Protein AF-0000000069342369 (afdb_homodimer)

Organism: Musa acuminata subsp. malaccensis (NCBI:txid214687)

pLDDT: mean 78.11, std 24.17, range [17.45, 98.88]

Structure (mmCIF, N/CA/C/O backbone):
data_AF-0000000069342369-model_v1
#
loop_
_entity.id
_entity.type
_entity.pdbx_description
1 polymer '(wild Malaysian banana) hypothetical protein'
#
loop_
_atom_site.group_PDB
_atom_site.id
_atom_site.type_symbol
_atom_site.label_atom_id
_atom_site.label_alt_id
_atom_site.label_comp_id
_atom_site.label_asym_id
_atom_site.label_entity_id
_atom_site.label_seq_id
_atom_site.pdbx_PDB_ins_code
_atom_site.Cartn_x
_atom_site.Cartn_y
_atom_site.Cartn_z
_atom_site.occupancy
_atom_site.B_iso_or_equiv
_atom_site.auth_seq_id
_atom_site.auth_comp_id
_atom_site.auth_asym_id
_atom_site.auth_atom_id
_atom_site.pdbx_PDB_model_num
ATOM 1 N N . MET A 1 1 ? -15.242 -38.688 53.062 1 39.19 1 MET A N 1
ATOM 2 C CA . MET A 1 1 ? -16.531 -38.219 52.562 1 39.19 1 MET A CA 1
ATOM 3 C C . MET A 1 1 ? -16.375 -36.844 51.938 1 39.19 1 MET A C 1
ATOM 5 O O . MET A 1 1 ? -17.156 -36.469 51.031 1 39.19 1 MET A O 1
ATOM 9 N N . HIS A 1 2 ? -15.352 -36.062 52.469 1 50.5 2 HIS A N 1
ATOM 10 C CA . HIS A 1 2 ? -15.273 -34.625 52.25 1 50.5 2 HIS A CA 1
ATOM 11 C C . HIS A 1 2 ? -14.609 -34.312 50.906 1 50.5 2 HIS A C 1
ATOM 13 O O . HIS A 1 2 ? -14.727 -33.219 50.375 1 50.5 2 HIS A O 1
ATOM 19 N N . LEU A 1 3 ? -13.695 -35.219 50.469 1 55.41 3 LEU A N 1
ATOM 20 C CA . LEU A 1 3 ? -12.906 -35 49.25 1 55.41 3 LEU A CA 1
ATOM 21 C C . LEU A 1 3 ? -13.766 -35.125 48 1 55.41 3 LEU A C 1
ATOM 23 O O . LEU A 1 3 ? -13.617 -34.375 47.031 1 55.41 3 LEU A O 1
ATOM 27 N N . SER A 1 4 ? -14.711 -36.125 48.094 1 54.75 4 SER A N 1
ATOM 28 C CA . SER A 1 4 ? -15.57 -36.406 46.938 1 54.75 4 SER A CA 1
ATOM 29 C C . SER A 1 4 ? -16.547 -35.281 46.688 1 54.75 4 SER A C 1
ATOM 31 O O . SER A 1 4 ? -16.953 -35.062 45.531 1 54.75 4 SER A O 1
ATOM 33 N N . LEU A 1 5 ? -16.906 -34.469 47.844 1 53.78 5 LEU A N 1
ATOM 34 C CA . LEU A 1 5 ? -17.875 -33.406 47.719 1 53.78 5 LEU A CA 1
ATOM 35 C C . LEU A 1 5 ? -17.25 -32.156 47.062 1 53.78 5 LEU A C 1
ATOM 37 O O . LEU A 1 5 ? -17.891 -31.5 46.25 1 53.78 5 LEU A O 1
ATOM 41 N N . ALA A 1 6 ? -15.898 -32.031 47.312 1 55.06 6 ALA A N 1
ATOM 42 C CA . ALA A 1 6 ? -15.203 -30.859 46.812 1 55.06 6 ALA A CA 1
ATOM 43 C C . ALA A 1 6 ? -15.008 -30.969 45.281 1 55.06 6 ALA A C 1
ATOM 45 O O . ALA A 1 6 ? -15.148 -29.984 44.562 1 55.06 6 ALA A O 1
ATOM 46 N N . ILE A 1 7 ? -14.781 -32.188 44.812 1 57.44 7 ILE A N 1
ATOM 47 C CA . ILE A 1 7 ? -14.547 -32.406 43.406 1 57.44 7 ILE A CA 1
ATOM 48 C C . ILE A 1 7 ? -15.852 -32.219 42.625 1 57.44 7 ILE A C 1
ATOM 50 O O . ILE A 1 7 ? -15.859 -31.641 41.531 1 57.44 7 ILE A O 1
ATOM 54 N N . SER A 1 8 ? -17 -32.625 43.312 1 53.94 8 SER A N 1
ATOM 55 C CA . SER A 1 8 ? -18.297 -32.531 42.656 1 53.94 8 SER A CA 1
ATOM 56 C C . SER A 1 8 ? -18.734 -31.062 42.531 1 53.94 8 SER A C 1
ATOM 58 O O . SER A 1 8 ? -19.328 -30.672 41.531 1 53.94 8 SER A O 1
ATOM 60 N N . LEU A 1 9 ? -18.297 -30.219 43.594 1 56.25 9 LEU A N 1
ATOM 61 C CA . LEU A 1 9 ? -18.688 -28.812 43.562 1 56.25 9 LEU A CA 1
ATOM 62 C C . LEU A 1 9 ? -17.875 -28.031 42.531 1 56.25 9 LEU A C 1
ATOM 64 O O . LEU A 1 9 ? -18.422 -27.141 41.875 1 56.25 9 LEU A O 1
ATOM 68 N N . ALA A 1 10 ? -16.609 -28.469 42.312 1 56.19 10 ALA A N 1
ATOM 69 C CA . ALA A 1 10 ? -15.773 -27.781 41.344 1 56.19 10 ALA A CA 1
ATOM 70 C C . ALA A 1 10 ? -16.234 -28.094 39.906 1 56.19 10 ALA A C 1
ATOM 72 O O . ALA A 1 10 ? -16.25 -27.203 39.062 1 56.19 10 ALA A O 1
ATOM 73 N N . SER A 1 11 ? -16.688 -29.375 39.719 1 55.62 11 SER A N 1
ATOM 74 C CA . SER A 1 11 ? -17.156 -29.75 38.375 1 55.62 11 SER A CA 1
ATOM 75 C C . SER A 1 11 ? -18.469 -29.047 38.031 1 55.62 11 SER A C 1
ATOM 77 O O . SER A 1 11 ? -18.672 -28.609 36.906 1 55.62 11 SER A O 1
ATOM 79 N N . ALA A 1 12 ? -19.344 -28.812 39.125 1 56.53 12 ALA A N 1
ATOM 80 C CA . ALA A 1 12 ? -20.625 -28.109 38.906 1 56.53 12 ALA A CA 1
ATOM 81 C C . ALA A 1 12 ? -20.391 -26.641 38.594 1 56.53 12 ALA A C 1
ATOM 83 O O . ALA A 1 12 ? -21.094 -26.062 37.781 1 56.53 12 ALA A O 1
ATOM 84 N N . ALA A 1 13 ? -19.266 -26.078 39.188 1 56.41 13 ALA A N 1
ATOM 85 C CA . ALA A 1 13 ? -18.953 -24.672 38.938 1 56.41 13 ALA A CA 1
ATOM 86 C C . ALA A 1 13 ? -18.453 -24.453 37.5 1 56.41 13 ALA A C 1
ATOM 88 O O . ALA A 1 13 ? -18.781 -23.453 36.875 1 56.41 13 ALA A O 1
ATOM 89 N N . VAL A 1 14 ? -17.703 -25.469 36.969 1 56.59 14 VAL A N 1
ATOM 90 C CA . VAL A 1 14 ? -17.188 -25.359 35.594 1 56.59 14 VAL A CA 1
ATOM 91 C C . VAL A 1 14 ? -18.344 -25.469 34.594 1 56.59 14 VAL A C 1
ATOM 93 O O . VAL A 1 14 ? -18.422 -24.688 33.656 1 56.59 14 VAL A O 1
ATOM 96 N N . VAL A 1 15 ? -19.328 -26.391 34.906 1 56.56 15 VAL A N 1
ATOM 97 C CA . VAL A 1 15 ? -20.453 -26.547 34 1 56.56 15 VAL A CA 1
ATOM 98 C C . VAL A 1 15 ? -21.359 -25.312 34.031 1 56.56 15 VAL A C 1
ATOM 100 O O . VAL A 1 15 ? -21.812 -24.828 33 1 56.56 15 VAL A O 1
ATOM 103 N N . PHE A 1 16 ? -21.438 -24.594 35.25 1 56.03 16 PHE A N 1
ATOM 104 C CA . PHE A 1 16 ? -22.234 -23.375 35.406 1 56.03 16 PHE A CA 1
ATOM 105 C C . PHE A 1 16 ? -21.578 -22.203 34.688 1 56.03 16 PHE A C 1
ATOM 107 O O . PHE A 1 16 ? -22.25 -21.406 34.031 1 56.03 16 PHE A O 1
ATOM 114 N N . SER A 1 17 ? -20.203 -22.203 34.719 1 52.88 17 SER A N 1
ATOM 115 C CA . SER A 1 17 ? -19.5 -21.125 34.031 1 52.88 17 SER A CA 1
ATOM 116 C C . SER A 1 17 ? -19.594 -21.281 32.5 1 52.88 17 SER A C 1
ATOM 118 O O . SER A 1 17 ? -19.75 -20.297 31.781 1 52.88 17 SER A O 1
ATOM 120 N N . ILE A 1 18 ? -19.609 -22.531 32.031 1 57.38 18 ILE A N 1
ATOM 121 C CA . ILE A 1 18 ? -19.75 -22.766 30.594 1 57.38 18 ILE A CA 1
ATOM 122 C C . ILE A 1 18 ? -21.172 -22.438 30.141 1 57.38 18 ILE A C 1
ATOM 124 O O . ILE A 1 18 ? -21.375 -21.797 29.109 1 57.38 18 ILE A O 1
ATOM 128 N N . ALA A 1 19 ? -22.203 -22.688 31.016 1 54.25 19 ALA A N 1
ATOM 129 C CA . ALA A 1 19 ? -23.578 -22.359 30.703 1 54.25 19 ALA A CA 1
ATOM 130 C C . ALA A 1 19 ? -23.797 -20.844 30.703 1 54.25 19 ALA A C 1
ATOM 132 O O . ALA A 1 19 ? -24.484 -20.312 29.828 1 54.25 19 ALA A O 1
ATOM 133 N N . LEU A 1 20 ? -23.078 -20.078 31.578 1 55.25 20 LEU A N 1
ATOM 134 C CA . LEU A 1 20 ? -23.188 -18.625 31.625 1 55.25 20 LEU A CA 1
ATOM 135 C C . LEU A 1 20 ? -22.531 -17.984 30.406 1 55.25 20 LEU A C 1
ATOM 137 O O . LEU A 1 20 ? -23.078 -17.031 29.828 1 55.25 20 LEU A O 1
ATOM 141 N N . VAL A 1 21 ? -21.375 -18.547 29.953 1 51.53 21 VAL A N 1
ATOM 142 C CA . VAL A 1 21 ? -20.688 -18.016 28.766 1 51.53 21 VAL A CA 1
ATOM 143 C C . VAL A 1 21 ? -21.516 -18.328 27.531 1 51.53 21 VAL A C 1
ATOM 145 O O . VAL A 1 21 ? -21.672 -17.469 26.641 1 51.53 21 VAL A O 1
ATOM 148 N N . SER A 1 22 ? -22.188 -19.484 27.453 1 50.34 22 SER A N 1
ATOM 149 C CA . SER A 1 22 ? -23.047 -19.812 26.328 1 50.34 22 SER A CA 1
ATOM 150 C C . SER A 1 22 ? -24.297 -18.938 26.312 1 50.34 22 SER A C 1
ATOM 152 O O . SER A 1 22 ? -24.75 -18.5 25.25 1 50.34 22 SER A O 1
ATOM 154 N N . PHE A 1 23 ? -24.891 -18.641 27.5 1 48.09 23 PHE A N 1
ATOM 155 C CA . PHE A 1 23 ? -26.062 -17.781 27.578 1 48.09 23 PHE A CA 1
ATOM 156 C C . PHE A 1 23 ? -25.703 -16.344 27.203 1 48.09 23 PHE A C 1
ATOM 158 O O . PHE A 1 23 ? -26.438 -15.703 26.453 1 48.09 23 PHE A O 1
ATOM 165 N N . ALA A 1 24 ? -24.5 -15.867 27.656 1 44.25 24 ALA A N 1
ATOM 166 C CA . ALA A 1 24 ? -24.062 -14.531 27.266 1 44.25 24 ALA A CA 1
ATOM 167 C C . ALA A 1 24 ? -23.781 -14.469 25.766 1 44.25 24 ALA A C 1
ATOM 169 O O . ALA A 1 24 ? -24.109 -13.477 25.109 1 44.25 24 ALA A O 1
ATOM 170 N N . TYR A 1 25 ? -23.25 -15.531 25.188 1 40.84 25 TYR A N 1
ATOM 171 C CA . TYR A 1 25 ? -23.062 -15.617 23.734 1 40.84 25 TYR A CA 1
ATOM 172 C C . TYR A 1 25 ? -24.391 -15.633 23.016 1 40.84 25 TYR A C 1
ATOM 174 O O . TYR A 1 25 ? -24.578 -14.93 22 1 40.84 25 TYR A O 1
ATOM 182 N N . PHE A 1 26 ? -25.375 -16.391 23.469 1 40.41 26 PHE A N 1
ATOM 183 C CA . PHE A 1 26 ? -26.672 -16.469 22.797 1 40.41 26 PHE A CA 1
ATOM 184 C C . PHE A 1 26 ? -27.391 -15.125 22.859 1 40.41 26 PHE A C 1
ATOM 186 O O . PHE A 1 26 ? -27.984 -14.688 21.875 1 40.41 26 PHE A O 1
ATOM 193 N N . LYS A 1 27 ? -27.438 -14.484 24.109 1 39.03 27 LYS A N 1
ATOM 194 C CA . LYS A 1 27 ? -28.141 -13.211 24.203 1 39.03 27 LYS A CA 1
ATOM 195 C C . LYS A 1 27 ? -27.484 -12.148 23.328 1 39.03 27 LYS A C 1
ATOM 197 O O . LYS A 1 27 ? -28.141 -11.203 22.875 1 39.03 27 LYS A O 1
ATOM 202 N N . MET A 1 28 ? -26.094 -12.211 23.234 1 34.09 28 MET A N 1
ATOM 203 C CA . MET A 1 28 ? -25.438 -11.234 22.375 1 34.09 28 MET A CA 1
ATOM 204 C C . MET A 1 28 ? -25.75 -11.5 20.906 1 34.09 28 MET A C 1
ATOM 206 O O . MET A 1 28 ? -25.766 -10.578 20.078 1 34.09 28 MET A O 1
ATOM 210 N N . PHE A 1 29 ? -25.859 -12.742 20.484 1 36.56 29 PHE A N 1
ATOM 211 C CA . PHE A 1 29 ? -26.141 -13 19.062 1 36.56 29 PHE A CA 1
ATOM 212 C C . PHE A 1 29 ? -27.594 -12.688 18.734 1 36.56 29 PHE A C 1
ATOM 214 O O . PHE A 1 29 ? -27.969 -12.648 17.562 1 36.56 29 PHE A O 1
ATOM 221 N N . ARG A 1 30 ? -28.516 -12.938 19.688 1 30.81 30 ARG A N 1
ATOM 222 C CA . ARG A 1 30 ? -29.891 -12.703 19.266 1 30.81 30 ARG A CA 1
ATOM 223 C C . ARG A 1 30 ? -30.094 -11.242 18.859 1 30.81 30 ARG A C 1
ATOM 225 O O . ARG A 1 30 ? -31.094 -10.906 18.219 1 30.81 30 ARG A O 1
ATOM 232 N N . ARG A 1 31 ? -29.438 -10.289 19.656 1 29.97 31 ARG A N 1
ATOM 233 C CA . ARG A 1 31 ? -29.938 -8.938 19.438 1 29.97 31 ARG A CA 1
ATOM 234 C C . ARG A 1 31 ? -29.578 -8.438 18.031 1 29.97 31 ARG A C 1
ATOM 236 O O . ARG A 1 31 ? -29.953 -7.328 17.641 1 29.97 31 ARG A O 1
ATOM 243 N N . TYR A 1 32 ? -28.531 -9.039 17.422 1 26.92 32 TYR A N 1
ATOM 244 C CA . TYR A 1 32 ? -28.203 -8.367 16.172 1 26.92 32 TYR A CA 1
ATOM 245 C C . TYR A 1 32 ? -29.172 -8.781 15.07 1 26.92 32 TYR A C 1
ATOM 247 O O . TYR A 1 32 ? -28.891 -9.703 14.297 1 26.92 32 TYR A O 1
ATOM 255 N N . ARG A 1 33 ? -30.422 -8.992 15.539 1 25.41 33 ARG A N 1
ATOM 256 C CA . ARG A 1 33 ? -31.359 -9.172 14.445 1 25.41 33 ARG A CA 1
ATOM 257 C C . ARG A 1 33 ? -31.297 -7.992 13.477 1 25.41 33 ARG A C 1
ATOM 259 O O . ARG A 1 33 ? -31.562 -6.848 13.867 1 25.41 33 ARG A O 1
ATOM 266 N N . ILE A 1 34 ? -30.453 -8.055 12.57 1 24.83 34 ILE A N 1
ATOM 267 C CA . ILE A 1 34 ? -30.453 -7.047 11.516 1 24.83 34 ILE A CA 1
ATOM 268 C C . ILE A 1 34 ? -31.844 -6.938 10.898 1 24.83 34 ILE A C 1
ATOM 270 O O . ILE A 1 34 ? -32.344 -7.902 10.32 1 24.83 34 ILE A O 1
ATOM 274 N N . PRO A 1 35 ? -32.719 -6.238 11.656 1 23.42 35 PRO A N 1
ATOM 275 C CA . PRO A 1 35 ? -34.062 -6.09 11.094 1 23.42 35 PRO A CA 1
ATOM 276 C C . PRO A 1 35 ? -34.062 -5.738 9.602 1 23.42 35 PRO A C 1
ATOM 278 O O . PRO A 1 35 ? -33.062 -5.168 9.117 1 23.42 35 PRO A O 1
ATOM 281 N N . LEU A 1 36 ? -34.656 -6.543 8.875 1 23.05 36 LEU A N 1
ATOM 282 C CA . LEU A 1 36 ? -35 -6.352 7.473 1 23.05 36 LEU A CA 1
ATOM 283 C C . LEU A 1 36 ? -35.594 -4.961 7.238 1 23.05 36 LEU A C 1
ATOM 285 O O . LEU A 1 36 ? -36.562 -4.57 7.891 1 23.05 36 LEU A O 1
ATOM 289 N N . CYS A 1 37 ? -34.688 -3.986 6.977 1 21.02 37 CYS A N 1
ATOM 290 C CA . CYS A 1 37 ? -35.125 -2.625 6.652 1 21.02 37 CYS A CA 1
ATOM 291 C C . CYS A 1 37 ? -36.281 -2.627 5.676 1 21.02 37 CYS A C 1
ATOM 293 O O . CYS A 1 37 ? -36.094 -2.883 4.484 1 21.02 37 CYS A O 1
ATOM 295 N N . GLY A 1 38 ? -37.375 -3.311 6.039 1 19.2 38 GLY A N 1
ATOM 296 C CA . GLY A 1 38 ? -38.594 -3.285 5.27 1 19.2 38 GLY A CA 1
ATOM 297 C C . GLY A 1 38 ? -38.938 -1.907 4.73 1 19.2 38 GLY A C 1
ATOM 298 O O . GLY A 1 38 ? -39.125 -1.737 3.527 1 19.2 38 GLY A O 1
ATOM 299 N N . TRP A 1 39 ? -39.844 -1.196 5.535 1 19.36 39 TRP A N 1
ATOM 300 C CA . TRP A 1 39 ? -41 -0.332 5.262 1 19.36 39 TRP A CA 1
ATOM 301 C C . TRP A 1 39 ? -40.531 1.072 4.883 1 19.36 39 TRP A C 1
ATOM 303 O O . TRP A 1 39 ? -39.844 1.741 5.66 1 19.36 39 TRP A O 1
ATOM 313 N N . CYS A 1 40 ? -40.281 1.399 3.561 1 21.02 40 CYS A N 1
ATOM 314 C CA . CYS A 1 40 ? -40.062 2.605 2.777 1 21.02 40 CYS A CA 1
ATOM 315 C C . CYS A 1 40 ? -41.062 3.688 3.121 1 21.02 40 CYS A C 1
ATOM 317 O O . CYS A 1 40 ? -41.188 4.691 2.414 1 21.02 40 CYS A O 1
ATOM 319 N N . ARG A 1 41 ? -42.094 3.328 4.035 1 17.97 41 ARG A N 1
ATOM 320 C CA . ARG A 1 41 ? -43.219 4.227 3.91 1 17.97 41 ARG A CA 1
ATOM 321 C C . ARG A 1 41 ? -42.812 5.676 4.137 1 17.97 41 ARG A C 1
ATOM 323 O O . ARG A 1 41 ? -41.781 5.941 4.754 1 17.97 41 ARG A O 1
ATOM 330 N N . ARG A 1 42 ? -43.906 6.625 3.893 1 21.31 42 ARG A N 1
ATOM 331 C CA . ARG A 1 42 ? -44.219 8.031 3.66 1 21.31 42 ARG A CA 1
ATOM 332 C C . ARG A 1 42 ? -44.062 8.852 4.934 1 21.31 42 ARG A C 1
ATOM 334 O O . ARG A 1 42 ? -45 9.07 5.672 1 21.31 42 ARG A O 1
ATOM 341 N N . SER A 1 43 ? -43.156 8.523 5.863 1 18.72 43 SER A N 1
ATOM 342 C CA . SER A 1 43 ? -43.281 9.133 7.18 1 18.72 43 SER A CA 1
ATOM 343 C C . SER A 1 43 ? -43.469 10.648 7.07 1 18.72 43 SER A C 1
ATOM 345 O O . SER A 1 43 ? -42.531 11.344 6.641 1 18.72 43 SER A O 1
ATOM 347 N N . ASP A 1 44 ? -44.75 11.094 6.941 1 18.36 44 ASP A N 1
ATOM 348 C CA . ASP A 1 44 ? -45.312 12.422 6.785 1 18.36 44 ASP A CA 1
ATOM 349 C C . ASP A 1 44 ? -44.75 13.391 7.828 1 18.36 44 ASP A C 1
ATOM 351 O O . ASP A 1 44 ? -44.219 14.43 7.484 1 18.36 44 ASP A O 1
ATOM 355 N N . ASP A 1 45 ? -45.625 13.602 8.961 1 18.34 45 ASP A N 1
ATOM 356 C CA . ASP A 1 45 ? -46.219 14.844 9.461 1 18.34 45 ASP A CA 1
ATOM 357 C C . ASP A 1 45 ? -45.344 15.453 10.555 1 18.34 45 ASP A C 1
ATOM 359 O O . ASP A 1 45 ? -45.625 16.547 11.055 1 18.34 45 ASP A O 1
ATOM 363 N N . LEU A 1 46 ? -44.719 14.617 11.492 1 18.66 46 LEU A N 1
ATOM 364 C CA . LEU A 1 46 ? -44.844 15.234 12.812 1 18.66 46 LEU A CA 1
ATOM 365 C C . LEU A 1 46 ? -44.031 16.531 12.867 1 18.66 46 LEU A C 1
ATOM 367 O O . LEU A 1 46 ? -42.844 16.547 12.586 1 18.66 46 LEU A O 1
ATOM 371 N N . GLU A 1 47 ? -44.781 17.656 12.891 1 19.84 47 GLU A N 1
ATOM 372 C CA . GLU A 1 47 ? -44.562 19.109 12.938 1 19.84 47 GLU A CA 1
ATOM 373 C C . GLU A 1 47 ? -43.75 19.5 14.156 1 19.84 47 GLU A C 1
ATOM 375 O O . GLU A 1 47 ? -44.281 19.969 15.156 1 19.84 47 GLU A O 1
ATOM 380 N N . LEU A 1 48 ? -42.906 18.578 14.68 1 19.16 48 LEU A N 1
ATOM 381 C CA . LEU A 1 48 ? -42.469 19.078 15.969 1 19.16 48 LEU A CA 1
ATOM 382 C C . LEU A 1 48 ? -41.969 20.516 15.852 1 19.16 48 LEU A C 1
ATOM 384 O O . LEU A 1 48 ? -41.25 20.875 14.906 1 19.16 48 LEU A O 1
ATOM 388 N N . GLY A 1 49 ? -42.656 21.422 16.562 1 18.78 49 GLY A N 1
ATOM 389 C CA . GLY A 1 49 ? -42.688 22.859 16.734 1 18.78 49 GLY A CA 1
ATOM 390 C C . GLY A 1 49 ? -41.312 23.422 17.094 1 18.78 49 GLY A C 1
ATOM 391 O O . GLY A 1 49 ? -40.438 22.703 17.562 1 18.78 49 GLY A O 1
ATOM 392 N N . PRO A 1 50 ? -41 24.578 16.531 1 20.62 50 PRO A N 1
ATOM 393 C CA . PRO A 1 50 ? -39.812 25.406 16.359 1 20.62 50 PRO A CA 1
ATOM 394 C C . PRO A 1 50 ? -39.219 25.875 17.688 1 20.62 50 PRO A C 1
ATOM 396 O O . PRO A 1 50 ? -38.312 26.734 17.703 1 20.62 50 PRO A O 1
ATOM 399 N N . ALA A 1 51 ? -39.281 25.125 18.844 1 19.86 51 ALA A N 1
ATOM 400 C CA . ALA A 1 51 ? -39 26 19.984 1 19.86 51 ALA A CA 1
ATOM 401 C C . ALA A 1 51 ? -37.688 26.781 19.781 1 19.86 51 ALA A C 1
ATOM 403 O O . ALA A 1 51 ? -36.688 26.219 19.375 1 19.86 51 ALA A O 1
ATOM 404 N N . GLN A 1 52 ? -37.75 28.078 19.719 1 19.12 52 GLN A N 1
ATOM 405 C CA . GLN A 1 52 ? -36.938 29.266 19.484 1 19.12 52 GLN A CA 1
ATOM 406 C C . GLN A 1 52 ? -35.875 29.406 20.531 1 19.12 52 GLN A C 1
ATOM 408 O O . GLN A 1 52 ? -36.125 29.797 21.672 1 19.12 52 GLN A O 1
ATOM 413 N N . ALA A 1 53 ? -35.188 28.391 20.984 1 20.16 53 ALA A N 1
ATOM 414 C CA . ALA A 1 53 ? -34.312 28.766 22.078 1 20.16 53 ALA A CA 1
ATOM 415 C C . ALA A 1 53 ? -33.438 29.969 21.703 1 20.16 53 ALA A C 1
ATOM 417 O O . ALA A 1 53 ? -32.781 29.953 20.656 1 20.16 53 ALA A O 1
ATOM 418 N N . ARG A 1 54 ? -33.75 31.094 22.172 1 20.84 54 ARG A N 1
ATOM 419 C CA . ARG A 1 54 ? -33.125 32.406 22.078 1 20.84 54 ARG A CA 1
ATOM 420 C C . ARG A 1 54 ? -31.688 32.344 22.562 1 20.84 54 ARG A C 1
ATOM 422 O O . ARG A 1 54 ? -31.438 32.219 23.766 1 20.84 54 ARG A O 1
ATOM 429 N N . VAL A 1 55 ? -30.938 31.438 22.062 1 20.52 55 VAL A N 1
ATOM 430 C CA . VAL A 1 55 ? -29.547 31.562 22.5 1 20.52 55 VAL A CA 1
ATOM 431 C C . VAL A 1 55 ? -29.094 33 22.359 1 20.52 55 VAL A C 1
ATOM 433 O O . VAL A 1 55 ? -29.297 33.625 21.312 1 20.52 55 VAL A O 1
ATOM 436 N N . ALA A 1 56 ? -28.969 33.656 23.391 1 21.92 56 ALA A N 1
ATOM 437 C CA . ALA A 1 56 ? -28.516 35.031 23.578 1 21.92 56 ALA A CA 1
ATOM 438 C C . ALA A 1 56 ? -27.266 35.312 22.75 1 21.92 56 ALA A C 1
ATOM 440 O O . ALA A 1 56 ? -26.375 34.469 22.641 1 21.92 56 ALA A O 1
ATOM 441 N N . ASP A 1 57 ? -27.344 36.219 21.75 1 23.73 57 ASP A N 1
ATOM 442 C CA . ASP A 1 57 ? -26.531 36.844 20.719 1 23.73 57 ASP A CA 1
ATOM 443 C C . ASP A 1 57 ? -25.234 37.375 21.297 1 23.73 57 ASP A C 1
ATOM 445 O O . ASP A 1 57 ? -25.219 38.375 22.047 1 23.73 57 ASP A O 1
ATOM 449 N N . GLY A 1 58 ? -24.484 36.625 22.094 1 24.62 58 GLY A N 1
ATOM 450 C CA . GLY A 1 58 ? -23.391 37.469 22.562 1 24.62 58 GLY A CA 1
ATOM 451 C C . GLY A 1 58 ? -22.703 38.219 21.453 1 24.62 58 GLY A C 1
ATOM 452 O O . GLY A 1 58 ? -22.938 37.969 20.266 1 24.62 58 GLY A O 1
ATOM 453 N N . PRO A 1 59 ? -21.969 39.375 21.719 1 26.75 59 PRO A N 1
ATOM 454 C CA . PRO A 1 59 ? -21.5 40.25 20.656 1 26.75 59 PRO A CA 1
ATOM 455 C C . PRO A 1 59 ? -20.734 39.5 19.562 1 26.75 59 PRO A C 1
ATOM 457 O O . PRO A 1 59 ? -20.062 38.5 19.844 1 26.75 59 PRO A O 1
ATOM 460 N N . GLU A 1 60 ? -21.266 39.406 18.359 1 27.86 60 GLU A N 1
ATOM 461 C CA . GLU A 1 60 ? -20.766 38.906 17.078 1 27.86 60 GLU A CA 1
ATOM 462 C C . GLU A 1 60 ? -19.344 39.375 16.828 1 27.86 60 GLU A C 1
ATOM 464 O O . GLU A 1 60 ? -19.125 40.562 16.609 1 27.86 60 GLU A O 1
ATOM 469 N N . THR A 1 61 ? -18.359 39 17.609 1 29.05 61 THR A N 1
ATOM 470 C CA . THR A 1 61 ? -17.062 39.406 17.094 1 29.05 61 THR A CA 1
ATOM 471 C C . THR A 1 61 ? -17 39.25 15.578 1 29.05 61 THR A C 1
ATOM 473 O O . THR A 1 61 ? -17.375 38.188 15.055 1 29.05 61 THR A O 1
ATOM 476 N N . VAL A 1 62 ? -17.125 40.281 14.812 1 27.98 62 VAL A N 1
ATOM 477 C CA . VAL A 1 62 ? -17.016 40.438 13.367 1 27.98 62 VAL A CA 1
ATOM 478 C C . VAL A 1 62 ? -15.844 39.625 12.852 1 27.98 62 VAL A C 1
ATOM 480 O O . VAL A 1 62 ? -14.68 39.969 13.023 1 27.98 62 VAL A O 1
ATOM 483 N N . LEU A 1 63 ? -15.719 38.344 13.133 1 32.75 63 LEU A N 1
ATOM 484 C CA . LEU A 1 63 ? -14.828 37.625 12.25 1 32.75 63 LEU A CA 1
ATOM 485 C C . LEU A 1 63 ? -15.047 38.031 10.797 1 32.75 63 LEU A C 1
ATOM 487 O O . LEU A 1 63 ? -16.188 38.031 10.312 1 32.75 63 LEU A O 1
ATOM 491 N N . GLY A 1 64 ? -14.25 38.969 10.266 1 32.22 64 GLY A N 1
ATOM 492 C CA . GLY A 1 64 ? -14.32 39.406 8.883 1 32.22 64 GLY A CA 1
ATOM 493 C C . GLY A 1 64 ? -14.805 38.344 7.938 1 32.22 64 GLY A C 1
ATOM 494 O O . GLY A 1 64 ? -14.445 37.188 8.078 1 32.22 64 GLY A O 1
ATOM 495 N N . LYS A 1 65 ? -16.016 38.375 7.496 1 37.69 65 LYS A N 1
ATOM 496 C CA . LYS A 1 65 ? -16.625 37.656 6.387 1 37.69 65 LYS A CA 1
ATOM 497 C C . LYS A 1 65 ? -15.641 37.438 5.242 1 37.69 65 LYS A C 1
ATOM 499 O O . LYS A 1 65 ? -15.555 38.281 4.332 1 37.69 65 LYS A O 1
ATOM 504 N N . GLU A 1 66 ? -14.422 37.094 5.402 1 40 66 GLU A N 1
ATOM 505 C CA . GLU A 1 66 ? -13.703 36.781 4.168 1 40 66 GLU A CA 1
ATOM 506 C C . GLU A 1 66 ? -14.586 36 3.205 1 40 66 GLU A C 1
ATOM 508 O O . GLU A 1 66 ? -15.195 35 3.594 1 40 66 GLU A O 1
ATOM 513 N N . LYS A 1 67 ? -15.312 36.531 2.361 1 40.72 67 LYS A N 1
ATOM 514 C CA . LYS A 1 67 ? -16.047 36 1.213 1 40.72 67 LYS A CA 1
ATOM 515 C C . LYS A 1 67 ? -15.453 34.688 0.734 1 40.72 67 LYS A C 1
ATOM 517 O O . LYS A 1 67 ? -14.336 34.656 0.211 1 40.72 67 LYS A O 1
ATOM 522 N N . SER A 1 68 ? -15.477 33.562 1.298 1 51.03 68 SER A N 1
ATOM 523 C CA . SER A 1 68 ? -15.086 32.188 1.019 1 51.03 68 SER A CA 1
ATOM 524 C C . SER A 1 68 ? -15.5 31.781 -0.39 1 51.03 68 SER A C 1
ATOM 526 O O . SER A 1 68 ? -16.672 31.469 -0.636 1 51.03 68 SER A O 1
ATOM 528 N N . SER A 1 69 ? -14.984 32.438 -1.427 1 62.12 69 SER A N 1
ATOM 529 C CA . SER A 1 69 ? -15.328 32.219 -2.832 1 62.12 69 SER A CA 1
ATOM 530 C C . SER A 1 69 ? -15.242 30.75 -3.215 1 62.12 69 SER A C 1
ATOM 532 O O . SER A 1 69 ? -14.391 30.016 -2.703 1 62.12 69 SER A O 1
ATOM 534 N N . ALA A 1 70 ? -16.312 30.188 -3.744 1 80.12 70 ALA A N 1
ATOM 535 C CA . ALA A 1 70 ? -16.453 28.875 -4.367 1 80.12 70 ALA A CA 1
ATOM 536 C C . ALA A 1 70 ? -15.305 28.594 -5.328 1 80.12 70 ALA A C 1
ATOM 538 O O . ALA A 1 70 ? -14.742 29.516 -5.922 1 80.12 70 ALA A O 1
ATOM 539 N N . ALA A 1 71 ? -14.82 27.438 -5.223 1 90.62 71 ALA A N 1
ATOM 540 C CA . ALA A 1 71 ? -13.758 27.016 -6.137 1 90.62 71 ALA A CA 1
ATOM 541 C C . ALA A 1 71 ? -14.133 27.312 -7.586 1 90.62 71 ALA A C 1
ATOM 543 O O . ALA A 1 71 ? -15.266 27.047 -8.008 1 90.62 71 ALA A O 1
ATOM 544 N N . ARG A 1 72 ? -13.305 27.938 -8.203 1 92.38 72 ARG A N 1
ATOM 545 C CA . ARG A 1 72 ? -13.523 28.344 -9.586 1 92.38 72 ARG A CA 1
ATOM 546 C C . ARG A 1 72 ? -13.023 27.266 -10.547 1 92.38 72 ARG A C 1
ATOM 548 O O . ARG A 1 72 ? -11.992 26.641 -10.312 1 92.38 72 ARG A O 1
ATOM 555 N N . ARG A 1 73 ? -13.797 27.094 -11.656 1 93 73 ARG A N 1
ATOM 556 C CA . ARG A 1 73 ? -13.336 26.203 -12.711 1 93 73 ARG A CA 1
ATOM 557 C C . ARG A 1 73 ? -12.438 26.938 -13.703 1 93 73 ARG A C 1
ATOM 559 O O . ARG A 1 73 ? -12.844 27.953 -14.273 1 93 73 ARG A O 1
ATOM 566 N N . PHE A 1 74 ? -11.25 26.484 -13.906 1 93.62 74 PHE A N 1
ATOM 567 C CA . PHE A 1 74 ? -10.281 27.078 -14.82 1 93.62 74 PHE A CA 1
ATOM 568 C C . PHE A 1 74 ? -10.258 26.312 -16.141 1 93.62 74 PHE A C 1
ATOM 570 O O . PHE A 1 74 ? -10.523 25.109 -16.188 1 93.62 74 PHE A O 1
ATOM 577 N N . GLY A 1 75 ? -9.93 27.031 -17.219 1 93 75 GLY A N 1
ATOM 578 C CA . GLY A 1 75 ? -9.578 26.391 -18.469 1 93 75 GLY A CA 1
ATOM 579 C C . GLY A 1 75 ? -8.125 25.969 -18.547 1 93 75 GLY A C 1
ATOM 580 O O . GLY A 1 75 ? -7.277 26.516 -17.844 1 93 75 GLY A O 1
ATOM 581 N N . TRP A 1 76 ? -7.883 25.016 -19.406 1 92.31 76 TRP A N 1
ATOM 582 C CA . TRP A 1 76 ? -6.52 24.5 -19.516 1 92.31 76 TRP A CA 1
ATOM 583 C C . TRP A 1 76 ? -5.559 25.594 -19.953 1 92.31 76 TRP A C 1
ATOM 585 O O . TRP A 1 76 ? -4.438 25.688 -19.453 1 92.31 76 TRP A O 1
ATOM 595 N N . ALA A 1 77 ? -5.992 26.422 -20.875 1 92.31 77 ALA A N 1
ATOM 596 C CA . ALA A 1 77 ? -5.156 27.531 -21.344 1 92.31 77 ALA A CA 1
ATOM 597 C C . ALA A 1 77 ? -4.781 28.469 -20.203 1 92.31 77 ALA A C 1
ATOM 599 O O . ALA A 1 77 ? -3.654 28.953 -20.141 1 92.31 77 ALA A O 1
ATOM 600 N N . GLU A 1 78 ? -5.695 28.734 -19.391 1 92.5 78 GLU A N 1
ATOM 601 C CA . GLU A 1 78 ? -5.449 29.578 -18.234 1 92.5 78 GLU A CA 1
ATOM 602 C C . GLU A 1 78 ? -4.445 28.922 -17.281 1 92.5 78 GLU A C 1
ATOM 604 O O . GLU A 1 78 ? -3.543 29.594 -16.781 1 92.5 78 GLU A O 1
ATOM 609 N N . ILE A 1 79 ? -4.59 27.609 -17.031 1 92.31 79 ILE A N 1
ATOM 610 C CA . ILE A 1 79 ? -3.691 26.859 -16.156 1 92.31 79 ILE A CA 1
ATOM 611 C C . ILE A 1 79 ? -2.268 26.922 -16.703 1 92.31 79 ILE A C 1
ATOM 613 O O . ILE A 1 79 ? -1.318 27.156 -15.945 1 92.31 79 ILE A O 1
ATOM 617 N N . GLU A 1 80 ? -2.131 26.75 -17.969 1 91.5 80 GLU A N 1
ATOM 618 C CA . GLU A 1 80 ? -0.819 26.828 -18.609 1 91.5 80 GLU A CA 1
ATOM 619 C C . GLU A 1 80 ? -0.209 28.219 -18.438 1 91.5 80 GLU A C 1
ATOM 621 O O . GLU A 1 80 ? 0.989 28.344 -18.188 1 91.5 80 GLU A O 1
ATOM 626 N N . SER A 1 81 ? -1.021 29.156 -18.578 1 91.06 81 SER A N 1
ATOM 627 C CA . SER A 1 81 ? -0.562 30.531 -18.5 1 91.06 81 SER A CA 1
ATOM 628 C C . SER A 1 81 ? -0.059 30.875 -17.094 1 91.06 81 SER A C 1
ATOM 630 O O . SER A 1 81 ? 1.012 31.453 -16.938 1 91.06 81 SER A O 1
ATOM 632 N N . VAL A 1 82 ? -0.799 30.453 -16.094 1 90.88 82 VAL A N 1
ATOM 633 C CA . VAL A 1 82 ? -0.496 30.859 -14.734 1 90.88 82 VAL A CA 1
ATOM 634 C C . VAL A 1 82 ? 0.69 30.062 -14.195 1 90.88 82 VAL A C 1
ATOM 636 O O . VAL A 1 82 ? 1.283 30.438 -13.18 1 90.88 82 VAL A O 1
ATOM 639 N N . THR A 1 83 ? 1.107 28.969 -14.828 1 88.12 83 THR A N 1
ATOM 640 C CA . THR A 1 83 ? 2.234 28.141 -14.391 1 88.12 83 THR A CA 1
ATOM 641 C C . THR A 1 83 ? 3.445 28.375 -15.289 1 88.12 83 THR A C 1
ATOM 643 O O . THR A 1 83 ? 4.48 27.719 -15.125 1 88.12 83 THR A O 1
ATOM 646 N N . GLY A 1 84 ? 3.309 29.266 -16.328 1 87.5 84 GLY A N 1
ATOM 647 C CA . GLY A 1 84 ? 4.367 29.359 -17.328 1 87.5 84 GLY A CA 1
ATOM 648 C C . GLY A 1 84 ? 4.555 28.078 -18.109 1 87.5 84 GLY A C 1
ATOM 649 O O . GLY A 1 84 ? 5.688 27.625 -18.328 1 87.5 84 GLY A O 1
ATOM 650 N N . LYS A 1 85 ? 3.449 27.438 -18.438 1 89.44 85 LYS A N 1
ATOM 651 C CA . LYS A 1 85 ? 3.432 26.172 -19.172 1 89.44 85 LYS A CA 1
ATOM 652 C C . LYS A 1 85 ? 4.176 25.078 -18.406 1 89.44 85 LYS A C 1
ATOM 654 O O . LYS A 1 85 ? 5.051 24.406 -18.953 1 89.44 85 LYS A O 1
ATOM 659 N N . PHE A 1 86 ? 3.893 25.062 -17.094 1 87.5 86 PHE A N 1
ATOM 660 C CA . PHE A 1 86 ? 4.438 24.047 -16.203 1 87.5 86 PHE A CA 1
ATOM 661 C C . PHE A 1 86 ? 5.961 24.062 -16.234 1 87.5 86 PHE A C 1
ATOM 663 O O . PHE A 1 86 ? 6.594 23.016 -16.391 1 87.5 86 PHE A O 1
ATOM 670 N N . ALA A 1 87 ? 6.504 25.219 -16.047 1 87.19 87 ALA A N 1
ATOM 671 C CA . ALA A 1 87 ? 7.953 25.406 -16.031 1 87.19 87 ALA A CA 1
ATOM 672 C C . ALA A 1 87 ? 8.602 24.609 -14.898 1 87.19 87 ALA A C 1
ATOM 674 O O . ALA A 1 87 ? 8.094 24.578 -13.773 1 87.19 87 ALA A O 1
ATOM 675 N N . PRO A 1 88 ? 9.742 23.969 -15.156 1 85.12 88 PRO A N 1
ATOM 676 C CA . PRO A 1 88 ? 10.414 23.141 -14.141 1 85.12 88 PRO A CA 1
ATOM 677 C C . PRO A 1 88 ? 10.812 23.938 -12.906 1 85.12 88 PRO A C 1
ATOM 679 O O . PRO A 1 88 ? 10.805 23.406 -11.789 1 85.12 88 PRO A O 1
ATOM 682 N N . HIS A 1 89 ? 11.141 25.172 -13.047 1 86.12 89 HIS A N 1
ATOM 683 C CA . HIS A 1 89 ? 11.586 25.984 -11.922 1 86.12 89 HIS A CA 1
ATOM 684 C C . HIS A 1 89 ? 10.43 26.328 -10.992 1 86.12 89 HIS A C 1
ATOM 686 O O . HIS A 1 89 ? 10.641 26.781 -9.867 1 86.12 89 HIS A O 1
ATOM 692 N N . ALA A 1 90 ? 9.195 26.109 -11.445 1 88.19 90 ALA A N 1
ATOM 693 C CA . ALA A 1 90 ? 8.016 26.422 -10.641 1 88.19 90 ALA A CA 1
ATOM 694 C C . ALA A 1 90 ? 7.59 25.219 -9.789 1 88.19 90 ALA A C 1
ATOM 696 O O . ALA A 1 90 ? 6.645 25.312 -9.008 1 88.19 90 ALA A O 1
ATOM 697 N N . VAL A 1 91 ? 8.328 24.125 -9.875 1 88.88 91 VAL A N 1
ATOM 698 C CA . VAL A 1 91 ? 7.977 22.922 -9.133 1 88.88 91 VAL A CA 1
ATOM 699 C C . VAL A 1 91 ? 8.297 23.109 -7.652 1 88.88 91 VAL A C 1
ATOM 701 O O . VAL A 1 91 ? 9.43 23.453 -7.297 1 88.88 91 VAL A O 1
ATOM 704 N N 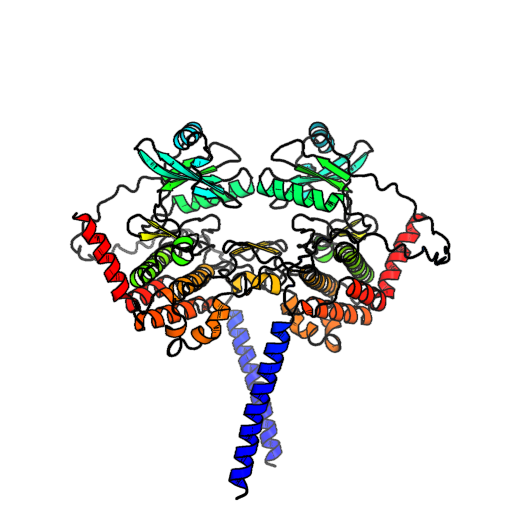. VAL A 1 92 ? 7.297 22.953 -6.797 1 86.25 92 VAL A N 1
ATOM 705 C CA . VAL A 1 92 ? 7.504 23.109 -5.363 1 86.25 92 VAL A CA 1
ATOM 706 C C . VAL A 1 92 ? 7.344 21.766 -4.66 1 86.25 92 VAL A C 1
ATOM 708 O O . VAL A 1 92 ? 7.668 21.625 -3.479 1 86.25 92 VAL A O 1
ATOM 711 N N . GLY A 1 93 ? 6.828 20.797 -5.285 1 82.69 93 GLY A N 1
ATOM 712 C CA . GLY A 1 93 ? 6.664 19.453 -4.73 1 82.69 93 GLY A CA 1
ATOM 713 C C . GLY A 1 93 ? 6.449 18.391 -5.793 1 82.69 93 GLY A C 1
ATOM 714 O O . GLY A 1 93 ? 5.797 18.641 -6.809 1 82.69 93 GLY A O 1
ATOM 715 N N . GLU A 1 94 ? 7.039 17.25 -5.578 1 76.62 94 GLU A N 1
ATOM 716 C CA . GLU A 1 94 ? 6.863 16.141 -6.512 1 76.62 94 GLU A CA 1
ATOM 717 C C . GLU A 1 94 ? 6.609 14.836 -5.77 1 76.62 94 GLU A C 1
ATOM 719 O O . GLU A 1 94 ? 7.328 14.5 -4.824 1 76.62 94 GLU A O 1
ATOM 724 N N . GLY A 1 95 ? 5.465 14.273 -6.035 1 68.56 95 GLY A N 1
ATOM 725 C CA . GLY A 1 95 ? 5.148 12.945 -5.535 1 68.56 95 GLY A CA 1
ATOM 726 C C . GLY A 1 95 ? 4.969 11.922 -6.637 1 68.56 95 GLY A C 1
ATOM 727 O O . GLY A 1 95 ? 5.164 12.227 -7.816 1 68.56 95 GLY A O 1
ATOM 728 N N . GLY A 1 96 ? 4.68 10.641 -6.246 1 63.09 96 GLY A N 1
ATOM 729 C CA . GLY A 1 96 ? 4.488 9.578 -7.223 1 63.09 96 GLY A CA 1
ATOM 730 C C . GLY A 1 96 ? 3.283 9.797 -8.117 1 63.09 96 GLY A C 1
ATOM 731 O O . GLY A 1 96 ? 3.277 9.375 -9.273 1 63.09 96 GLY A O 1
ATOM 732 N N . SER A 1 97 ? 2.311 10.539 -7.621 1 67.69 97 SER A N 1
ATOM 733 C CA . SER A 1 97 ? 1.047 10.625 -8.344 1 67.69 97 SER A CA 1
ATOM 734 C C . SER A 1 97 ? 0.836 12.023 -8.922 1 67.69 97 SER A C 1
ATOM 736 O O . SER A 1 97 ? 0.012 12.219 -9.812 1 67.69 97 SER A O 1
ATOM 738 N N . SER A 1 98 ? 1.6 13 -8.359 1 79.44 98 SER A N 1
ATOM 739 C CA . SER A 1 98 ? 1.305 14.375 -8.75 1 79.44 98 SER A CA 1
ATOM 740 C C . SER A 1 98 ? 2.535 15.266 -8.609 1 79.44 98 SER A C 1
ATOM 742 O O . SER A 1 98 ? 3.516 14.883 -7.973 1 79.44 98 SER A O 1
ATOM 744 N N . THR A 1 99 ? 2.502 16.344 -9.375 1 83.56 99 THR A N 1
ATOM 745 C CA . THR A 1 99 ? 3.479 17.422 -9.25 1 83.56 99 THR A CA 1
ATOM 746 C C . THR A 1 99 ? 2.793 18.734 -8.859 1 83.56 99 THR A C 1
ATOM 748 O O . THR A 1 99 ? 1.713 19.047 -9.367 1 83.56 99 THR A O 1
ATOM 751 N N . VAL A 1 100 ? 3.445 19.406 -7.934 1 90.62 100 VAL A N 1
ATOM 752 C CA . VAL A 1 100 ? 2.861 20.656 -7.477 1 90.62 100 VAL A CA 1
ATOM 753 C C . VAL A 1 100 ? 3.689 21.828 -8 1 90.62 100 VAL A C 1
ATOM 755 O O . VAL A 1 100 ? 4.914 21.859 -7.836 1 90.62 100 VAL A O 1
ATOM 758 N N . TYR A 1 101 ? 3.02 22.812 -8.633 1 91.38 101 TYR A N 1
ATOM 759 C CA . TYR A 1 101 ? 3.654 23.984 -9.219 1 91.38 101 TYR A CA 1
ATOM 760 C C . TYR A 1 101 ? 3.217 25.25 -8.5 1 91.38 101 TYR A C 1
ATOM 762 O O . TYR A 1 101 ? 2.049 25.391 -8.133 1 91.38 101 TYR A O 1
ATOM 770 N N . LEU A 1 102 ? 4.176 26.125 -8.328 1 92.88 102 LEU A N 1
ATOM 771 C CA . LEU A 1 102 ? 3.822 27.484 -7.914 1 92.88 102 LEU A CA 1
ATOM 772 C C . LEU A 1 102 ? 3.236 28.281 -9.078 1 92.88 102 LEU A C 1
ATOM 774 O O . LEU A 1 102 ? 3.742 28.203 -10.203 1 92.88 102 LEU A O 1
ATOM 778 N N . ALA A 1 103 ? 2.133 28.922 -8.828 1 92.5 103 ALA A N 1
ATOM 779 C CA . ALA A 1 103 ? 1.466 29.688 -9.875 1 92.5 103 ALA A CA 1
ATOM 780 C C . ALA A 1 103 ? 1.102 31.078 -9.375 1 92.5 103 ALA A C 1
ATOM 782 O O . ALA A 1 103 ? 0.893 31.281 -8.172 1 92.5 103 ALA A O 1
ATOM 783 N N . CYS A 1 104 ? 1.105 31.984 -10.312 1 91.38 104 CYS A N 1
ATOM 784 C CA . CYS A 1 104 ? 0.616 33.344 -10.055 1 91.38 104 CYS A CA 1
ATOM 785 C C . CYS A 1 104 ? -0.732 33.562 -10.734 1 91.38 104 CYS A C 1
ATOM 787 O O . CYS A 1 104 ? -0.819 33.594 -11.961 1 91.38 104 CYS A O 1
ATOM 789 N N . LEU A 1 105 ? -1.733 33.781 -9.914 1 91 105 LEU A N 1
ATOM 790 C CA . LEU A 1 105 ? -3.082 33.938 -10.445 1 91 105 LEU A CA 1
ATOM 791 C C . LEU A 1 105 ? -3.279 35.344 -10.992 1 91 105 LEU A C 1
ATOM 793 O O . LEU A 1 105 ? -2.438 36.219 -10.781 1 91 105 LEU A O 1
ATOM 797 N N . PRO A 1 106 ? -4.324 35.562 -11.781 1 85.06 106 PRO A N 1
ATOM 798 C CA . PRO A 1 106 ? -4.555 36.875 -12.414 1 85.06 106 PRO A CA 1
ATOM 799 C C . PRO A 1 106 ? -4.605 38.031 -11.414 1 85.06 106 PRO A C 1
ATOM 801 O O . PRO A 1 106 ? -4.238 39.156 -11.742 1 85.06 106 PRO A O 1
ATOM 804 N N . ASP A 1 107 ? -5.02 37.75 -10.164 1 86.94 107 ASP A N 1
ATOM 805 C CA . ASP A 1 107 ? -5.074 38.781 -9.141 1 86.94 107 ASP A CA 1
ATOM 806 C C . ASP A 1 107 ? -3.729 38.938 -8.43 1 86.94 107 ASP A C 1
ATOM 808 O O . ASP A 1 107 ? -3.637 39.562 -7.387 1 86.94 107 ASP A O 1
ATOM 812 N N . SER A 1 108 ? -2.721 38.281 -8.875 1 85 108 SER A N 1
ATOM 813 C CA . SER A 1 108 ? -1.334 38.375 -8.43 1 85 108 SER A CA 1
ATOM 814 C C . SER A 1 108 ? -1.117 37.594 -7.148 1 85 108 SER A C 1
ATOM 816 O O . SER A 1 108 ? -0.052 37.656 -6.535 1 85 108 SER A O 1
ATOM 818 N N . SER A 1 109 ? -2.135 36.906 -6.836 1 89.38 109 SER A N 1
ATOM 819 C CA . SER A 1 109 ? -1.953 36.031 -5.684 1 89.38 109 SER A CA 1
ATOM 820 C C . SER A 1 109 ? -1.238 34.75 -6.074 1 89.38 109 SER A C 1
ATOM 822 O O . SER A 1 109 ? -1.359 34.281 -7.211 1 89.38 109 SER A O 1
ATOM 824 N N . LEU A 1 110 ? -0.499 34.219 -5.109 1 91.19 110 LEU A N 1
ATOM 825 C CA . LEU A 1 110 ? 0.204 32.969 -5.34 1 91.19 110 LEU A CA 1
ATOM 826 C C . LEU A 1 110 ? -0.703 31.766 -5.055 1 91.19 110 LEU A C 1
ATOM 828 O O . LEU A 1 110 ? -1.562 31.828 -4.172 1 91.19 110 LEU A O 1
ATOM 832 N N . ALA A 1 111 ? -0.496 30.719 -5.883 1 94.31 111 ALA A N 1
ATOM 833 C CA . ALA A 1 111 ? -1.263 29.484 -5.73 1 94.31 111 ALA A CA 1
ATOM 834 C C . ALA A 1 111 ? -0.379 28.266 -5.941 1 94.31 111 ALA A C 1
ATOM 836 O O . ALA A 1 111 ? 0.713 28.375 -6.504 1 94.31 111 ALA A O 1
ATOM 837 N N . ALA A 1 112 ? -0.805 27.203 -5.355 1 94.88 112 ALA A N 1
ATOM 838 C CA . ALA A 1 112 ? -0.173 25.906 -5.594 1 94.88 112 ALA A CA 1
ATOM 839 C C . ALA A 1 112 ? -1.044 25.031 -6.484 1 94.88 112 ALA A C 1
ATOM 841 O O . ALA A 1 112 ? -2.189 24.734 -6.141 1 94.88 112 ALA A O 1
ATOM 842 N N . LEU A 1 113 ? -0.507 24.656 -7.59 1 93.12 113 LEU A N 1
ATOM 843 C CA . LEU A 1 113 ? -1.237 23.844 -8.547 1 93.12 113 LEU A CA 1
ATOM 844 C C . LEU A 1 113 ? -0.749 22.391 -8.516 1 93.12 113 LEU A C 1
ATOM 846 O O . LEU A 1 113 ? 0.434 22.125 -8.734 1 93.12 113 LEU A O 1
ATOM 850 N N . LYS A 1 114 ? -1.686 21.531 -8.195 1 90.56 114 LYS A N 1
ATOM 851 C CA . LYS A 1 114 ? -1.395 20.109 -8.195 1 90.56 114 LYS A CA 1
ATOM 852 C C . LYS A 1 114 ? -1.842 19.453 -9.5 1 90.56 114 LYS A C 1
ATOM 854 O O . LYS A 1 114 ? -3.039 19.375 -9.781 1 90.56 114 LYS A O 1
ATOM 859 N N . LEU A 1 115 ? -0.85 19.094 -10.242 1 86.88 115 LEU A N 1
ATOM 860 C CA . LEU A 1 115 ? -1.119 18.406 -11.5 1 86.88 115 LEU A CA 1
ATOM 861 C C . LEU A 1 115 ? -1.048 16.891 -11.32 1 86.88 115 LEU A C 1
ATOM 863 O O . LEU A 1 115 ? -0.004 16.359 -10.945 1 86.88 115 LEU A O 1
ATOM 867 N N . HIS A 1 116 ? -2.277 16.344 -11.5 1 79.19 116 HIS A N 1
ATOM 868 C CA . HIS A 1 116 ? -2.289 14.883 -11.453 1 79.19 116 HIS A CA 1
ATOM 869 C C . HIS A 1 116 ? -1.744 14.289 -12.75 1 79.19 116 HIS A C 1
ATOM 871 O O . HIS A 1 116 ? -2.051 14.773 -13.844 1 79.19 116 HIS A O 1
ATOM 877 N N . ARG A 1 117 ? -0.937 13.469 -12.547 1 69.62 117 ARG A N 1
ATOM 878 C CA . ARG A 1 117 ? -0.354 12.812 -13.711 1 69.62 117 ARG A CA 1
ATOM 879 C C . ARG A 1 117 ? -1.411 12.047 -14.492 1 69.62 117 ARG A C 1
ATOM 881 O O . ARG A 1 117 ? -2.416 11.609 -13.93 1 69.62 117 ARG A O 1
ATOM 888 N N . PRO A 1 118 ? -1.259 12.031 -15.805 1 60.25 118 PRO A N 1
ATOM 889 C CA . PRO A 1 118 ? -2.279 11.406 -16.641 1 60.25 118 PRO A CA 1
ATOM 890 C C . PRO A 1 118 ? -2.402 9.898 -16.422 1 60.25 118 PRO A C 1
ATOM 892 O O . PRO A 1 118 ? -1.439 9.164 -16.625 1 60.25 118 PRO A O 1
ATOM 895 N N . SER A 1 119 ? -3.406 9.391 -15.789 1 59.59 119 SER A N 1
ATOM 896 C CA . SER A 1 119 ? -3.844 8.008 -15.641 1 59.59 119 SER A CA 1
ATOM 897 C C . SER A 1 119 ? -5.305 7.926 -15.219 1 59.59 119 SER A C 1
ATOM 899 O O . SER A 1 119 ? -5.828 8.852 -14.594 1 59.59 119 SER A O 1
ATOM 901 N N . GLU A 1 120 ? -5.988 6.914 -15.719 1 54.78 120 GLU A N 1
ATOM 902 C CA . GLU A 1 120 ? -7.379 6.746 -15.305 1 54.78 120 GLU A CA 1
ATOM 903 C C . GLU A 1 120 ? -7.496 6.727 -13.781 1 54.78 120 GLU A C 1
ATOM 905 O O . GLU A 1 120 ? -8.391 7.352 -13.211 1 54.78 120 GLU A O 1
ATOM 910 N N . ARG A 1 121 ? -6.59 5.934 -13.117 1 54.59 121 ARG A N 1
ATOM 911 C CA . ARG A 1 121 ? -6.645 5.84 -11.664 1 54.59 121 ARG A CA 1
ATOM 912 C C . ARG A 1 121 ? -6.406 7.199 -11.016 1 54.59 121 ARG A C 1
ATOM 914 O O . ARG A 1 121 ? -7.105 7.578 -10.078 1 54.59 121 ARG A O 1
ATOM 921 N N . LEU A 1 122 ? -5.469 7.805 -11.625 1 57.78 122 LEU A N 1
ATOM 922 C CA . LEU A 1 122 ? -5.137 9.086 -11.023 1 57.78 122 LEU A CA 1
ATOM 923 C C . LEU A 1 122 ? -6.223 10.125 -11.312 1 57.78 122 LEU A C 1
ATOM 925 O O . LEU A 1 122 ? -6.461 11.023 -10.508 1 57.78 122 LEU A O 1
ATOM 929 N N . HIS A 1 123 ? -6.855 9.828 -12.453 1 64.94 123 HIS A N 1
ATOM 930 C CA . HIS A 1 123 ? -7.996 10.688 -12.727 1 64.94 123 HIS A CA 1
ATOM 931 C C . HIS A 1 123 ? -9.125 10.438 -11.734 1 64.94 123 HIS A C 1
ATOM 933 O O . HIS A 1 123 ? -9.797 11.383 -11.297 1 64.94 123 HIS A O 1
ATOM 939 N N . ARG A 1 124 ? -9.219 9.164 -11.461 1 68.94 124 ARG A N 1
ATOM 940 C CA . ARG A 1 124 ? -10.203 8.844 -10.438 1 68.94 124 ARG A CA 1
ATOM 941 C C . ARG A 1 124 ? -9.82 9.469 -9.094 1 68.94 124 ARG A C 1
ATOM 943 O O . ARG A 1 124 ? -10.68 9.992 -8.383 1 68.94 124 ARG A O 1
ATOM 950 N N . ALA A 1 125 ? -8.539 9.375 -8.805 1 71.06 125 ALA A N 1
ATOM 951 C CA . ALA A 1 125 ? -8.055 9.984 -7.574 1 71.06 125 ALA A CA 1
ATOM 952 C C . ALA A 1 125 ? -8.305 11.492 -7.578 1 71.06 125 ALA A C 1
ATOM 954 O O . ALA A 1 125 ? -8.695 12.062 -6.559 1 71.06 125 ALA A O 1
ATOM 955 N N . PHE A 1 126 ? -8.031 12.094 -8.719 1 78.5 126 PHE A N 1
ATOM 956 C CA . PHE A 1 126 ? -8.289 13.516 -8.891 1 78.5 126 PHE A CA 1
ATOM 957 C C . PHE A 1 126 ? -9.758 13.836 -8.633 1 78.5 126 PHE A C 1
ATOM 959 O O . PHE A 1 126 ? -10.07 14.75 -7.867 1 78.5 126 PHE A O 1
ATOM 966 N N . ARG A 1 127 ? -10.625 13.062 -9.258 1 81.62 127 ARG A N 1
ATOM 967 C CA . ARG A 1 127 ? -12.062 13.305 -9.125 1 81.62 127 ARG A CA 1
ATOM 968 C C . ARG A 1 127 ? -12.508 13.117 -7.68 1 81.62 127 ARG A C 1
ATOM 970 O O . ARG A 1 127 ? -13.328 13.883 -7.168 1 81.62 127 ARG A O 1
ATOM 977 N N . GLN A 1 128 ? -11.961 12.125 -7.09 1 77.38 128 GLN A N 1
ATOM 978 C CA . GLN A 1 128 ? -12.305 11.859 -5.699 1 77.38 128 GLN A CA 1
ATOM 979 C C . GLN A 1 128 ? -11.828 12.984 -4.785 1 77.38 128 GLN A C 1
ATOM 981 O O . GLN A 1 128 ? -12.57 13.438 -3.914 1 77.38 128 GLN A O 1
ATOM 986 N N . GLU A 1 129 ? -10.602 13.352 -4.957 1 87.25 129 GLU A N 1
ATOM 987 C CA . GLU A 1 129 ? -10.047 14.445 -4.168 1 87.25 129 GLU A CA 1
ATOM 988 C C . GLU A 1 129 ? -10.844 15.727 -4.375 1 87.25 129 GLU A C 1
ATOM 990 O O . GLU A 1 129 ? -11.18 16.422 -3.41 1 87.25 129 GLU A O 1
ATOM 995 N N . LEU A 1 130 ? -11.18 16.016 -5.652 1 89.12 130 LEU A N 1
ATOM 996 C CA . LEU A 1 130 ? -11.938 17.203 -5.984 1 89.12 130 LEU A CA 1
ATOM 997 C C . LEU A 1 130 ? -13.305 17.188 -5.305 1 89.12 130 LEU A C 1
ATOM 999 O O . LEU A 1 130 ? -13.711 18.172 -4.688 1 89.12 130 LEU A O 1
ATOM 1003 N N . ASP A 1 131 ? -13.938 16.062 -5.355 1 87.44 131 ASP A N 1
ATOM 1004 C CA . ASP A 1 131 ? -15.281 15.938 -4.785 1 87.44 131 ASP A CA 1
ATOM 1005 C C . ASP A 1 131 ? -15.266 16.203 -3.283 1 87.44 131 ASP A C 1
ATOM 1007 O O . ASP A 1 131 ? -16.172 16.844 -2.752 1 87.44 131 ASP A O 1
ATOM 1011 N N . VAL A 1 132 ? -14.242 15.742 -2.689 1 90.06 132 VAL A N 1
ATOM 1012 C CA . VAL A 1 132 ? -14.117 15.914 -1.247 1 90.06 132 VAL A CA 1
ATOM 1013 C C . VAL A 1 132 ? -13.781 17.375 -0.933 1 90.06 132 VAL A C 1
ATOM 1015 O O . VAL A 1 132 ? -14.414 17.984 -0.077 1 90.06 132 VAL A O 1
ATOM 1018 N N . LEU A 1 133 ? -12.906 17.953 -1.62 1 92.88 133 LEU A N 1
ATOM 1019 C CA . LEU A 1 133 ? -12.367 19.266 -1.317 1 92.88 133 LEU A CA 1
ATOM 1020 C C . LEU A 1 133 ? -13.398 20.359 -1.599 1 92.88 133 LEU A C 1
ATOM 1022 O O . LEU A 1 133 ? -13.398 21.406 -0.944 1 92.88 133 LEU A O 1
ATOM 1026 N N . LEU A 1 134 ? -14.25 20.109 -2.551 1 91.44 134 LEU A N 1
ATOM 1027 C CA . LEU A 1 134 ? -15.266 21.094 -2.91 1 91.44 134 LEU A CA 1
ATOM 1028 C C . LEU A 1 134 ? -16.203 21.359 -1.741 1 91.44 134 LEU A C 1
ATOM 1030 O O . LEU A 1 134 ? -16.828 22.406 -1.663 1 91.44 134 LEU A O 1
ATOM 1034 N N . ARG A 1 135 ? -16.219 20.5 -0.798 1 89.38 135 ARG A N 1
ATOM 1035 C CA . ARG A 1 135 ? -17.188 20.578 0.285 1 89.38 135 ARG A CA 1
ATOM 1036 C C . ARG A 1 135 ? -16.531 21.047 1.578 1 89.38 135 ARG A C 1
ATOM 1038 O O . ARG A 1 135 ? -17.219 21.359 2.557 1 89.38 135 ARG A O 1
ATOM 1045 N N . LEU A 1 136 ? -15.305 21.125 1.561 1 93.44 136 LEU A N 1
ATOM 1046 C CA . LEU A 1 136 ? -14.602 21.391 2.811 1 93.44 136 LEU A CA 1
ATOM 1047 C C . LEU A 1 136 ? -14.25 22.875 2.939 1 93.44 136 LEU A C 1
ATOM 1049 O O . LEU A 1 136 ? -13.758 23.484 1.988 1 93.44 136 LEU A O 1
ATOM 1053 N N . ARG A 1 137 ? -14.641 23.422 4.086 1 93.5 137 ARG A N 1
ATOM 1054 C CA . ARG A 1 137 ? -14.242 24.766 4.484 1 93.5 137 ARG A CA 1
ATOM 1055 C C . ARG A 1 137 ? -13.836 24.812 5.953 1 93.5 137 ARG A C 1
ATOM 1057 O O . ARG A 1 137 ? -14.68 24.672 6.84 1 93.5 137 ARG A O 1
ATOM 1064 N N . HIS A 1 138 ? -12.578 24.969 6.148 1 96.44 138 HIS A N 1
ATOM 1065 C CA . HIS A 1 138 ? -12.031 25.016 7.5 1 96.44 138 HIS A CA 1
ATOM 1066 C C . HIS A 1 138 ? -10.703 25.766 7.535 1 96.44 138 HIS A C 1
ATOM 1068 O O . HIS A 1 138 ? -9.891 25.625 6.621 1 96.44 138 HIS A O 1
ATOM 1074 N N . PRO A 1 139 ? -10.5 26.547 8.539 1 96.81 139 PRO A N 1
ATOM 1075 C CA . PRO A 1 139 ? -9.289 27.359 8.586 1 96.81 139 PRO A CA 1
ATOM 1076 C C . PRO A 1 139 ? -8.008 26.531 8.586 1 96.81 139 PRO A C 1
ATOM 1078 O O . PRO A 1 139 ? -6.953 27.016 8.172 1 96.81 139 PRO A O 1
ATOM 1081 N N . HIS A 1 140 ? -8.047 25.312 9.047 1 98.25 140 HIS A N 1
ATOM 1082 C CA . HIS A 1 140 ? -6.848 24.484 9.164 1 98.25 140 HIS A CA 1
ATOM 1083 C C . HIS A 1 140 ? -6.824 23.391 8.102 1 98.25 140 HIS A C 1
ATOM 1085 O O . HIS A 1 140 ? -6.184 22.359 8.281 1 98.25 140 HIS A O 1
ATOM 1091 N N . ILE A 1 141 ? -7.551 23.547 7.059 1 97.81 141 ILE A N 1
ATOM 1092 C CA . ILE A 1 141 ? -7.488 22.75 5.84 1 97.81 141 ILE A CA 1
ATOM 1093 C C . ILE A 1 141 ? -7.148 23.641 4.652 1 97.81 141 ILE A C 1
ATOM 1095 O O . ILE A 1 141 ? -7.695 24.734 4.512 1 97.81 141 ILE A O 1
ATOM 1099 N N . VAL A 1 142 ? -6.23 23.188 3.908 1 97.06 142 VAL A N 1
ATOM 1100 C CA . VAL A 1 142 ? -5.812 23.984 2.76 1 97.06 142 VAL A CA 1
ATOM 1101 C C . VAL A 1 142 ? -7.023 24.312 1.89 1 97.06 142 VAL A C 1
ATOM 1103 O O . VAL A 1 142 ? -7.867 23.453 1.641 1 97.06 142 VAL A O 1
ATOM 1106 N N . ARG A 1 143 ? -7.066 25.469 1.434 1 95.56 143 ARG A N 1
ATOM 1107 C CA . ARG A 1 143 ? -8.227 25.938 0.68 1 95.56 143 ARG A CA 1
ATOM 1108 C C . ARG A 1 143 ? -8.086 25.594 -0.802 1 95.56 143 ARG A C 1
ATOM 1110 O O . ARG A 1 143 ? -7.035 25.844 -1.401 1 95.56 143 ARG A O 1
ATOM 1117 N N . LEU A 1 144 ? -9.133 25.031 -1.341 1 95.62 144 LEU A N 1
ATOM 1118 C CA . LEU A 1 144 ? -9.227 24.844 -2.783 1 95.62 144 LEU A CA 1
ATOM 1119 C C . LEU A 1 144 ? -9.711 26.109 -3.475 1 95.62 144 LEU A C 1
ATOM 1121 O O . LEU A 1 144 ? -10.836 26.562 -3.236 1 95.62 144 LEU A O 1
ATOM 1125 N N . LEU A 1 145 ? -8.891 26.672 -4.312 1 94.5 145 LEU A N 1
ATOM 1126 C CA . LEU A 1 145 ? -9.25 27.891 -5.023 1 94.5 145 LEU A CA 1
ATOM 1127 C C . LEU A 1 145 ? -9.945 27.578 -6.34 1 94.5 145 LEU A C 1
ATOM 1129 O O . LEU A 1 145 ? -10.781 28.359 -6.809 1 94.5 145 LEU A O 1
ATOM 1133 N N . GLY A 1 146 ? -9.555 26.469 -6.922 1 94.5 146 GLY A N 1
ATOM 1134 C CA . GLY A 1 146 ? -10.141 26.094 -8.195 1 94.5 146 GLY A CA 1
ATOM 1135 C C . GLY A 1 146 ? -9.648 24.75 -8.711 1 94.5 146 GLY A C 1
ATOM 1136 O O . GLY A 1 146 ? -8.953 24.031 -8 1 94.5 146 GLY A O 1
ATOM 1137 N N . TYR A 1 147 ? -10.148 24.391 -9.898 1 93.94 147 TYR A N 1
ATOM 1138 C CA . TYR A 1 147 ? -9.781 23.141 -10.531 1 93.94 147 TYR A CA 1
ATOM 1139 C C . TYR A 1 147 ? -9.922 23.219 -12.039 1 93.94 147 TYR A C 1
ATOM 1141 O O . TYR A 1 147 ? -10.562 24.141 -12.562 1 93.94 147 TYR A O 1
ATOM 1149 N N . CYS A 1 148 ? -9.219 22.359 -12.727 1 92.81 148 CYS A N 1
ATOM 1150 C CA . CYS A 1 148 ? -9.328 22.188 -14.172 1 92.81 148 CYS A CA 1
ATOM 1151 C C . CYS A 1 148 ? -9.539 20.734 -14.531 1 92.81 148 CYS A C 1
ATOM 1153 O O . CYS A 1 148 ? -8.711 19.875 -14.219 1 92.81 148 CYS A O 1
ATOM 1155 N N . ASP A 1 149 ? -10.656 20.438 -15.133 1 87.88 149 ASP A N 1
ATOM 1156 C CA . ASP A 1 149 ? -10.992 19.078 -15.516 1 87.88 149 ASP A CA 1
ATOM 1157 C C . ASP A 1 149 ? -11.344 18.984 -17 1 87.88 149 ASP A C 1
ATOM 1159 O O . ASP A 1 149 ? -12.203 18.188 -17.406 1 87.88 149 ASP A O 1
ATOM 1163 N N . ASP A 1 150 ? -10.734 19.828 -17.781 1 83.31 150 ASP A N 1
ATOM 1164 C CA . ASP A 1 150 ? -11.016 19.938 -19.203 1 83.31 150 ASP A CA 1
ATOM 1165 C C . ASP A 1 150 ? -10.539 18.688 -19.953 1 83.31 150 ASP A C 1
ATOM 1167 O O . ASP A 1 150 ? -11.078 18.359 -21.016 1 83.31 150 ASP A O 1
ATOM 1171 N N . ARG A 1 151 ? -9.602 18.062 -19.406 1 78.44 151 ARG A N 1
ATOM 1172 C CA . ARG A 1 151 ? -8.984 16.953 -20.125 1 78.44 151 ARG A CA 1
ATOM 1173 C C . ARG A 1 151 ? -9.398 15.617 -19.516 1 78.44 151 ARG A C 1
ATOM 1175 O O . ARG A 1 151 ? -9.727 15.539 -18.328 1 78.44 151 ARG A O 1
ATOM 1182 N N . GLU A 1 152 ? -9.469 14.617 -20.328 1 69.56 152 GLU A N 1
ATOM 1183 C CA . GLU A 1 152 ? -9.961 13.305 -19.922 1 69.56 152 GLU A CA 1
ATOM 1184 C C . GLU A 1 152 ? -8.984 12.633 -18.953 1 69.56 152 GLU A C 1
ATOM 1186 O O . GLU A 1 152 ? -9.398 11.93 -18.031 1 69.56 152 GLU A O 1
ATOM 1191 N N . GLU A 1 153 ? -7.738 12.883 -19.188 1 69.5 153 GLU A N 1
ATOM 1192 C CA . GLU A 1 153 ? -6.812 12.07 -18.406 1 69.5 153 GLU A CA 1
ATOM 1193 C C . GLU A 1 153 ? -5.953 12.938 -17.484 1 69.5 153 GLU A C 1
ATOM 1195 O O . GLU A 1 153 ? -4.992 12.453 -16.891 1 69.5 153 GLU A O 1
ATOM 1200 N N . GLU A 1 154 ? -6.293 14.227 -17.5 1 77.31 154 GLU A N 1
ATOM 1201 C CA . GLU A 1 154 ? -5.5 15.109 -16.656 1 77.31 154 GLU A CA 1
ATOM 1202 C C . GLU A 1 154 ? -6.391 16.062 -15.859 1 77.31 154 GLU A C 1
ATOM 1204 O O . GLU A 1 154 ? -7.391 16.562 -16.375 1 77.31 154 GLU A O 1
ATOM 1209 N N . GLY A 1 155 ? -6.152 16.188 -14.625 1 86.56 155 GLY A N 1
ATOM 1210 C CA . GLY A 1 155 ? -6.832 17.141 -13.75 1 86.56 155 GLY A CA 1
ATOM 1211 C C . GLY A 1 155 ? -5.883 17.969 -12.922 1 86.56 155 GLY A C 1
ATOM 1212 O O . GLY A 1 155 ? -4.773 17.531 -12.602 1 86.56 155 GLY A O 1
ATOM 1213 N N . VAL A 1 156 ? -6.293 19.188 -12.703 1 91.25 156 VAL A N 1
ATOM 1214 C CA . VAL A 1 156 ? -5.477 20.094 -11.898 1 91.25 156 VAL A CA 1
ATOM 1215 C C . VAL A 1 156 ? -6.297 20.625 -10.727 1 91.25 156 VAL A C 1
ATOM 1217 O O . VAL A 1 156 ? -7.465 20.984 -10.898 1 91.25 156 VAL A O 1
ATOM 1220 N N . LEU A 1 157 ? -5.715 20.578 -9.617 1 93.62 157 LEU A N 1
ATOM 1221 C CA . LEU A 1 157 ? -6.273 21.25 -8.445 1 93.62 157 LEU A CA 1
ATOM 1222 C C . LEU A 1 157 ? -5.477 22.5 -8.109 1 93.62 157 LEU A C 1
ATOM 1224 O O . LEU A 1 157 ? -4.242 22.484 -8.133 1 93.62 157 LEU A O 1
ATOM 1228 N N . VAL A 1 158 ? -6.156 23.578 -7.852 1 94.62 158 VAL A N 1
ATOM 1229 C CA . VAL A 1 158 ? -5.531 24.844 -7.512 1 94.62 158 VAL A CA 1
ATOM 1230 C C . VAL A 1 158 ? -5.789 25.188 -6.043 1 94.62 158 VAL A C 1
ATOM 1232 O O . VAL A 1 158 ? -6.93 25.422 -5.648 1 94.62 158 VAL A O 1
ATOM 1235 N N . PHE A 1 159 ? -4.664 25.281 -5.309 1 96.31 159 PHE A N 1
ATOM 1236 C CA . PHE A 1 159 ? -4.777 25.531 -3.875 1 96.31 159 PHE A CA 1
ATOM 1237 C C . PHE A 1 159 ? -4.191 26.891 -3.516 1 96.31 159 PHE A C 1
ATOM 1239 O O . PHE A 1 159 ? -3.402 27.453 -4.277 1 96.31 159 PHE A O 1
ATOM 1246 N N . GLU A 1 160 ? -4.664 27.406 -2.379 1 95.44 160 GLU A N 1
ATOM 1247 C CA . GLU A 1 160 ? -3.941 28.531 -1.789 1 95.44 160 GLU A CA 1
ATOM 1248 C C . GLU A 1 160 ? -2.475 28.172 -1.553 1 95.44 160 GLU A C 1
ATOM 1250 O O . GLU A 1 160 ? -2.146 27.016 -1.268 1 95.44 160 GLU A O 1
ATOM 1255 N N . TYR A 1 161 ? -1.64 29.094 -1.725 1 94.88 161 TYR A N 1
ATOM 1256 C CA . TYR A 1 161 ? -0.227 28.891 -1.423 1 94.88 161 TYR A CA 1
ATOM 1257 C C . TYR A 1 161 ? 0.031 28.984 0.075 1 94.88 161 TYR A C 1
ATOM 1259 O O . TYR A 1 161 ? -0.401 29.953 0.721 1 94.88 161 TYR A O 1
ATOM 1267 N N . VAL A 1 162 ? 0.714 28.031 0.638 1 95.31 162 VAL A N 1
ATOM 1268 C CA . VAL A 1 162 ? 1.097 28 2.045 1 95.31 162 VAL A CA 1
ATOM 1269 C C . VAL A 1 162 ? 2.615 28.109 2.17 1 95.31 162 VAL A C 1
ATOM 1271 O O . VAL A 1 162 ? 3.338 27.156 1.867 1 95.31 162 VAL A O 1
ATOM 1274 N N . PRO A 1 163 ? 3.201 29.141 2.691 1 93.06 163 PRO A N 1
ATOM 1275 C CA . PRO A 1 163 ? 4.57 29.562 2.371 1 93.06 163 PRO A CA 1
ATOM 1276 C C . PRO A 1 163 ? 5.613 28.875 3.258 1 93.06 163 PRO A C 1
ATOM 1278 O O . PRO A 1 163 ? 6.801 28.859 2.922 1 93.06 163 PRO A O 1
ATOM 1281 N N . ASN A 1 164 ? 5.305 28.344 4.469 1 93.56 164 ASN A N 1
ATOM 1282 C CA . ASN A 1 164 ? 6.348 27.953 5.414 1 93.56 164 ASN A CA 1
ATOM 1283 C C . ASN A 1 164 ? 6.656 26.469 5.32 1 93.56 164 ASN A C 1
ATOM 1285 O O . ASN A 1 164 ? 7.238 25.891 6.238 1 93.56 164 ASN A O 1
ATOM 1289 N N . GLY A 1 165 ? 6.234 25.781 4.219 1 91.75 165 GLY A N 1
ATOM 1290 C CA . GLY A 1 165 ? 6.566 24.375 3.99 1 91.75 165 GLY A CA 1
ATOM 1291 C C . GLY A 1 165 ? 5.762 23.422 4.855 1 91.75 165 GLY A C 1
ATOM 1292 O O . GLY A 1 165 ? 4.758 23.828 5.457 1 91.75 165 GLY A O 1
ATOM 1293 N N . SER A 1 166 ? 6.227 22.172 4.875 1 94.06 166 SER A N 1
ATOM 1294 C CA . SER A 1 166 ? 5.512 21.141 5.605 1 94.06 166 SER A CA 1
ATOM 1295 C C . SER A 1 166 ? 6.043 21 7.027 1 94.06 166 SER A C 1
ATOM 1297 O O . SER A 1 166 ? 7.176 21.391 7.316 1 94.06 166 SER A O 1
ATOM 1299 N N . LEU A 1 167 ? 5.195 20.484 7.863 1 96.88 167 LEU A N 1
ATOM 1300 C CA . LEU A 1 167 ? 5.609 20.188 9.227 1 96.88 167 LEU A CA 1
ATOM 1301 C C . LEU A 1 167 ? 6.785 19.203 9.242 1 96.88 167 LEU A C 1
ATOM 1303 O O . LEU A 1 167 ? 7.66 19.297 10.102 1 96.88 167 LEU A O 1
ATOM 1307 N N . GLN A 1 168 ? 6.82 18.266 8.32 1 94.44 168 GLN A N 1
ATOM 1308 C CA . GLN A 1 168 ? 7.918 17.312 8.195 1 94.44 168 GLN A CA 1
ATOM 1309 C C . GLN A 1 168 ? 9.25 18.031 8 1 94.44 168 GLN A C 1
ATOM 1311 O O . GLN A 1 168 ? 10.242 17.703 8.664 1 94.44 168 GLN A O 1
ATOM 1316 N N . GLU A 1 169 ? 9.273 19 7.145 1 91.5 169 GLU A N 1
ATOM 1317 C CA . GLU A 1 169 ? 10.492 19.75 6.867 1 91.5 169 GLU A CA 1
ATOM 1318 C C . GLU A 1 169 ? 10.914 20.578 8.078 1 91.5 169 GLU A C 1
ATOM 1320 O O . GLU A 1 169 ? 12.109 20.703 8.375 1 91.5 169 GLU A O 1
ATOM 1325 N N . ARG A 1 170 ? 9.922 21.141 8.742 1 93.62 170 ARG A N 1
ATOM 1326 C CA . ARG A 1 170 ? 10.195 22 9.875 1 93.62 170 ARG A CA 1
ATOM 1327 C C . ARG A 1 170 ? 10.672 21.203 11.086 1 93.62 170 ARG A C 1
ATOM 1329 O O . ARG A 1 170 ? 11.508 21.672 11.852 1 93.62 170 ARG A O 1
ATOM 1336 N N . LEU A 1 171 ? 10.148 20.047 11.242 1 94.56 171 LEU A N 1
ATOM 1337 C CA . LEU A 1 171 ? 10.43 19.234 12.414 1 94.56 171 LEU A CA 1
ATOM 1338 C C . LEU A 1 171 ? 11.734 18.453 12.234 1 94.56 171 LEU A C 1
ATOM 1340 O O . LEU A 1 171 ? 12.508 18.297 13.18 1 94.56 171 LEU A O 1
ATOM 1344 N N . HIS A 1 172 ? 12.016 17.922 11.039 1 90.88 172 HIS A N 1
ATOM 1345 C CA . HIS A 1 172 ? 13.102 16.969 10.852 1 90.88 172 HIS A CA 1
ATOM 1346 C C . HIS A 1 172 ? 14.234 17.562 10.023 1 90.88 172 HIS A C 1
ATOM 1348 O O . HIS A 1 172 ? 15.289 16.953 9.875 1 90.88 172 HIS A O 1
ATOM 1354 N N . GLY A 1 173 ? 14.023 18.703 9.531 1 87.44 173 GLY A N 1
ATOM 1355 C CA . GLY A 1 173 ? 15.055 19.359 8.742 1 87.44 173 GLY A CA 1
ATOM 1356 C C . GLY A 1 173 ? 16.109 20.047 9.586 1 87.44 173 GLY A C 1
ATOM 1357 O O . GLY A 1 173 ? 16.109 19.922 10.812 1 87.44 173 GLY A O 1
ATOM 1358 N N . ASP A 1 174 ? 17.016 20.703 8.914 1 85.5 174 ASP A N 1
ATOM 1359 C CA . ASP A 1 174 ? 18.156 21.328 9.562 1 85.5 174 ASP A CA 1
ATOM 1360 C C . ASP A 1 174 ? 17.844 22.766 9.961 1 85.5 174 ASP A C 1
ATOM 1362 O O . ASP A 1 174 ? 18.719 23.484 10.461 1 85.5 174 ASP A O 1
ATOM 1366 N N . GLY A 1 175 ? 16.688 23.188 9.805 1 86.06 175 GLY A N 1
ATOM 1367 C CA . GLY A 1 175 ? 16.328 24.562 10.117 1 86.06 175 GLY A CA 1
ATOM 1368 C C . GLY A 1 175 ? 16.125 24.812 11.602 1 86.06 175 GLY A C 1
ATOM 1369 O O . GLY A 1 175 ? 16.625 24.047 12.43 1 86.06 175 GLY A O 1
ATOM 1370 N N . GLU A 1 176 ? 15.523 25.953 11.844 1 89.44 176 GLU A N 1
ATOM 1371 C CA . GLU A 1 176 ? 15.227 26.344 13.219 1 89.44 176 GLU A CA 1
ATOM 1372 C C . GLU A 1 176 ? 14.305 25.328 13.898 1 89.44 176 GLU A C 1
ATOM 1374 O O . GLU A 1 176 ? 13.391 24.797 13.266 1 89.44 176 GLU A O 1
ATOM 1379 N N . VAL A 1 177 ? 14.656 25.109 15.18 1 92.94 177 VAL A N 1
ATOM 1380 C CA . VAL A 1 177 ? 13.852 24.188 15.977 1 92.94 177 VAL A CA 1
ATOM 1381 C C . VAL A 1 177 ? 12.453 24.781 16.188 1 92.94 177 VAL A C 1
ATOM 1383 O O . VAL A 1 177 ? 12.312 25.938 16.562 1 92.94 177 VAL A O 1
ATOM 1386 N N . LEU A 1 178 ? 11.453 24.062 15.883 1 95.75 178 LEU A N 1
ATOM 1387 C CA . LEU A 1 178 ? 10.086 24.484 16.156 1 95.75 178 LEU A CA 1
ATOM 1388 C C . LEU A 1 178 ? 9.828 24.547 17.656 1 95.75 178 LEU A C 1
ATOM 1390 O O . LEU A 1 178 ? 9.945 23.547 18.359 1 95.75 178 LEU A O 1
ATOM 1394 N N . PRO A 1 179 ? 9.492 25.734 18.172 1 95.75 179 PRO A N 1
ATOM 1395 C CA . PRO A 1 179 ? 9.297 25.875 19.625 1 95.75 179 PRO A CA 1
ATOM 1396 C C . PRO A 1 179 ? 8.148 25.016 20.141 1 95.75 179 PRO A C 1
ATOM 1398 O O . PRO A 1 179 ? 7.203 24.719 19.406 1 95.75 179 PRO A O 1
ATOM 1401 N N . TRP A 1 180 ? 8.219 24.688 21.406 1 96.56 180 TRP A N 1
ATOM 1402 C CA . TRP A 1 180 ? 7.254 23.797 22.031 1 96.56 180 TRP A CA 1
ATOM 1403 C C . TRP A 1 180 ? 5.836 24.328 21.875 1 96.56 180 TRP A C 1
ATOM 1405 O O . TRP A 1 180 ? 4.93 23.594 21.469 1 96.56 180 TRP A O 1
ATOM 1415 N N . ALA A 1 181 ? 5.648 25.609 22.188 1 96.5 181 ALA A N 1
ATOM 1416 C CA . ALA A 1 181 ? 4.316 26.203 22.125 1 96.5 181 ALA A CA 1
ATOM 1417 C C . ALA A 1 181 ? 3.73 26.062 20.719 1 96.5 181 ALA A C 1
ATOM 1419 O O . ALA A 1 181 ? 2.535 25.812 20.547 1 96.5 181 ALA A O 1
ATOM 1420 N N . ARG A 1 182 ? 4.555 26.25 19.703 1 96.62 182 ARG A N 1
ATOM 1421 C CA . ARG A 1 182 ? 4.117 26.125 18.328 1 96.62 182 ARG A CA 1
ATOM 1422 C C . ARG A 1 182 ? 3.756 24.688 18 1 96.62 182 ARG A C 1
ATOM 1424 O O . ARG A 1 182 ? 2.785 24.422 17.281 1 96.62 182 ARG A O 1
ATOM 1431 N N . ARG A 1 183 ? 4.516 23.734 18.516 1 97.88 183 ARG A N 1
ATOM 1432 C CA . ARG A 1 183 ? 4.227 22.328 18.312 1 97.88 183 ARG A CA 1
ATOM 1433 C C . ARG A 1 183 ? 2.85 21.953 18.859 1 97.88 183 ARG A C 1
ATOM 1435 O O . ARG A 1 183 ? 2.062 21.297 18.172 1 97.88 183 ARG A O 1
ATOM 1442 N N . MET A 1 184 ? 2.58 22.438 20.031 1 97.81 184 MET A N 1
ATOM 1443 C CA . MET A 1 184 ? 1.292 22.141 20.656 1 97.81 184 MET A CA 1
ATOM 1444 C C . MET A 1 184 ? 0.157 22.828 19.906 1 97.81 184 MET A C 1
ATOM 1446 O O . MET A 1 184 ? -0.917 22.25 19.734 1 97.81 184 MET A O 1
ATOM 1450 N N . ALA A 1 185 ? 0.418 24.016 19.469 1 97.56 185 ALA A N 1
ATOM 1451 C CA . ALA A 1 185 ? -0.588 24.734 18.688 1 97.56 185 ALA A CA 1
ATOM 1452 C C . ALA A 1 185 ? -0.903 24 17.391 1 97.56 185 ALA A C 1
ATOM 1454 O O . ALA A 1 185 ? -2.068 23.859 17.016 1 97.56 185 ALA A O 1
ATOM 1455 N N . VAL A 1 186 ? 0.125 23.531 16.75 1 98.19 186 VAL A N 1
ATOM 1456 C CA . VAL A 1 186 ? -0.034 22.797 15.508 1 98.19 186 VAL A CA 1
ATOM 1457 C C . VAL A 1 186 ? -0.837 21.516 15.766 1 98.19 186 VAL A C 1
ATOM 1459 O O . VAL A 1 186 ? -1.773 21.203 15.023 1 98.19 186 VAL A O 1
ATOM 1462 N N . ALA A 1 187 ? -0.466 20.797 16.797 1 98.62 187 ALA A N 1
ATOM 1463 C CA . ALA A 1 187 ? -1.2 19.578 17.156 1 98.62 187 ALA A CA 1
ATOM 1464 C C . ALA A 1 187 ? -2.686 19.875 17.359 1 98.62 187 ALA A C 1
ATOM 1466 O O . ALA A 1 187 ? -3.541 19.156 16.844 1 98.62 187 ALA A O 1
ATOM 1467 N N . TYR A 1 188 ? -2.926 20.922 18.047 1 98.56 188 TYR A N 1
ATOM 1468 C CA . TYR A 1 188 ? -4.293 21.328 18.344 1 98.56 188 TYR A CA 1
ATOM 1469 C C . TYR A 1 188 ? -5.047 21.688 17.078 1 98.56 188 TYR A C 1
ATOM 1471 O O . TYR A 1 188 ? -6.195 21.281 16.891 1 98.56 188 TYR A O 1
ATOM 1479 N N . GLN A 1 189 ? -4.477 22.406 16.234 1 98.5 189 GLN A N 1
ATOM 1480 C CA . GLN A 1 189 ? -5.082 22.859 14.992 1 98.5 189 GLN A CA 1
ATOM 1481 C C . GLN A 1 189 ? -5.363 21.688 14.055 1 98.5 189 GLN A C 1
ATOM 1483 O O . GLN A 1 189 ? -6.434 21.625 13.445 1 98.5 189 GLN A O 1
ATOM 1488 N N . VAL A 1 190 ? -4.43 20.719 13.938 1 98.81 190 VAL A N 1
ATOM 1489 C CA . VAL A 1 190 ? -4.645 19.516 13.133 1 98.81 190 VAL A CA 1
ATOM 1490 C C . VAL A 1 190 ? -5.797 18.703 13.719 1 98.81 190 VAL A C 1
ATOM 1492 O O . VAL A 1 190 ? -6.637 18.188 12.984 1 98.81 190 VAL A O 1
ATOM 1495 N N . ALA A 1 191 ? -5.793 18.594 15.031 1 98.88 191 ALA A N 1
ATOM 1496 C CA . ALA A 1 191 ? -6.887 17.891 15.688 1 98.88 191 ALA A CA 1
ATOM 1497 C C . ALA A 1 191 ? -8.234 18.516 15.352 1 98.88 191 ALA A C 1
ATOM 1499 O O . ALA A 1 191 ? -9.211 17.812 15.094 1 98.88 191 ALA A O 1
ATOM 1500 N N . GLN A 1 192 ? -8.266 19.828 15.352 1 98.62 192 GLN A N 1
ATOM 1501 C CA . GLN A 1 192 ? -9.484 20.547 15 1 98.62 192 GLN A CA 1
ATOM 1502 C C . GLN A 1 192 ? -9.914 20.234 13.57 1 98.62 192 GLN A C 1
ATOM 1504 O O . GLN A 1 192 ? -11.102 20.062 13.297 1 98.62 192 GLN A O 1
ATOM 1509 N N . ALA A 1 193 ? -9.008 20.25 12.695 1 98.69 193 ALA A N 1
ATOM 1510 C CA . ALA A 1 193 ? -9.305 19.906 11.305 1 98.69 193 ALA A CA 1
ATOM 1511 C C . ALA A 1 193 ? -9.898 18.516 11.188 1 98.69 193 ALA A C 1
ATOM 1513 O O . ALA A 1 193 ? -10.891 18.312 10.484 1 98.69 193 ALA A O 1
ATOM 1514 N N . LEU A 1 194 ? -9.312 17.562 11.875 1 98.69 194 LEU A N 1
ATOM 1515 C CA . LEU A 1 194 ? -9.789 16.188 11.828 1 98.69 194 LEU A CA 1
ATOM 1516 C C . LEU A 1 194 ? -11.156 16.062 12.492 1 98.69 194 LEU A C 1
ATOM 1518 O O . LEU A 1 194 ? -12 15.281 12.039 1 98.69 194 LEU A O 1
ATOM 1522 N N . GLU A 1 195 ? -11.32 16.781 13.578 1 98.56 195 GLU A N 1
ATOM 1523 C CA . GLU A 1 195 ? -12.641 16.812 14.188 1 98.56 195 GLU A CA 1
ATOM 1524 C C . GLU A 1 195 ? -13.703 17.281 13.195 1 98.56 195 GLU A C 1
ATOM 1526 O O . GLU A 1 195 ? -14.781 16.703 13.094 1 98.56 195 GLU A O 1
ATOM 1531 N N . TYR A 1 196 ? -13.406 18.359 12.492 1 97.81 196 TYR A N 1
ATOM 1532 C CA . TYR A 1 196 ? -14.305 18.891 11.477 1 97.81 196 TYR A CA 1
ATOM 1533 C C . TYR A 1 196 ? -14.609 17.828 10.414 1 97.81 196 TYR A C 1
ATOM 1535 O O . TYR A 1 196 ? -15.766 17.625 10.047 1 97.81 196 TYR A O 1
ATOM 1543 N N . LEU A 1 197 ? -13.664 17.094 9.914 1 97.38 197 LEU A N 1
ATOM 1544 C CA . LEU A 1 197 ? -13.844 16.062 8.898 1 97.38 197 LEU A CA 1
ATOM 1545 C C . LEU A 1 197 ? -14.734 14.93 9.422 1 97.38 197 LEU A C 1
ATOM 1547 O O . LEU A 1 197 ? -15.594 14.43 8.695 1 97.38 197 LEU A O 1
ATOM 1551 N N . HIS A 1 198 ? -14.508 14.578 10.648 1 96.56 198 HIS A N 1
ATOM 1552 C CA . HIS A 1 198 ? -15.148 13.398 11.219 1 96.56 198 HIS A CA 1
ATOM 1553 C C . HIS A 1 198 ? -16.562 13.711 11.68 1 96.56 198 HIS A C 1
ATOM 1555 O O . HIS A 1 198 ? -17.422 12.828 11.719 1 96.56 198 HIS A O 1
ATOM 1561 N N . GLU A 1 199 ? -16.766 14.992 12.047 1 94.19 199 GLU A N 1
ATOM 1562 C CA . GLU A 1 199 ? -18.016 15.281 12.727 1 94.19 199 GLU A CA 1
ATOM 1563 C C . GLU A 1 199 ? -18.672 16.547 12.188 1 94.19 199 GLU A C 1
ATOM 1565 O O . GLU A 1 199 ? -19.859 16.766 12.359 1 94.19 199 GLU A O 1
ATOM 1570 N N . GLY A 1 200 ? -17.938 17.359 11.586 1 92.44 200 GLY A N 1
ATOM 1571 C CA . GLY A 1 200 ? -18.422 18.688 11.258 1 92.44 200 GLY A CA 1
ATOM 1572 C C . GLY A 1 200 ? -18.875 18.828 9.82 1 92.44 200 GLY A C 1
ATOM 1573 O O . GLY A 1 200 ? -19.547 19.797 9.461 1 92.44 200 GLY A O 1
ATOM 1574 N N . CYS A 1 201 ? -18.453 17.938 9.008 1 89.88 201 CYS A N 1
ATOM 1575 C CA . CYS A 1 201 ? -18.875 18.031 7.613 1 89.88 201 CYS A CA 1
ATOM 1576 C C . CYS A 1 201 ? -19.781 16.859 7.242 1 89.88 201 CYS A C 1
ATOM 1578 O O . CYS A 1 201 ? -19.859 15.875 7.969 1 89.88 201 CYS A O 1
ATOM 1580 N N . ASP A 1 202 ? -20.516 17.109 6.16 1 88.06 202 ASP A N 1
ATOM 1581 C CA . ASP A 1 202 ? -21.453 16.109 5.645 1 88.06 202 ASP A CA 1
ATOM 1582 C C . ASP A 1 202 ? -21.297 15.945 4.133 1 88.06 202 ASP A C 1
ATOM 1584 O O . ASP A 1 202 ? -21.547 16.891 3.377 1 88.06 202 ASP A O 1
ATOM 1588 N N . PRO A 1 203 ? -21.031 14.773 3.719 1 89.94 203 PRO A N 1
ATOM 1589 C CA . PRO A 1 203 ? -20.719 13.562 4.48 1 89.94 203 PRO A CA 1
ATOM 1590 C C . PRO A 1 203 ? -19.406 13.672 5.246 1 89.94 203 PRO A C 1
ATOM 1592 O O . PRO A 1 203 ? -18.531 14.461 4.875 1 89.94 203 PRO A O 1
ATOM 1595 N N . GLN A 1 204 ? -19.328 12.922 6.277 1 93.44 204 GLN A N 1
ATOM 1596 C CA . GLN A 1 204 ? -18.078 12.836 7.043 1 93.44 204 GLN A CA 1
ATOM 1597 C C . GLN A 1 204 ? -16.953 12.258 6.191 1 93.44 204 GLN A C 1
ATOM 1599 O O . GLN A 1 204 ? -17.203 11.508 5.25 1 93.44 204 GLN A O 1
ATOM 1604 N N . VAL A 1 205 ? -15.781 12.664 6.535 1 94.38 205 VAL A N 1
ATOM 1605 C CA . VAL A 1 205 ? -14.633 12.32 5.699 1 94.38 205 VAL A CA 1
ATOM 1606 C C . VAL A 1 205 ? -13.523 11.719 6.566 1 94.38 205 VAL A C 1
ATOM 1608 O O . VAL A 1 205 ? -13.242 12.219 7.656 1 94.38 205 VAL A O 1
ATOM 1611 N N . VAL A 1 206 ? -13.016 10.594 6.164 1 94.94 206 VAL A N 1
ATOM 1612 C CA . VAL A 1 206 ? -11.75 10.07 6.664 1 94.94 206 VAL A CA 1
ATOM 1613 C C . VAL A 1 206 ? -10.602 10.562 5.785 1 94.94 206 VAL A C 1
ATOM 1615 O O . VAL A 1 206 ? -10.641 10.422 4.559 1 94.94 206 VAL A O 1
ATOM 1618 N N . HIS A 1 207 ? -9.617 11.242 6.336 1 95 207 HIS A N 1
ATOM 1619 C CA . HIS A 1 207 ? -8.516 11.773 5.543 1 95 207 HIS A CA 1
ATOM 1620 C C . HIS A 1 207 ? -7.715 10.648 4.895 1 95 207 HIS A C 1
ATOM 1622 O O . HIS A 1 207 ? -7.457 10.688 3.688 1 95 207 HIS A O 1
ATOM 1628 N N . GLY A 1 208 ? -7.266 9.68 5.805 1 93.38 208 GLY A N 1
ATOM 1629 C CA . GLY A 1 208 ? -6.664 8.453 5.305 1 93.38 208 GLY A CA 1
ATOM 1630 C C . GLY A 1 208 ? -5.16 8.555 5.133 1 93.38 208 GLY A C 1
ATOM 1631 O O . GLY A 1 208 ? -4.492 7.559 4.855 1 93.38 208 GLY A O 1
ATOM 1632 N N . ASP A 1 209 ? -4.551 9.758 5.402 1 93 209 ASP A N 1
ATOM 1633 C CA . ASP A 1 209 ? -3.105 9.906 5.254 1 93 209 ASP A CA 1
ATOM 1634 C C . ASP A 1 209 ? -2.584 11.062 6.105 1 93 209 ASP A C 1
ATOM 1636 O O . ASP A 1 209 ? -1.867 11.938 5.609 1 93 209 ASP A O 1
ATOM 1640 N N . VAL A 1 210 ? -2.938 11.047 7.32 1 97.12 210 VAL A N 1
ATOM 1641 C CA . VAL A 1 210 ? -2.469 12.047 8.273 1 97.12 210 VAL A CA 1
ATOM 1642 C C . VAL A 1 210 ? -0.998 11.797 8.602 1 97.12 210 VAL A C 1
ATOM 1644 O O . VAL A 1 210 ? -0.637 10.727 9.094 1 97.12 210 VAL A O 1
ATOM 1647 N N . LYS A 1 211 ? -0.169 12.75 8.258 1 96.62 211 LYS A N 1
ATOM 1648 C CA . LYS A 1 211 ? 1.263 12.664 8.539 1 96.62 211 LYS A CA 1
ATOM 1649 C C . LYS A 1 211 ? 1.91 14.047 8.484 1 96.62 211 LYS A C 1
ATOM 1651 O O . LYS A 1 211 ? 1.303 15.008 8 1 96.62 211 LYS A O 1
ATOM 1656 N N . ALA A 1 212 ? 3.111 14.148 8.953 1 96.75 212 ALA A N 1
ATOM 1657 C CA . ALA A 1 212 ? 3.797 15.438 9.07 1 96.75 212 ALA A CA 1
ATOM 1658 C C . ALA A 1 212 ? 3.994 16.078 7.703 1 96.75 212 ALA A C 1
ATOM 1660 O O . ALA A 1 212 ? 3.928 17.312 7.574 1 96.75 212 ALA A O 1
ATOM 1661 N N . ALA A 1 213 ? 4.148 15.242 6.656 1 93.69 213 ALA A N 1
ATOM 1662 C CA . ALA A 1 213 ? 4.383 15.758 5.309 1 93.69 213 ALA A CA 1
ATOM 1663 C C . ALA A 1 213 ? 3.117 16.391 4.734 1 93.69 213 ALA A C 1
ATOM 1665 O O . ALA A 1 213 ? 3.188 17.203 3.814 1 93.69 213 ALA A O 1
ATOM 1666 N N . ASN A 1 214 ? 1.963 16.078 5.328 1 94.5 214 ASN A N 1
ATOM 1667 C CA . ASN A 1 214 ? 0.688 16.562 4.816 1 94.5 214 ASN A CA 1
ATOM 1668 C C . ASN A 1 214 ? 0.111 17.656 5.707 1 94.5 214 ASN A C 1
ATOM 1670 O O . ASN A 1 214 ? -1.093 17.922 5.672 1 94.5 214 ASN A O 1
ATOM 1674 N N . VAL A 1 215 ? 0.944 18.219 6.516 1 97.94 215 VAL A N 1
ATOM 1675 C CA . VAL A 1 215 ? 0.617 19.406 7.301 1 97.94 215 VAL A CA 1
ATOM 1676 C C . VAL A 1 215 ? 1.518 20.578 6.887 1 97.94 215 VAL A C 1
ATOM 1678 O O . VAL A 1 215 ? 2.725 20.547 7.141 1 97.94 215 VAL A O 1
ATOM 1681 N N . LEU A 1 216 ? 0.891 21.547 6.301 1 97.19 216 LEU A N 1
ATOM 1682 C CA . LEU A 1 216 ? 1.619 22.75 5.898 1 97.19 216 LEU A CA 1
ATOM 1683 C C . LEU A 1 216 ? 1.476 23.859 6.938 1 97.19 216 LEU A C 1
ATOM 1685 O O . LEU A 1 216 ? 0.556 23.828 7.762 1 97.19 216 LEU A O 1
ATOM 1689 N N . LEU A 1 217 ? 2.412 24.75 6.934 1 97.25 217 LEU A N 1
ATOM 1690 C CA . LEU A 1 217 ? 2.381 25.891 7.84 1 97.25 217 LEU A CA 1
ATOM 1691 C C . LEU A 1 217 ? 2.26 27.203 7.066 1 97.25 217 LEU A C 1
ATOM 1693 O O . LEU A 1 217 ? 3.08 27.484 6.191 1 97.25 217 LEU A O 1
ATOM 1697 N N . ASP A 1 218 ? 1.254 27.969 7.406 1 96.19 218 ASP A N 1
ATOM 1698 C CA . ASP A 1 218 ? 1.026 29.219 6.672 1 96.19 218 ASP A CA 1
ATOM 1699 C C . ASP A 1 218 ? 1.912 30.344 7.207 1 96.19 218 ASP A C 1
ATOM 1701 O O . ASP A 1 218 ? 2.863 30.094 7.949 1 96.19 218 ASP A O 1
ATOM 1705 N N . GLY A 1 219 ? 1.657 31.578 6.766 1 93.94 219 GLY A N 1
ATOM 1706 C CA . GLY A 1 219 ? 2.473 32.719 7.113 1 93.94 219 GLY A CA 1
ATOM 1707 C C . GLY A 1 219 ? 2.537 32.969 8.609 1 93.94 219 GLY A C 1
ATOM 1708 O O . GLY A 1 219 ? 3.521 33.531 9.109 1 93.94 219 GLY A O 1
ATOM 1709 N N . ARG A 1 220 ? 1.552 32.594 9.32 1 94.12 220 ARG A N 1
ATOM 1710 C CA . ARG A 1 220 ? 1.495 32.75 10.766 1 94.12 220 ARG A CA 1
ATOM 1711 C C . ARG A 1 220 ? 1.911 31.484 11.477 1 94.12 220 ARG A C 1
ATOM 1713 O O . ARG A 1 220 ? 1.697 31.328 12.68 1 94.12 220 ARG A O 1
ATOM 1720 N N . MET A 1 221 ? 2.359 30.484 10.742 1 95.38 221 MET A N 1
ATOM 1721 C CA . MET A 1 221 ? 2.818 29.188 11.227 1 95.38 221 MET A CA 1
ATOM 1722 C C . MET A 1 221 ? 1.65 28.359 11.758 1 95.38 221 MET A C 1
ATOM 1724 O O . MET A 1 221 ? 1.827 27.531 12.648 1 95.38 221 MET A O 1
ATOM 1728 N N . GLU A 1 222 ? 0.507 28.688 11.219 1 96.62 222 GLU A N 1
ATOM 1729 C CA . GLU A 1 222 ? -0.665 27.875 11.531 1 96.62 222 GLU A CA 1
ATOM 1730 C C . GLU A 1 222 ? -0.758 26.656 10.602 1 96.62 222 GLU A C 1
ATOM 1732 O O . GLU A 1 222 ? -0.41 26.75 9.422 1 96.62 222 GLU A O 1
ATOM 1737 N N . ALA A 1 223 ? -1.309 25.609 11.133 1 98.31 223 ALA A N 1
ATOM 1738 C CA . ALA A 1 223 ? -1.331 24.344 10.406 1 98.31 223 ALA A CA 1
ATOM 1739 C C . ALA A 1 223 ? -2.447 24.312 9.367 1 98.31 223 ALA A C 1
ATOM 1741 O O . ALA A 1 223 ? -3.549 24.812 9.617 1 98.31 223 ALA A O 1
ATOM 1742 N N . LYS A 1 224 ? -2.154 23.812 8.227 1 98.31 224 LYS A N 1
ATOM 1743 C CA . LYS A 1 224 ? -3.117 23.531 7.168 1 98.31 224 LYS A CA 1
ATOM 1744 C C . LYS A 1 224 ? -2.975 22.078 6.684 1 98.31 224 LYS A C 1
ATOM 1746 O O . LYS A 1 224 ? -1.977 21.734 6.051 1 98.31 224 LYS A O 1
ATOM 1751 N N . LEU A 1 225 ? -3.945 21.281 7 1 98.19 225 LEU A N 1
ATOM 1752 C CA . LEU A 1 225 ? -3.971 19.922 6.508 1 98.19 225 LEU A CA 1
ATOM 1753 C C . LEU A 1 225 ? -4.188 19.875 5 1 98.19 225 LEU A C 1
ATOM 1755 O O . LEU A 1 225 ? -5.027 20.609 4.473 1 98.19 225 LEU A O 1
ATOM 1759 N N . CYS A 1 226 ? -3.416 19.062 4.258 1 94.75 226 CYS A N 1
ATOM 1760 C CA . CYS A 1 226 ? -3.529 18.969 2.807 1 94.75 226 CYS A CA 1
ATOM 1761 C C . CYS A 1 226 ? -3.441 17.516 2.34 1 94.75 226 CYS A C 1
ATOM 1763 O O . CYS A 1 226 ? -3.381 16.594 3.158 1 94.75 226 CYS A O 1
ATOM 1765 N N . ASP A 1 227 ? -3.629 17.266 1.051 1 90 227 ASP A N 1
ATOM 1766 C CA . ASP A 1 227 ? -3.521 15.992 0.36 1 90 227 ASP A CA 1
ATOM 1767 C C . ASP A 1 227 ? -4.66 15.055 0.752 1 90 227 ASP A C 1
ATOM 1769 O O . ASP A 1 227 ? -4.465 14.117 1.528 1 90 227 ASP A O 1
ATOM 1773 N N . PHE A 1 228 ? -5.742 15.219 0.12 1 91.31 228 PHE A N 1
ATOM 1774 C CA . PHE A 1 228 ? -6.941 14.422 0.365 1 91.31 228 PHE A CA 1
ATOM 1775 C C . PHE A 1 228 ? -7.09 13.328 -0.686 1 91.31 228 PHE A C 1
ATOM 1777 O O . PHE A 1 228 ? -8.203 12.883 -0.973 1 91.31 228 PHE A O 1
ATOM 1784 N N . GLY A 1 229 ? -5.996 12.977 -1.26 1 84.31 229 GLY A N 1
ATOM 1785 C CA . GLY A 1 229 ? -5.992 11.938 -2.283 1 84.31 229 GLY A CA 1
ATOM 1786 C C . GLY A 1 229 ? -6.453 10.586 -1.769 1 84.31 229 GLY A C 1
ATOM 1787 O O . GLY A 1 229 ? -6.953 9.766 -2.537 1 84.31 229 GLY A O 1
ATOM 1788 N N . SER A 1 230 ? -6.332 10.297 -0.517 1 84.69 230 SER A N 1
ATOM 1789 C CA . SER A 1 230 ? -6.703 9.031 0.095 1 84.69 230 SER A CA 1
ATOM 1790 C C . SER A 1 230 ? -8 9.156 0.887 1 84.69 230 SER A C 1
ATOM 1792 O O . SER A 1 230 ? -8.398 8.227 1.594 1 84.69 230 SER A O 1
ATOM 1794 N N . ALA A 1 231 ? -8.57 10.305 0.775 1 89.56 231 ALA A N 1
ATOM 1795 C CA . ALA A 1 231 ? -9.75 10.57 1.587 1 89.56 231 ALA A CA 1
ATOM 1796 C C . ALA A 1 231 ? -10.938 9.727 1.125 1 89.56 231 ALA A C 1
ATOM 1798 O O . ALA A 1 231 ? -11.039 9.383 -0.056 1 89.56 231 ALA A O 1
ATOM 1799 N N . ARG A 1 232 ? -11.703 9.344 2.014 1 83.81 232 ARG A N 1
ATOM 1800 C CA . ARG A 1 232 ? -12.938 8.609 1.759 1 83.81 232 ARG A CA 1
ATOM 1801 C C . ARG A 1 232 ? -14.133 9.312 2.395 1 83.81 232 ARG A C 1
ATOM 1803 O O . ARG A 1 232 ? -14.07 9.734 3.553 1 83.81 232 ARG A O 1
ATOM 1810 N N . ALA A 1 233 ? -15.141 9.461 1.537 1 83.44 233 ALA A N 1
ATOM 1811 C CA . ALA A 1 233 ? -16.344 10.117 2.033 1 83.44 233 ALA A CA 1
ATOM 1812 C C . ALA A 1 233 ? -17.453 9.109 2.291 1 83.44 233 ALA A C 1
ATOM 1814 O O . ALA A 1 233 ? -17.562 8.102 1.585 1 83.44 233 ALA A O 1
ATOM 1815 N N . GLY A 1 234 ? -18.422 9.438 3.119 1 67.56 234 GLY A N 1
ATOM 1816 C CA . GLY A 1 234 ? -19.656 8.711 3.33 1 67.56 234 GLY A CA 1
ATOM 1817 C C . GLY A 1 234 ? -19.5 7.473 4.184 1 67.56 234 GLY A C 1
ATOM 1818 O O . GLY A 1 234 ? -20.281 6.527 4.074 1 67.56 234 GLY A O 1
ATOM 1819 N N . PHE A 1 235 ? -18.312 7.238 4.719 1 53.53 235 PHE A N 1
ATOM 1820 C CA . PHE A 1 235 ? -18.203 6.039 5.539 1 53.53 235 PHE A CA 1
ATOM 1821 C C . PHE A 1 235 ? -19.172 6.094 6.719 1 53.53 235 PHE A C 1
ATOM 1823 O O . PHE A 1 235 ? -19.141 7.055 7.496 1 53.53 235 PHE A O 1
ATOM 1830 N N . SER A 1 236 ? -20.453 5.844 6.418 1 43.22 236 SER A N 1
ATOM 1831 C CA . SER A 1 236 ? -21.047 5.547 7.719 1 43.22 236 SER A CA 1
ATOM 1832 C C . SER A 1 236 ? -20.047 4.82 8.617 1 43.22 236 SER A C 1
ATOM 1834 O O . SER A 1 236 ? -19.047 4.281 8.141 1 43.22 236 SER A O 1
ATOM 1836 N N . ALA A 1 237 ? -20.328 4.848 9.883 1 38.38 237 ALA A N 1
ATOM 1837 C CA . ALA A 1 237 ? -19.469 4.211 10.883 1 38.38 237 ALA A CA 1
ATOM 1838 C C . ALA A 1 237 ? -18.812 2.955 10.32 1 38.38 237 ALA A C 1
ATOM 1840 O O . ALA A 1 237 ? -17.812 2.469 10.859 1 38.38 237 ALA A O 1
ATOM 1841 N N . ALA A 1 238 ? -19.594 2.186 9.5 1 35.84 238 ALA A N 1
ATOM 1842 C CA . ALA A 1 238 ? -19.234 0.791 9.25 1 35.84 238 ALA A CA 1
ATOM 1843 C C . ALA A 1 238 ? -18.234 0.673 8.102 1 35.84 238 ALA A C 1
ATOM 1845 O O . ALA A 1 238 ? -18.406 1.297 7.055 1 35.84 238 ALA A O 1
ATOM 1846 N N . VAL A 1 239 ? -16.922 0.437 8.312 1 46.25 239 VAL A N 1
ATOM 1847 C CA . VAL A 1 239 ? -15.68 0.067 7.645 1 46.25 239 VAL A CA 1
ATOM 1848 C C . VAL A 1 239 ? -15.984 -0.811 6.434 1 46.25 239 VAL A C 1
ATOM 1850 O O . VAL A 1 239 ? -16.703 -1.807 6.547 1 46.25 239 VAL A O 1
ATOM 1853 N N . ALA A 1 240 ? -16.188 -0.24 5.316 1 47.25 240 ALA A N 1
ATOM 1854 C CA . ALA A 1 240 ? -16.438 -1.133 4.184 1 47.25 240 ALA A CA 1
ATOM 1855 C C . ALA A 1 240 ? -15.312 -2.164 4.051 1 47.25 240 ALA A C 1
ATOM 1857 O O . ALA A 1 240 ? -14.133 -1.81 4.023 1 47.25 240 ALA A O 1
ATOM 1858 N N . PRO A 1 241 ? -15.648 -3.416 4.301 1 50.5 241 PRO A N 1
ATOM 1859 C CA . PRO A 1 241 ? -14.664 -4.473 4.059 1 50.5 241 PRO A CA 1
ATOM 1860 C C . PRO A 1 241 ? -14.094 -4.434 2.645 1 50.5 241 PRO A C 1
ATOM 1862 O O . PRO A 1 241 ? -14.742 -3.93 1.725 1 50.5 241 PRO A O 1
ATOM 1865 N N . PRO A 1 242 ? -12.805 -4.625 2.521 1 50.94 242 PRO A N 1
ATOM 1866 C CA . PRO A 1 242 ? -12.281 -4.758 1.159 1 50.94 242 PRO A CA 1
ATOM 1867 C C . PRO A 1 242 ? -13.109 -5.711 0.302 1 50.94 242 PRO A C 1
ATOM 1869 O O . PRO A 1 242 ? -13.617 -6.719 0.804 1 50.94 242 PRO A O 1
ATOM 1872 N N . ARG A 1 243 ? -13.648 -5.344 -0.816 1 49.84 243 ARG A N 1
ATOM 1873 C CA . ARG A 1 243 ? -14.594 -6.082 -1.648 1 49.84 243 ARG A CA 1
ATOM 1874 C C . ARG A 1 243 ? -13.945 -7.332 -2.24 1 49.84 243 ARG A C 1
ATOM 1876 O O . ARG A 1 243 ? -14.633 -8.273 -2.631 1 49.84 243 ARG A O 1
ATOM 1883 N N . SER A 1 244 ? -12.656 -7.262 -2.436 1 56.31 244 SER A N 1
ATOM 1884 C CA . SER A 1 244 ? -12.188 -8.406 -3.209 1 56.31 244 SER A CA 1
ATOM 1885 C C . SER A 1 244 ? -10.891 -8.969 -2.633 1 56.31 244 SER A C 1
ATOM 1887 O O . SER A 1 244 ? -10.156 -8.258 -1.947 1 56.31 244 SER A O 1
ATOM 1889 N N . ALA A 1 245 ? -10.82 -10.281 -2.676 1 53.75 245 ALA A N 1
ATOM 1890 C CA . ALA A 1 245 ? -9.594 -11.023 -2.396 1 53.75 245 ALA A CA 1
ATOM 1891 C C . ALA A 1 245 ? -8.391 -10.367 -3.078 1 53.75 245 ALA A C 1
ATOM 1893 O O . ALA A 1 245 ? -7.242 -10.664 -2.744 1 53.75 245 ALA A O 1
ATOM 1894 N N . ARG A 1 246 ? -8.719 -9.359 -3.764 1 60.97 246 ARG A N 1
ATOM 1895 C CA . ARG A 1 246 ? -7.676 -8.672 -4.52 1 60.97 246 ARG A CA 1
ATOM 1896 C C . ARG A 1 246 ? -7.363 -7.309 -3.908 1 60.97 246 ARG A C 1
ATOM 1898 O O . ARG A 1 246 ? -6.707 -6.477 -4.539 1 60.97 246 ARG A O 1
ATOM 1905 N N . ALA A 1 247 ? -7.797 -7.25 -2.787 1 68.62 247 ALA A N 1
ATOM 1906 C CA . ALA A 1 247 ? -7.656 -5.941 -2.156 1 68.62 247 ALA A CA 1
ATOM 1907 C C . ALA A 1 247 ? -6.195 -5.641 -1.834 1 68.62 247 ALA A C 1
ATOM 1909 O O . ALA A 1 247 ? -5.445 -6.531 -1.429 1 68.62 247 ALA A O 1
ATOM 1910 N N . MET A 1 248 ? -5.77 -4.398 -2.23 1 74.81 248 MET A N 1
ATOM 1911 C CA . MET A 1 248 ? -4.434 -3.893 -1.928 1 74.81 248 MET A CA 1
ATOM 1912 C C . MET A 1 248 ? -4.473 -2.92 -0.754 1 74.81 248 MET A C 1
ATOM 1914 O O . MET A 1 248 ? -5.469 -2.225 -0.554 1 74.81 248 MET A O 1
ATOM 1918 N N . MET A 1 249 ? -3.514 -3.027 0.045 1 79.19 249 MET A N 1
ATOM 1919 C CA . MET A 1 249 ? -3.316 -2.055 1.115 1 79.19 249 MET A CA 1
ATOM 1920 C C . MET A 1 249 ? -2.178 -1.097 0.776 1 79.19 249 MET A C 1
ATOM 1922 O O . MET A 1 249 ? -1.162 -1.507 0.214 1 79.19 249 MET A O 1
ATOM 1926 N N . VAL A 1 250 ? -2.453 0.158 1.03 1 81.19 250 VAL A N 1
ATOM 1927 C CA . VAL A 1 250 ? -1.447 1.194 0.823 1 81.19 250 VAL A CA 1
ATOM 1928 C C . VAL A 1 250 ? -1.361 2.086 2.059 1 81.19 250 VAL A C 1
ATOM 1930 O O . VAL A 1 250 ? -2.381 2.408 2.674 1 81.19 250 VAL A O 1
ATOM 1933 N N . GLY A 1 251 ? -0.122 2.484 2.455 1 86.12 251 GLY A N 1
ATOM 1934 C CA . GLY A 1 251 ? 0.012 3.377 3.594 1 86.12 251 GLY A CA 1
ATOM 1935 C C . GLY A 1 251 ? 1.423 3.906 3.773 1 86.12 251 GLY A C 1
ATOM 1936 O O . GLY A 1 251 ? 2.377 3.336 3.242 1 86.12 251 GLY A O 1
ATOM 1937 N N . SER A 1 252 ? 1.477 5.051 4.477 1 88.88 252 SER A N 1
ATOM 1938 C CA . SER A 1 252 ? 2.773 5.637 4.797 1 88.88 252 SER A CA 1
ATOM 1939 C C . SER A 1 252 ? 3.436 4.914 5.965 1 88.88 252 SER A C 1
ATOM 1941 O O . SER A 1 252 ? 2.828 4.746 7.023 1 88.88 252 SER A O 1
ATOM 1943 N N . LEU A 1 253 ? 4.68 4.543 5.781 1 88 253 LEU A N 1
ATOM 1944 C CA . LEU A 1 253 ? 5.422 3.814 6.805 1 88 253 LEU A CA 1
ATOM 1945 C C . LEU A 1 253 ? 5.492 4.613 8.102 1 88 253 LEU A C 1
ATOM 1947 O O . LEU A 1 253 ? 5.805 5.805 8.086 1 88 253 LEU A O 1
ATOM 1951 N N . GLY A 1 254 ? 5.145 4.043 9.164 1 92 254 GLY A N 1
ATOM 1952 C CA . GLY A 1 254 ? 5.195 4.66 10.484 1 92 254 GLY A CA 1
ATOM 1953 C C . GLY A 1 254 ? 3.854 5.207 10.938 1 92 254 GLY A C 1
ATOM 1954 O O . GLY A 1 254 ? 3.602 5.324 12.133 1 92 254 GLY A O 1
ATOM 1955 N N . TYR A 1 255 ? 3 5.488 9.992 1 95.12 255 TYR A N 1
ATOM 1956 C CA . TYR A 1 255 ? 1.754 6.164 10.336 1 95.12 255 TYR A CA 1
ATOM 1957 C C . TYR A 1 255 ? 0.571 5.207 10.227 1 95.12 255 TYR A C 1
ATOM 1959 O O . TYR A 1 255 ? -0.526 5.512 10.703 1 95.12 255 TYR A O 1
ATOM 1967 N N . VAL A 1 256 ? 0.789 4.156 9.602 1 91.88 256 VAL A N 1
ATOM 1968 C CA . VAL A 1 256 ? -0.332 3.301 9.234 1 91.88 256 VAL A CA 1
ATOM 1969 C C . VAL A 1 256 ? -0.916 2.645 10.484 1 91.88 256 VAL A C 1
ATOM 1971 O O . VAL A 1 256 ? -0.175 2.143 11.336 1 91.88 256 VAL A O 1
ATOM 1974 N N . ASP A 1 257 ? -2.234 2.617 10.523 1 93.56 257 ASP A N 1
ATOM 1975 C CA . ASP A 1 257 ? -2.992 1.928 11.562 1 93.56 257 ASP A CA 1
ATOM 1976 C C . ASP A 1 257 ? -2.807 0.415 11.461 1 93.56 257 ASP A C 1
ATOM 1978 O O . ASP A 1 257 ? -3.178 -0.197 10.461 1 93.56 257 ASP A O 1
ATOM 1982 N N . PRO A 1 258 ? -2.262 -0.174 12.562 1 90 258 PRO A N 1
ATOM 1983 C CA . PRO A 1 258 ? -2.088 -1.628 12.531 1 90 258 PRO A CA 1
ATOM 1984 C C . PRO A 1 258 ? -3.402 -2.375 12.312 1 90 258 PRO A C 1
ATOM 1986 O O . PRO A 1 258 ? -3.414 -3.443 11.695 1 90 258 PRO A O 1
ATOM 1989 N N . HIS A 1 259 ? -4.48 -1.862 12.82 1 89.5 259 HIS A N 1
ATOM 1990 C CA . HIS A 1 259 ? -5.766 -2.504 12.57 1 89.5 259 HIS A CA 1
ATOM 1991 C C . HIS A 1 259 ? -6.109 -2.494 11.086 1 89.5 259 HIS A C 1
ATOM 1993 O O . HIS A 1 259 ? -6.629 -3.482 10.555 1 89.5 259 HIS A O 1
ATOM 1999 N N . TYR A 1 260 ? -5.898 -1.449 10.406 1 88.94 260 TYR A N 1
ATOM 2000 C CA . TYR A 1 260 ? -6.086 -1.362 8.961 1 88.94 260 TYR A CA 1
ATOM 2001 C C . TYR A 1 260 ? -5.234 -2.4 8.234 1 88.94 260 TYR A C 1
ATOM 2003 O O . TYR A 1 260 ? -5.715 -3.072 7.32 1 88.94 260 TYR A O 1
ATOM 2011 N N . LEU A 1 261 ? -4.008 -2.537 8.656 1 83.62 261 LEU A N 1
ATOM 2012 C CA . LEU A 1 261 ? -3.086 -3.471 8.023 1 83.62 261 LEU A CA 1
ATOM 2013 C C . LEU A 1 261 ? -3.59 -4.902 8.148 1 83.62 261 LEU A C 1
ATOM 2015 O O . LEU A 1 261 ? -3.389 -5.719 7.246 1 83.62 261 LEU A O 1
ATOM 2019 N N . ARG A 1 262 ? -4.215 -5.16 9.234 1 81.19 262 ARG A N 1
ATOM 2020 C CA . ARG A 1 262 ? -4.66 -6.523 9.508 1 81.19 262 ARG A CA 1
ATOM 2021 C C . ARG A 1 262 ? -6.016 -6.793 8.859 1 81.19 262 ARG A C 1
ATOM 2023 O O . ARG A 1 262 ? -6.27 -7.902 8.375 1 81.19 262 ARG A O 1
ATOM 2030 N N . SER A 1 263 ? -6.836 -5.746 8.836 1 81.38 263 SER A N 1
ATOM 2031 C CA . SER A 1 263 ? -8.234 -5.977 8.477 1 81.38 263 SER A CA 1
ATOM 2032 C C . SER A 1 263 ? -8.547 -5.41 7.094 1 81.38 263 SER A C 1
ATOM 2034 O O . SER A 1 263 ? -9.57 -5.758 6.496 1 81.38 263 SER A O 1
ATOM 2036 N N . GLY A 1 264 ? -7.695 -4.473 6.727 1 80.25 264 GLY A N 1
ATOM 2037 C CA . GLY A 1 264 ? -7.992 -3.768 5.492 1 80.25 264 GLY A CA 1
ATOM 2038 C C . GLY A 1 264 ? -9.055 -2.695 5.66 1 80.25 264 GLY A C 1
ATOM 2039 O O . GLY A 1 264 ? -9.398 -1.998 4.703 1 80.25 264 GLY A O 1
ATOM 2040 N N . MET A 1 265 ? -9.484 -2.498 6.887 1 83.31 265 MET A N 1
ATOM 2041 C CA . MET A 1 265 ? -10.586 -1.562 7.121 1 83.31 265 MET A CA 1
ATOM 2042 C C . MET A 1 265 ? -10.055 -0.204 7.57 1 83.31 265 MET A C 1
ATOM 2044 O O . MET A 1 265 ? -9.32 -0.115 8.555 1 83.31 265 MET A O 1
ATOM 2048 N N . VAL A 1 266 ? -10.461 0.797 6.766 1 87.25 266 VAL A N 1
ATOM 2049 C CA . VAL A 1 266 ? -10.117 2.17 7.129 1 87.25 266 VAL A CA 1
ATOM 2050 C C . VAL A 1 266 ? -11.305 2.828 7.828 1 87.25 266 VAL A C 1
ATOM 2052 O O . VAL A 1 266 ? -12.453 2.633 7.426 1 87.25 266 VAL A O 1
ATOM 2055 N N . SER A 1 267 ? -11.094 3.568 8.914 1 91.31 267 SER A N 1
ATOM 2056 C CA . SER A 1 267 ? -12.133 4.293 9.648 1 91.31 267 SER A CA 1
ATOM 2057 C C . SER A 1 267 ? -11.602 5.609 10.203 1 91.31 267 SER A C 1
ATOM 2059 O O . SER A 1 267 ? -10.422 5.926 10.031 1 91.31 267 SER A O 1
ATOM 2061 N N . LYS A 1 268 ? -12.492 6.352 10.844 1 95.62 268 LYS A N 1
ATOM 2062 C CA . LYS A 1 268 ? -12.086 7.57 11.539 1 95.62 268 LYS A CA 1
ATOM 2063 C C . LYS A 1 268 ? -10.977 7.285 12.547 1 95.62 268 LYS A C 1
ATOM 2065 O O . LYS A 1 268 ? -10.109 8.133 12.781 1 95.62 268 LYS A O 1
ATOM 2070 N N . LYS A 1 269 ? -11.039 6.066 13.031 1 96.75 269 LYS A N 1
ATOM 2071 C CA . LYS A 1 269 ? -10.078 5.703 14.07 1 96.75 269 LYS A CA 1
ATOM 2072 C C . LYS A 1 269 ? -8.695 5.465 13.477 1 96.75 269 LYS A C 1
ATOM 2074 O O . LYS A 1 269 ? -7.695 5.477 14.195 1 96.75 269 LYS A O 1
ATOM 2079 N N . SER A 1 270 ? -8.656 5.191 12.18 1 96.06 270 SER A N 1
ATOM 2080 C CA . SER A 1 270 ? -7.363 5.141 11.508 1 96.06 270 SER A CA 1
ATOM 2081 C C . SER A 1 270 ? -6.691 6.512 11.5 1 96.06 270 SER A C 1
ATOM 2083 O O . SER A 1 270 ? -5.48 6.617 11.703 1 96.06 270 SER A O 1
ATOM 2085 N N . ASP A 1 271 ? -7.52 7.57 11.273 1 97.81 271 ASP A N 1
ATOM 2086 C CA . ASP A 1 271 ? -7.016 8.938 11.359 1 97.81 271 ASP A CA 1
ATOM 2087 C C . ASP A 1 271 ? -6.52 9.25 12.773 1 97.81 271 ASP A C 1
ATOM 2089 O O . ASP A 1 271 ? -5.492 9.906 12.938 1 97.81 271 ASP A O 1
ATOM 2093 N N . VAL A 1 272 ? -7.277 8.75 13.695 1 98.69 272 VAL A N 1
ATOM 2094 C CA . VAL A 1 272 ? -6.926 8.984 15.094 1 98.69 272 VAL A CA 1
ATOM 2095 C C . VAL A 1 272 ? -5.559 8.367 15.391 1 98.69 272 VAL A C 1
ATOM 2097 O O . VAL A 1 272 ? -4.719 8.984 16.047 1 98.69 272 VAL A O 1
ATOM 2100 N N . TYR A 1 273 ? -5.355 7.184 14.906 1 98.38 273 TYR A N 1
ATOM 2101 C CA . TYR A 1 273 ? -4.066 6.527 15.094 1 98.38 273 TYR A CA 1
ATOM 2102 C C . TYR A 1 273 ? -2.943 7.355 14.477 1 98.38 273 TYR A C 1
ATOM 2104 O O . TYR A 1 273 ? -1.94 7.637 15.141 1 98.38 273 TYR A O 1
ATOM 2112 N N . SER A 1 274 ? -3.119 7.711 13.227 1 98.19 274 SER A N 1
ATOM 2113 C CA . SER A 1 274 ? -2.096 8.469 12.516 1 98.19 274 SER A CA 1
ATOM 2114 C C . SER A 1 274 ? -1.812 9.797 13.211 1 98.19 274 SER A C 1
ATOM 2116 O O . SER A 1 274 ? -0.664 10.25 13.258 1 98.19 274 SER A O 1
ATOM 2118 N N . PHE A 1 275 ? -2.83 10.43 13.758 1 98.75 275 PHE A N 1
ATOM 2119 C CA . PHE A 1 275 ? -2.65 11.656 14.516 1 98.75 275 PHE A CA 1
ATOM 2120 C C . PHE A 1 275 ? -1.802 11.406 15.758 1 98.75 275 PHE A C 1
ATOM 2122 O O . PHE A 1 275 ? -0.951 12.227 16.109 1 98.75 275 PHE A O 1
ATOM 2129 N N . GLY A 1 276 ? -2.117 10.312 16.438 1 98.81 276 GLY A N 1
ATOM 2130 C CA . GLY A 1 276 ? -1.304 9.961 17.578 1 98.81 276 GLY A CA 1
ATOM 2131 C C . GLY A 1 276 ? 0.175 9.859 17.266 1 98.81 276 GLY A C 1
ATOM 2132 O O . GLY A 1 276 ? 1.017 10.328 18.031 1 98.81 276 GLY A O 1
ATOM 2133 N N . VAL A 1 277 ? 0.478 9.273 16.141 1 98.31 277 VAL A N 1
ATOM 2134 C CA . VAL A 1 277 ? 1.863 9.172 15.703 1 98.31 277 VAL A CA 1
ATOM 2135 C C . VAL A 1 277 ? 2.434 10.562 15.445 1 98.31 277 VAL A C 1
ATOM 2137 O O . VAL A 1 277 ? 3.557 10.867 15.859 1 98.31 277 VAL A O 1
ATOM 2140 N N . LEU A 1 278 ? 1.683 11.375 14.789 1 98.56 278 LEU A N 1
ATOM 2141 C CA . LEU A 1 278 ? 2.088 12.758 14.531 1 98.56 278 LEU A CA 1
ATOM 2142 C C . LEU A 1 278 ? 2.393 13.484 15.836 1 98.56 278 LEU A C 1
ATOM 2144 O O . LEU A 1 278 ? 3.379 14.219 15.93 1 98.56 278 LEU A O 1
ATOM 2148 N N . LEU A 1 279 ? 1.509 13.297 16.766 1 98.5 279 LEU A N 1
ATOM 2149 C CA . LEU A 1 279 ? 1.693 13.922 18.078 1 98.5 279 LEU A CA 1
ATOM 2150 C C . LEU A 1 279 ? 2.994 13.461 18.719 1 98.5 279 LEU A C 1
ATOM 2152 O O . LEU A 1 279 ? 3.719 14.258 19.312 1 98.5 279 LEU A O 1
ATOM 2156 N N . LEU A 1 280 ? 3.316 12.219 18.609 1 98 280 LEU A N 1
ATOM 2157 C CA . LEU A 1 280 ? 4.578 11.695 19.125 1 98 280 LEU A CA 1
ATOM 2158 C C . LEU A 1 280 ? 5.766 12.336 18.406 1 98 280 LEU A C 1
ATOM 2160 O O . LEU A 1 280 ? 6.789 12.617 19.031 1 98 280 LEU A O 1
ATOM 2164 N N . GLU A 1 281 ? 5.625 12.508 17.125 1 97.69 281 GLU A N 1
ATOM 2165 C CA . GLU A 1 281 ? 6.68 13.203 16.391 1 97.69 281 GLU A CA 1
ATOM 2166 C C . GLU A 1 281 ? 6.898 14.609 16.938 1 97.69 281 GLU A C 1
ATOM 2168 O O . GLU A 1 281 ? 8.039 15.055 17.094 1 97.69 281 GLU A O 1
ATOM 2173 N N . LEU A 1 282 ? 5.816 15.281 17.203 1 98 282 LEU A N 1
ATOM 2174 C CA . LEU A 1 282 ? 5.887 16.641 17.703 1 98 282 LEU A CA 1
ATOM 2175 C C . LEU A 1 282 ? 6.559 16.688 19.078 1 98 282 LEU A C 1
ATOM 2177 O O . LEU A 1 282 ? 7.281 17.641 19.391 1 98 282 LEU A O 1
ATOM 2181 N N . VAL A 1 283 ? 6.344 15.688 19.859 1 97.19 283 VAL A N 1
ATOM 2182 C CA . VAL A 1 283 ? 6.887 15.633 21.219 1 97.19 283 VAL A CA 1
ATOM 2183 C C . VAL A 1 283 ? 8.367 15.25 21.172 1 97.19 283 VAL A C 1
ATOM 2185 O O . VAL A 1 283 ? 9.195 15.867 21.828 1 97.19 283 VAL A O 1
ATOM 2188 N N . THR A 1 284 ? 8.711 14.289 20.312 1 96.94 284 THR A N 1
ATOM 2189 C CA . THR A 1 284 ? 10.031 13.664 20.391 1 96.94 284 THR A CA 1
ATOM 2190 C C . THR A 1 284 ? 10.984 14.289 19.375 1 96.94 284 THR A C 1
ATOM 2192 O O . THR A 1 284 ? 12.203 14.18 19.516 1 96.94 284 THR A O 1
ATOM 2195 N N . GLY A 1 285 ? 10.406 14.844 18.312 1 96.19 285 GLY A N 1
ATOM 2196 C CA . GLY A 1 285 ? 11.242 15.312 17.219 1 96.19 285 GLY A CA 1
ATOM 2197 C C . GLY A 1 285 ? 11.742 14.188 16.328 1 96.19 285 GLY A C 1
ATOM 2198 O O . GLY A 1 285 ? 12.445 14.43 15.359 1 96.19 285 GLY A O 1
ATOM 2199 N N . ALA A 1 286 ? 11.367 13 16.656 1 94.81 286 ALA A N 1
ATOM 2200 C CA . ALA A 1 286 ? 11.773 11.844 15.859 1 94.81 286 ALA A CA 1
ATOM 2201 C C . ALA A 1 286 ? 10.805 11.609 14.711 1 94.81 286 ALA A C 1
ATOM 2203 O O . ALA A 1 286 ? 9.664 12.07 14.742 1 94.81 286 ALA A O 1
ATOM 2204 N N . GLU A 1 287 ? 11.305 10.945 13.68 1 94 287 GLU A N 1
ATOM 2205 C CA . GLU A 1 287 ? 10.438 10.594 12.562 1 94 287 GLU A CA 1
ATOM 2206 C C . GLU A 1 287 ? 9.539 9.414 12.898 1 94 287 GLU A C 1
ATOM 2208 O O . GLU A 1 287 ? 9.883 8.594 13.758 1 94 287 GLU A O 1
ATOM 2213 N N . ALA A 1 288 ? 8.414 9.391 12.211 1 94.88 288 ALA A N 1
ATOM 2214 C CA . ALA A 1 288 ? 7.457 8.312 12.43 1 94.88 288 ALA A CA 1
ATOM 2215 C C . ALA A 1 288 ? 8.102 6.953 12.18 1 94.88 288 ALA A C 1
ATOM 2217 O O . ALA A 1 288 ? 7.711 5.953 12.789 1 94.88 288 ALA A O 1
ATOM 2218 N N . PHE A 1 289 ? 9.062 6.961 11.312 1 92 289 PHE A N 1
ATOM 2219 C CA . PHE A 1 289 ? 9.797 5.742 10.992 1 92 289 PHE A CA 1
ATOM 2220 C C . PHE A 1 289 ? 11.289 6.039 10.828 1 92 289 PHE A C 1
ATOM 2222 O O . PHE A 1 289 ? 11.672 6.891 10.031 1 92 289 PHE A O 1
ATOM 2229 N N . ASP A 1 290 ? 12.008 5.348 11.594 1 88.12 290 ASP A N 1
ATOM 2230 C CA . ASP A 1 290 ? 13.461 5.418 11.477 1 88.12 290 ASP A CA 1
ATOM 2231 C C . ASP A 1 290 ? 13.992 4.371 10.5 1 88.12 290 ASP A C 1
ATOM 2233 O O . ASP A 1 290 ? 14.109 3.193 10.844 1 88.12 290 ASP A O 1
ATOM 2237 N N . ALA A 1 291 ? 14.32 4.738 9.336 1 77.56 291 ALA A N 1
ATOM 2238 C CA . ALA A 1 291 ? 14.734 3.82 8.281 1 77.56 291 ALA A CA 1
ATOM 2239 C C . ALA A 1 291 ? 16.047 3.121 8.641 1 77.56 291 ALA A C 1
ATOM 2241 O O . ALA A 1 291 ? 16.25 1.954 8.297 1 77.56 291 ALA A O 1
ATOM 2242 N N . GLY A 1 292 ? 16.953 3.92 9.305 1 78.38 292 GLY A N 1
ATOM 2243 C CA . GLY A 1 292 ? 18.219 3.342 9.703 1 78.38 292 GLY A CA 1
ATOM 2244 C C . GLY A 1 292 ? 18.078 2.201 10.695 1 78.38 292 GLY A C 1
ATOM 2245 O O . GLY A 1 292 ? 18.734 1.164 10.555 1 78.38 292 GLY A O 1
ATOM 2246 N N . ARG A 1 293 ? 17.156 2.34 11.578 1 81.56 293 ARG A N 1
ATOM 2247 C CA . ARG A 1 293 ? 16.953 1.34 12.617 1 81.56 293 ARG A CA 1
ATOM 2248 C C . ARG A 1 293 ? 15.797 0.413 12.258 1 81.56 293 ARG A C 1
ATOM 2250 O O . ARG A 1 293 ? 15.539 -0.565 12.961 1 81.56 293 ARG A O 1
ATOM 2257 N N . GLU A 1 294 ? 15.117 0.756 11.195 1 80.62 294 GLU A N 1
ATOM 2258 C CA . GLU A 1 294 ? 13.922 0.012 10.805 1 80.62 294 GLU A CA 1
ATOM 2259 C C . GLU A 1 294 ? 12.93 -0.094 11.961 1 80.62 294 GLU A C 1
ATOM 2261 O O . GLU A 1 294 ? 12.461 -1.187 12.281 1 80.62 294 GLU A O 1
ATOM 2266 N N . LEU A 1 295 ? 12.711 1.006 12.547 1 87.69 295 LEU A N 1
ATOM 2267 C CA . LEU A 1 295 ? 11.906 1.011 13.766 1 87.69 295 LEU A CA 1
ATOM 2268 C C . LEU A 1 295 ? 10.836 2.098 13.703 1 87.69 295 LEU A C 1
ATOM 2270 O O . LEU A 1 295 ? 11.133 3.25 13.383 1 87.69 295 LEU A O 1
ATOM 2274 N N . ARG A 1 296 ? 9.656 1.695 14.016 1 91.44 296 ARG A N 1
ATOM 2275 C CA . ARG A 1 296 ? 8.57 2.66 14.133 1 91.44 296 ARG A CA 1
ATOM 2276 C C . ARG A 1 296 ? 8.672 3.457 15.422 1 91.44 296 ARG A C 1
ATOM 2278 O O . ARG A 1 296 ? 9.047 2.914 16.469 1 91.44 296 ARG A O 1
ATOM 2285 N N . LEU A 1 297 ? 8.297 4.684 15.297 1 94.94 297 LEU A N 1
ATOM 2286 C CA . LEU A 1 297 ? 8.336 5.551 16.469 1 94.94 297 LEU A CA 1
ATOM 2287 C C . LEU A 1 297 ? 7.484 4.98 17.594 1 94.94 297 LEU A C 1
ATOM 2289 O O . LEU A 1 297 ? 7.879 5.023 18.766 1 94.94 297 LEU A O 1
ATOM 2293 N N . THR A 1 298 ? 6.309 4.398 17.297 1 95.25 298 THR A N 1
ATOM 2294 C CA . THR A 1 298 ? 5.418 3.828 18.297 1 95.25 298 THR A CA 1
ATOM 2295 C C . THR A 1 298 ? 6.098 2.674 19.031 1 95.25 298 THR A C 1
ATOM 2297 O O . THR A 1 298 ? 5.898 2.492 20.234 1 95.25 298 THR A O 1
ATOM 2300 N N . ALA A 1 299 ? 6.859 1.949 18.312 1 92.19 299 ALA A N 1
ATOM 2301 C CA . ALA A 1 299 ? 7.609 0.858 18.938 1 92.19 299 ALA A CA 1
ATOM 2302 C C . ALA A 1 299 ? 8.719 1.396 19.828 1 92.19 299 ALA A C 1
ATOM 2304 O O . ALA A 1 299 ? 8.922 0.907 20.938 1 92.19 299 ALA A O 1
ATOM 2305 N N . ALA A 1 300 ? 9.453 2.367 19.359 1 92.56 300 ALA A N 1
ATOM 2306 C CA . ALA A 1 300 ? 10.531 2.982 20.125 1 92.56 300 ALA A CA 1
ATOM 2307 C C . ALA A 1 300 ? 10 3.613 21.406 1 92.56 300 ALA A C 1
ATOM 2309 O O . ALA A 1 300 ? 10.68 3.611 22.438 1 92.56 300 ALA A O 1
ATOM 2310 N N . MET A 1 301 ? 8.766 4.078 21.344 1 94.69 301 MET A N 1
ATOM 2311 C CA . MET A 1 301 ? 8.164 4.801 22.453 1 94.69 301 MET A CA 1
ATOM 2312 C C . MET A 1 301 ? 7.398 3.852 23.375 1 94.69 301 MET A C 1
ATOM 2314 O O . MET A 1 301 ? 6.758 4.285 24.328 1 94.69 301 MET A O 1
ATOM 2318 N N . GLY A 1 302 ? 7.465 2.555 23.094 1 92.31 302 GLY A N 1
ATOM 2319 C CA . GLY A 1 302 ? 6.711 1.562 23.844 1 92.31 302 GLY A CA 1
ATOM 2320 C C . GLY A 1 302 ? 6.785 1.762 25.344 1 92.31 302 GLY A C 1
ATOM 2321 O O . GLY A 1 302 ? 5.758 1.941 26 1 92.31 302 GLY A O 1
ATOM 2322 N N . PRO A 1 303 ? 7.938 1.786 25.859 1 88.44 303 PRO A N 1
ATOM 2323 C CA . PRO A 1 303 ? 8.094 1.96 27.312 1 88.44 303 PRO A CA 1
ATOM 2324 C C . PRO A 1 303 ? 7.484 3.264 27.812 1 88.44 303 PRO A C 1
ATOM 2326 O O . PRO A 1 303 ? 6.863 3.287 28.875 1 88.44 303 PRO A O 1
ATOM 2329 N N . VAL A 1 304 ? 7.652 4.32 27.109 1 90.12 304 VAL A N 1
ATOM 2330 C CA . VAL A 1 304 ? 7.141 5.633 27.484 1 90.12 304 VAL A CA 1
ATOM 2331 C C . VAL A 1 304 ? 5.613 5.629 27.422 1 90.12 304 VAL A C 1
ATOM 2333 O O . VAL A 1 304 ? 4.945 6.203 28.281 1 90.12 304 VAL A O 1
ATOM 2336 N N . LEU A 1 305 ? 5.051 4.98 26.406 1 91.94 305 LEU A N 1
ATOM 2337 C CA . LEU A 1 305 ? 3.605 4.945 26.203 1 91.94 305 LEU A CA 1
ATOM 2338 C C . LEU A 1 305 ? 2.92 4.117 27.281 1 91.94 305 LEU A C 1
ATOM 2340 O O . LEU A 1 305 ? 1.771 4.383 27.641 1 91.94 305 LEU A O 1
ATOM 2344 N N . ARG A 1 306 ? 3.645 3.188 27.781 1 87.62 306 ARG A N 1
ATOM 2345 C CA . ARG A 1 306 ? 3.1 2.352 28.844 1 87.62 306 ARG A CA 1
ATOM 2346 C C . ARG A 1 306 ? 3.172 3.062 30.188 1 87.62 306 ARG A C 1
ATOM 2348 O O . ARG A 1 306 ? 2.361 2.801 31.078 1 87.62 306 ARG A O 1
ATOM 235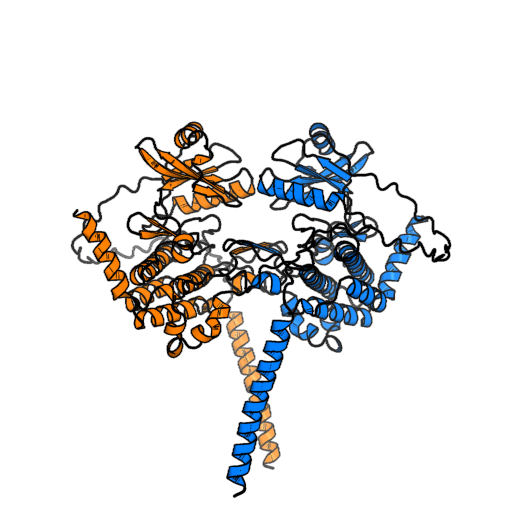5 N N . ASP A 1 307 ? 4.238 3.959 30.297 1 86 307 ASP A N 1
ATOM 2356 C CA . ASP A 1 307 ? 4.426 4.719 31.531 1 86 307 ASP A CA 1
ATOM 2357 C C . ASP A 1 307 ? 4.805 6.168 31.234 1 86 307 ASP A C 1
ATOM 2359 O O . ASP A 1 307 ? 5.93 6.59 31.516 1 86 307 ASP A O 1
ATOM 2363 N N . PRO A 1 308 ? 3.891 6.961 30.891 1 79.94 308 PRO A N 1
ATOM 2364 C CA . PRO A 1 308 ? 4.199 8.344 30.516 1 79.94 308 PRO A CA 1
ATOM 2365 C C . PRO A 1 308 ? 4.645 9.188 31.703 1 79.94 308 PRO A C 1
ATOM 2367 O O . PRO A 1 308 ? 5.504 10.062 31.562 1 79.94 308 PRO A O 1
ATOM 2370 N N . GLU A 1 309 ? 4.152 9.07 32.938 1 78 309 GLU A N 1
ATOM 2371 C CA . GLU A 1 309 ? 4.441 9.867 34.125 1 78 309 GLU A CA 1
ATOM 2372 C C . GLU A 1 309 ? 5.938 9.867 34.438 1 78 309 GLU A C 1
ATOM 2374 O O . GLU A 1 309 ? 6.508 10.922 34.719 1 78 309 GLU A O 1
ATOM 2379 N N . GLY A 1 310 ? 6.52 8.789 34.156 1 74.94 310 GLY A N 1
ATOM 2380 C CA . GLY A 1 310 ? 7.91 8.711 34.594 1 74.94 310 GLY A CA 1
ATOM 2381 C C . GLY A 1 310 ? 8.891 8.891 33.438 1 74.94 310 GLY A C 1
ATOM 2382 O O . GLY A 1 310 ? 10.078 9.133 33.656 1 74.94 310 GLY A O 1
ATOM 2383 N N . ARG A 1 311 ? 8.359 9.055 32.219 1 85.06 311 ARG A N 1
ATOM 2384 C CA . ARG A 1 311 ? 9.352 8.875 31.156 1 85.06 311 ARG A CA 1
ATOM 2385 C C . ARG A 1 311 ? 9.117 9.859 30.016 1 85.06 311 ARG A C 1
ATOM 2387 O O . ARG A 1 311 ? 9.945 9.969 29.109 1 85.06 311 ARG A O 1
ATOM 2394 N N . ALA A 1 312 ? 8.055 10.633 30.109 1 86.31 312 ALA A N 1
ATOM 2395 C CA . ALA A 1 312 ? 7.707 11.516 29 1 86.31 312 ALA A CA 1
ATOM 2396 C C . ALA A 1 312 ? 8.82 12.531 28.734 1 86.31 312 ALA A C 1
ATOM 2398 O O . ALA A 1 312 ? 9.156 12.805 27.578 1 86.31 312 ALA A O 1
ATOM 2399 N N . THR A 1 313 ? 9.375 13.07 29.766 1 88 313 THR A N 1
ATOM 2400 C CA . THR A 1 313 ? 10.383 14.117 29.625 1 88 313 THR A CA 1
ATOM 2401 C C . THR A 1 313 ? 11.656 13.562 29 1 88 313 THR A C 1
ATOM 2403 O O . THR A 1 313 ? 12.406 14.297 28.344 1 88 313 THR A O 1
ATOM 2406 N N . LYS A 1 314 ? 11.836 12.281 29.141 1 89.06 314 LYS A N 1
ATOM 2407 C CA . LYS A 1 314 ? 13.039 11.664 28.578 1 89.06 314 LYS A CA 1
ATOM 2408 C C . LYS A 1 314 ? 12.922 11.477 27.078 1 89.06 314 LYS A C 1
ATOM 2410 O O . LYS A 1 314 ? 13.93 11.336 26.375 1 89.06 314 LYS A O 1
ATOM 2415 N N . ALA A 1 315 ? 11.719 11.539 26.641 1 93.69 315 ALA A N 1
ATOM 2416 C CA . ALA A 1 315 ? 11.477 11.258 25.234 1 93.69 315 ALA A CA 1
ATOM 2417 C C . ALA A 1 315 ? 11.414 12.547 24.422 1 93.69 315 ALA A C 1
ATOM 2419 O O . ALA A 1 315 ? 11.312 12.516 23.188 1 93.69 315 ALA A O 1
ATOM 2420 N N . LEU A 1 316 ? 11.562 13.664 25.109 1 95.56 316 LEU A N 1
ATOM 2421 C CA . LEU A 1 316 ? 11.391 14.953 24.453 1 95.56 316 LEU A CA 1
ATOM 2422 C C . LEU A 1 316 ? 12.539 15.227 23.484 1 95.56 316 LEU A C 1
ATOM 2424 O O . LEU A 1 316 ? 13.641 14.711 23.656 1 95.56 316 LEU A O 1
ATOM 2428 N N . ASP A 1 317 ? 12.227 15.945 22.5 1 96.19 317 ASP A N 1
ATOM 2429 C CA . ASP A 1 317 ? 13.227 16.406 21.531 1 96.19 317 ASP A CA 1
ATOM 2430 C C . ASP A 1 317 ? 14.383 17.109 22.25 1 96.19 317 ASP A C 1
ATOM 2432 O O . ASP A 1 317 ? 14.203 18.172 22.828 1 96.19 317 ASP A O 1
ATOM 2436 N N . PRO A 1 318 ? 15.531 16.562 22.141 1 94.25 318 PRO A N 1
ATOM 2437 C CA . PRO A 1 318 ? 16.656 17.203 22.828 1 94.25 318 PRO A CA 1
ATOM 2438 C C . PRO A 1 318 ? 16.953 18.609 22.297 1 94.25 318 PRO A C 1
ATOM 2440 O O . PRO A 1 318 ? 17.516 19.438 23.016 1 94.25 318 PRO A O 1
ATOM 2443 N N . ARG A 1 319 ? 16.594 18.969 21.172 1 94.88 319 ARG A N 1
ATOM 2444 C CA . ARG A 1 319 ? 16.891 20.25 20.547 1 94.88 319 ARG A CA 1
ATOM 2445 C C . ARG A 1 319 ? 16.109 21.375 21.219 1 94.88 319 ARG A C 1
ATOM 2447 O O . ARG A 1 319 ? 16.422 22.547 21.031 1 94.88 319 ARG A O 1
ATOM 2454 N N . LEU A 1 320 ? 15.133 20.969 21.969 1 95.38 320 LEU A N 1
ATOM 2455 C CA . LEU A 1 320 ? 14.336 21.969 22.672 1 95.38 320 LEU A CA 1
ATOM 2456 C C . LEU A 1 320 ? 15.125 22.578 23.828 1 95.38 320 LEU A C 1
ATOM 2458 O O . LEU A 1 320 ? 14.758 23.641 24.344 1 95.38 320 LEU A O 1
ATOM 2462 N N . GLY A 1 321 ? 16.141 21.938 24.281 1 92.12 321 GLY A N 1
ATOM 2463 C CA . GLY A 1 321 ? 17.047 22.484 25.281 1 92.12 321 GLY A CA 1
ATOM 2464 C C . GLY A 1 321 ? 16.344 22.891 26.578 1 92.12 321 GLY A C 1
ATOM 2465 O O . GLY A 1 321 ? 16.641 23.938 27.156 1 92.12 321 GLY A O 1
ATOM 2466 N N . GLY A 1 322 ? 15.289 22.281 26.859 1 91 322 GLY A N 1
ATOM 2467 C CA . GLY A 1 322 ? 14.586 22.578 28.094 1 91 322 GLY A CA 1
ATOM 2468 C C . GLY A 1 322 ? 13.422 23.531 27.906 1 91 322 GLY A C 1
ATOM 2469 O O . GLY A 1 322 ? 12.656 23.781 28.844 1 91 322 GLY A O 1
ATOM 2470 N N . ASP A 1 323 ? 13.266 24.047 26.734 1 92.56 323 ASP A N 1
ATOM 2471 C CA . ASP A 1 323 ? 12.188 24.984 26.453 1 92.56 323 ASP A CA 1
ATOM 2472 C C . ASP A 1 323 ? 10.891 24.25 26.109 1 92.56 323 ASP A C 1
ATOM 2474 O O . ASP A 1 323 ? 10.461 24.25 24.969 1 92.56 323 ASP A O 1
ATOM 2478 N N . TYR A 1 324 ? 10.367 23.703 27.141 1 93.81 324 TYR A N 1
ATOM 2479 C CA . TYR A 1 324 ? 9.094 23 27.031 1 93.81 324 TYR A CA 1
ATOM 2480 C C . TYR A 1 324 ? 8.367 22.984 28.375 1 93.81 324 TYR A C 1
ATOM 2482 O O . TYR A 1 324 ? 8.938 23.359 29.406 1 93.81 324 TYR A O 1
ATOM 2490 N N . ASP A 1 325 ? 7.121 22.75 28.328 1 94.06 325 ASP A N 1
ATOM 2491 C CA . ASP A 1 325 ? 6.324 22.531 29.531 1 94.06 325 ASP A CA 1
ATOM 2492 C C . ASP A 1 325 ? 6.18 21.047 29.844 1 94.06 325 ASP A C 1
ATOM 2494 O O . ASP A 1 325 ? 5.535 20.312 29.078 1 94.06 325 ASP A O 1
ATOM 2498 N N . ALA A 1 326 ? 6.734 20.625 30.969 1 92.12 326 ALA A N 1
ATOM 2499 C CA . ALA A 1 326 ? 6.781 19.219 31.328 1 92.12 326 ALA A CA 1
ATOM 2500 C C . ALA A 1 326 ? 5.375 18.641 31.5 1 92.12 326 ALA A C 1
ATOM 2502 O O . ALA A 1 326 ? 5.121 17.484 31.156 1 92.12 326 ALA A O 1
ATOM 2503 N N . GLY A 1 327 ? 4.531 19.406 32.125 1 93.12 327 GLY A N 1
ATOM 2504 C CA . GLY A 1 327 ? 3.148 18.984 32.25 1 93.12 327 GLY A CA 1
ATOM 2505 C C . GLY A 1 327 ? 2.443 18.766 30.938 1 93.12 327 GLY A C 1
ATOM 2506 O O . GLY A 1 327 ? 1.737 17.766 30.75 1 93.12 327 GLY A O 1
ATOM 2507 N N . GLU A 1 328 ? 2.66 19.688 30.016 1 95.12 328 GLU A N 1
ATOM 2508 C CA . GLU A 1 328 ? 2.066 19.562 28.688 1 95.12 328 GLU A CA 1
ATOM 2509 C C . GLU A 1 328 ? 2.654 18.391 27.922 1 95.12 328 GLU A C 1
ATOM 2511 O O . GLU A 1 328 ? 1.94 17.703 27.188 1 95.12 328 GLU A O 1
ATOM 2516 N N . ALA A 1 329 ? 3.904 18.234 28.141 1 94.38 329 ALA A N 1
ATOM 2517 C CA . ALA A 1 329 ? 4.566 17.109 27.484 1 94.38 329 ALA A CA 1
ATOM 2518 C C . ALA A 1 329 ? 3.967 15.789 27.938 1 94.38 329 ALA A C 1
ATOM 2520 O O . ALA A 1 329 ? 3.676 14.914 27.109 1 94.38 329 ALA A O 1
ATOM 2521 N N . LYS A 1 330 ? 3.814 15.672 29.203 1 93.75 330 LYS A N 1
ATOM 2522 C CA . LYS A 1 330 ? 3.199 14.461 29.75 1 93.75 330 LYS A CA 1
ATOM 2523 C C . LYS A 1 330 ? 1.787 14.266 29.219 1 93.75 330 LYS A C 1
ATOM 2525 O O . LYS A 1 330 ? 1.406 13.156 28.844 1 93.75 330 LYS A O 1
ATOM 2530 N N . ALA A 1 331 ? 1.081 15.289 29.188 1 94.56 331 ALA A N 1
ATOM 2531 C CA . ALA A 1 331 ? -0.291 15.242 28.688 1 94.56 331 ALA A CA 1
ATOM 2532 C C . ALA A 1 331 ? -0.326 14.844 27.219 1 94.56 331 ALA A C 1
ATOM 2534 O O . ALA A 1 331 ? -1.176 14.047 26.797 1 94.56 331 ALA A O 1
ATOM 2535 N N . ALA A 1 332 ? 0.54 15.398 26.438 1 96.44 332 ALA A N 1
ATOM 2536 C CA . ALA A 1 332 ? 0.608 15.078 25.016 1 96.44 332 ALA A CA 1
ATOM 2537 C C . ALA A 1 332 ? 0.91 13.602 24.797 1 96.44 332 ALA A C 1
ATOM 2539 O O . ALA A 1 332 ? 0.309 12.953 23.938 1 96.44 332 ALA A O 1
ATOM 2540 N N . VAL A 1 333 ? 1.829 13.062 25.578 1 96.69 333 VAL A N 1
ATOM 2541 C CA . VAL A 1 333 ? 2.186 11.648 25.469 1 96.69 333 VAL A CA 1
ATOM 2542 C C . VAL A 1 333 ? 0.993 10.789 25.859 1 96.69 333 VAL A C 1
ATOM 2544 O O . VAL A 1 333 ? 0.734 9.75 25.25 1 96.69 333 VAL A O 1
ATOM 2547 N N . ASP A 1 334 ? 0.295 11.242 26.844 1 95.62 334 ASP A N 1
ATOM 2548 C CA . ASP A 1 334 ? -0.894 10.516 27.281 1 95.62 334 ASP A CA 1
ATOM 2549 C C . ASP A 1 334 ? -1.943 10.469 26.172 1 95.62 334 ASP A C 1
ATOM 2551 O O . ASP A 1 334 ? -2.549 9.422 25.922 1 95.62 334 ASP A O 1
ATOM 2555 N N . VAL A 1 335 ? -2.178 11.578 25.609 1 97.25 335 VAL A N 1
ATOM 2556 C CA . VAL A 1 335 ? -3.133 11.648 24.5 1 97.25 335 VAL A CA 1
ATOM 2557 C C . VAL A 1 335 ? -2.666 10.758 23.359 1 97.25 335 VAL A C 1
ATOM 2559 O O . VAL A 1 335 ? -3.453 9.992 22.797 1 97.25 335 VAL A O 1
ATOM 2562 N N . ALA A 1 336 ? -1.417 10.867 23.016 1 98 336 ALA A N 1
ATOM 2563 C CA . ALA A 1 336 ? -0.859 10.047 21.938 1 98 336 ALA A CA 1
ATOM 2564 C C . ALA A 1 336 ? -1.025 8.555 22.25 1 98 336 ALA A C 1
ATOM 2566 O O . ALA A 1 336 ? -1.376 7.77 21.359 1 98 336 ALA A O 1
ATOM 2567 N N . SER A 1 337 ? -0.773 8.188 23.453 1 96.75 337 SER A N 1
ATOM 2568 C CA . SER A 1 337 ? -0.902 6.801 23.875 1 96.75 337 SER A CA 1
ATOM 2569 C C . SER A 1 337 ? -2.32 6.285 23.656 1 96.75 337 SER A C 1
ATOM 2571 O O . SER A 1 337 ? -2.512 5.156 23.203 1 96.75 337 SER A O 1
ATOM 2573 N N . SER A 1 338 ? -3.285 7.105 23.984 1 97.19 338 SER A N 1
ATOM 2574 C CA . SER A 1 338 ? -4.68 6.727 23.781 1 97.19 338 SER A CA 1
ATOM 2575 C C . SER A 1 338 ? -5.016 6.605 22.297 1 97.19 338 SER A C 1
ATOM 2577 O O . SER A 1 338 ? -5.785 5.727 21.906 1 97.19 338 SER A O 1
ATOM 2579 N N . CYS A 1 339 ? -4.43 7.391 21.5 1 98.56 339 CYS A N 1
ATOM 2580 C CA . CYS A 1 339 ? -4.707 7.414 20.062 1 98.56 339 CYS A CA 1
ATOM 2581 C C . CYS A 1 339 ? -4.102 6.199 19.375 1 98.56 339 CYS A C 1
ATOM 2583 O O . CYS A 1 339 ? -4.684 5.656 18.438 1 98.56 339 CYS A O 1
ATOM 2585 N N . VAL A 1 340 ? -2.957 5.734 19.828 1 97.94 340 VAL A N 1
ATOM 2586 C CA . VAL A 1 340 ? -2.225 4.707 19.094 1 97.94 340 VAL A CA 1
ATOM 2587 C C . VAL A 1 340 ? -2.492 3.338 19.719 1 97.94 340 VAL A C 1
ATOM 2589 O O . VAL A 1 340 ? -1.767 2.377 19.453 1 97.94 340 VAL A O 1
ATOM 2592 N N . GLY A 1 341 ? -3.504 3.299 20.562 1 95.56 341 GLY A N 1
ATOM 2593 C CA . GLY A 1 341 ? -3.875 2.01 21.125 1 95.56 341 GLY A CA 1
ATOM 2594 C C . GLY A 1 341 ? -4.211 0.974 20.062 1 95.56 341 GLY A C 1
ATOM 2595 O O . GLY A 1 341 ? -4.715 1.315 19 1 95.56 341 GLY A O 1
ATOM 2596 N N . ASP A 1 342 ? -4.105 -0.302 20.359 1 91.38 342 ASP A N 1
ATOM 2597 C CA . ASP A 1 342 ? -4.27 -1.396 19.406 1 91.38 342 ASP A CA 1
ATOM 2598 C C . ASP A 1 342 ? -5.727 -1.533 18.969 1 91.38 342 ASP A C 1
ATOM 2600 O O . ASP A 1 342 ? -6.008 -1.836 17.812 1 91.38 342 ASP A O 1
ATOM 2604 N N . ASN A 1 343 ? -6.598 -1.373 19.906 1 92.62 343 ASN A N 1
ATOM 2605 C CA . ASN A 1 343 ? -8.023 -1.517 19.641 1 92.62 343 ASN A CA 1
ATOM 2606 C C . ASN A 1 343 ? -8.641 -0.199 19.172 1 92.62 343 ASN A C 1
ATOM 2608 O O . ASN A 1 343 ? -8.781 0.735 19.969 1 92.62 343 ASN A O 1
ATOM 2612 N N . PRO A 1 344 ? -9.094 -0.112 17.984 1 94.69 344 PRO A N 1
ATOM 2613 C CA . PRO A 1 344 ? -9.656 1.143 17.469 1 94.69 344 PRO A CA 1
ATOM 2614 C C . PRO A 1 344 ? -10.883 1.599 18.266 1 94.69 344 PRO A C 1
ATOM 2616 O O . PRO A 1 344 ? -11.117 2.801 18.406 1 94.69 344 PRO A O 1
ATOM 2619 N N . GLY A 1 345 ? -11.633 0.673 18.75 1 94.69 345 GLY A N 1
ATOM 2620 C CA . GLY A 1 345 ? -12.836 1.007 19.5 1 94.69 345 GLY A CA 1
ATOM 2621 C C . GLY A 1 345 ? -12.547 1.758 20.797 1 94.69 345 GLY A C 1
ATOM 2622 O O . GLY A 1 345 ? -13.422 2.457 21.312 1 94.69 345 GLY A O 1
ATOM 2623 N N . LEU A 1 346 ? -11.359 1.654 21.312 1 96.81 346 LEU A N 1
ATOM 2624 C CA . LEU A 1 346 ? -10.984 2.285 22.562 1 96.81 346 LEU A CA 1
ATOM 2625 C C . LEU A 1 346 ? -10.258 3.602 22.328 1 96.81 346 LEU A C 1
ATOM 2627 O O . LEU A 1 346 ? -9.977 4.344 23.266 1 96.81 346 LEU A O 1
ATOM 2631 N N . ARG A 1 347 ? -9.977 3.932 21.109 1 97.94 347 ARG A N 1
ATOM 2632 C CA . ARG A 1 347 ? -9.359 5.211 20.797 1 97.94 347 ARG A CA 1
ATOM 2633 C C . ARG A 1 347 ? -10.352 6.359 20.953 1 97.94 347 ARG A C 1
ATOM 2635 O O . ARG A 1 347 ? -11.547 6.188 20.719 1 97.94 347 ARG A O 1
ATOM 2642 N N . PRO A 1 348 ? -9.883 7.48 21.375 1 98.44 348 PRO A N 1
ATOM 2643 C CA . PRO A 1 348 ? -10.789 8.625 21.5 1 98.44 348 PRO A CA 1
ATOM 2644 C C . PRO A 1 348 ? -11.281 9.148 20.156 1 98.44 348 PRO A C 1
ATOM 2646 O O . PRO A 1 348 ? -10.695 8.828 19.125 1 98.44 348 PRO A O 1
ATOM 2649 N N . SER A 1 349 ? -12.406 9.828 20.172 1 98.12 349 SER A N 1
ATOM 2650 C CA . SER A 1 349 ? -12.789 10.609 19 1 98.12 349 SER A CA 1
ATOM 2651 C C . SER A 1 349 ? -11.906 11.852 18.859 1 98.12 349 SER A C 1
ATOM 2653 O O . SER A 1 349 ? -11.25 12.266 19.812 1 98.12 349 SER A O 1
ATOM 2655 N N . MET A 1 350 ? -11.875 12.43 17.688 1 98.44 350 MET A N 1
ATOM 2656 C CA . MET A 1 350 ? -11.078 13.648 17.531 1 98.44 350 MET A CA 1
ATOM 2657 C C . MET A 1 350 ? -11.672 14.797 18.344 1 98.44 350 MET A C 1
ATOM 2659 O O . MET A 1 350 ? -10.945 15.68 18.797 1 98.44 350 MET A O 1
ATOM 2663 N N . ALA A 1 351 ? -12.992 14.773 18.562 1 98.31 351 ALA A N 1
ATOM 2664 C CA . ALA A 1 351 ? -13.602 15.75 19.469 1 98.31 351 ALA A CA 1
ATOM 2665 C C . ALA A 1 351 ? -13.008 15.641 20.859 1 98.31 351 ALA A C 1
ATOM 2667 O O . ALA A 1 351 ? -12.703 16.656 21.5 1 98.31 351 ALA A O 1
ATOM 2668 N N . ASP A 1 352 ? -12.844 14.414 21.312 1 98.56 352 ASP A N 1
ATOM 2669 C CA . ASP A 1 352 ? -12.227 14.18 22.609 1 98.56 352 ASP A CA 1
ATOM 2670 C C . ASP A 1 352 ? -10.773 14.656 22.625 1 98.56 352 ASP A C 1
ATOM 2672 O O . ASP A 1 352 ? -10.32 15.258 23.594 1 98.56 352 ASP A O 1
ATOM 2676 N N . VAL A 1 353 ? -10.078 14.406 21.609 1 98.69 353 VAL A N 1
ATOM 2677 C CA . VAL A 1 353 ? -8.68 14.789 21.5 1 98.69 353 VAL A CA 1
ATOM 2678 C C . VAL A 1 353 ? -8.555 16.312 21.562 1 98.69 353 VAL A C 1
ATOM 2680 O O . VAL A 1 353 ? -7.695 16.844 22.266 1 98.69 353 VAL A O 1
ATOM 2683 N N . VAL A 1 354 ? -9.398 17.031 20.828 1 98.5 354 VAL A N 1
ATOM 2684 C CA . VAL A 1 354 ? -9.406 18.484 20.828 1 98.5 354 VAL A CA 1
ATOM 2685 C C . VAL A 1 354 ? -9.633 19 22.25 1 98.5 354 VAL A C 1
ATOM 2687 O O . VAL A 1 354 ? -8.93 19.891 22.719 1 98.5 354 VAL A O 1
ATOM 2690 N N . ARG A 1 355 ? -10.555 18.391 22.922 1 98.06 355 ARG A N 1
ATOM 2691 C CA . ARG A 1 355 ? -10.852 18.781 24.297 1 98.06 355 ARG A CA 1
ATOM 2692 C C . ARG A 1 355 ? -9.664 18.531 25.219 1 98.06 355 ARG A C 1
ATOM 2694 O O . ARG A 1 355 ? -9.305 19.391 26.031 1 98.06 355 ARG A O 1
ATOM 2701 N N . MET A 1 356 ? -9.047 17.406 25.062 1 97.62 356 MET A N 1
ATOM 2702 C CA . MET A 1 356 ? -7.906 17.031 25.906 1 97.62 356 MET A CA 1
ATOM 2703 C C . MET A 1 356 ? -6.742 17.984 25.688 1 97.62 356 MET A C 1
ATOM 2705 O O . MET A 1 356 ? -6.117 18.438 26.656 1 97.62 356 MET A O 1
ATOM 2709 N N . LEU A 1 357 ? -6.477 18.328 24.469 1 96.94 357 LEU A N 1
ATOM 2710 C CA . LEU A 1 357 ? -5.363 19.219 24.156 1 96.94 357 LEU A CA 1
ATOM 2711 C C . LEU A 1 357 ? -5.668 20.641 24.625 1 96.94 357 LEU A C 1
ATOM 2713 O O . LEU A 1 357 ? -4.789 21.328 25.156 1 96.94 357 LEU A O 1
ATOM 2717 N N . ARG A 1 358 ? -6.883 21.062 24.406 1 94.94 358 ARG A N 1
ATOM 2718 C CA . ARG A 1 358 ? -7.297 22.391 24.844 1 94.94 358 ARG A CA 1
ATOM 2719 C C . ARG A 1 358 ? -7.133 22.547 26.359 1 94.94 358 ARG A C 1
ATOM 2721 O O . ARG A 1 358 ? -6.656 23.578 26.828 1 94.94 358 ARG A O 1
ATOM 2728 N N . ASP A 1 359 ? -7.449 21.531 27.078 1 93.88 359 ASP A N 1
ATOM 2729 C CA . ASP A 1 359 ? -7.426 21.578 28.531 1 93.88 359 ASP A CA 1
ATOM 2730 C C . ASP A 1 359 ? -6.004 21.422 29.062 1 93.88 359 ASP A C 1
ATOM 2732 O O . ASP A 1 359 ? -5.613 22.094 30.016 1 93.88 359 ASP A O 1
ATOM 2736 N N . LYS A 1 360 ? -5.207 20.625 28.406 1 91.56 360 LYS A N 1
ATOM 2737 C CA . LYS A 1 360 ? -3.934 20.219 29 1 91.56 360 LYS A CA 1
ATOM 2738 C C . LYS A 1 360 ? -2.773 21.016 28.406 1 91.56 360 LYS A C 1
ATOM 2740 O O . LYS A 1 360 ? -1.687 21.062 28.984 1 91.56 360 LYS A O 1
ATOM 2745 N N . ALA A 1 361 ? -2.98 21.594 27.266 1 88 361 ALA A N 1
ATOM 2746 C CA . ALA A 1 361 ? -1.92 22.391 26.656 1 88 361 ALA A CA 1
ATOM 2747 C C . ALA A 1 361 ? -2.381 23.828 26.406 1 88 361 ALA A C 1
ATOM 2749 O O . ALA A 1 361 ? -1.962 24.469 25.438 1 88 361 ALA A O 1
ATOM 2750 N N . SER A 1 362 ? -3.176 24.344 27.25 1 86.12 362 SER A N 1
ATOM 2751 C CA . SER A 1 362 ? -3.838 25.625 27.078 1 86.12 362 SER A CA 1
ATOM 2752 C C . SER A 1 362 ? -2.832 26.766 27.078 1 86.12 362 SER A C 1
ATOM 2754 O O . SER A 1 362 ? -2.975 27.734 26.312 1 86.12 362 SER A O 1
ATOM 2756 N N . SER A 1 363 ? -1.86 26.656 27.875 1 85.75 363 SER A N 1
ATOM 2757 C CA . SER A 1 363 ? -0.899 27.75 28 1 85.75 363 SER A CA 1
ATOM 2758 C C . SER A 1 363 ? -0.123 27.938 26.703 1 85.75 363 SER A C 1
ATOM 2760 O O . SER A 1 363 ? -0.038 29.062 26.188 1 85.75 363 SER A O 1
ATOM 2762 N N . SER A 1 364 ? 0.321 26.906 26.172 1 88.69 364 SER A N 1
ATOM 2763 C CA . SER A 1 364 ? 1.102 26.984 24.938 1 88.69 364 SER A CA 1
ATOM 2764 C C . SER A 1 364 ? 0.228 27.375 23.75 1 88.69 364 SER A C 1
ATOM 2766 O O . SER A 1 364 ? 0.632 28.188 22.906 1 88.69 364 SER A O 1
ATOM 2768 N N . ILE A 1 365 ? -0.939 26.875 23.703 1 88.5 365 ILE A N 1
ATOM 2769 C CA . ILE A 1 365 ? -1.862 27.172 22.609 1 88.5 365 ILE 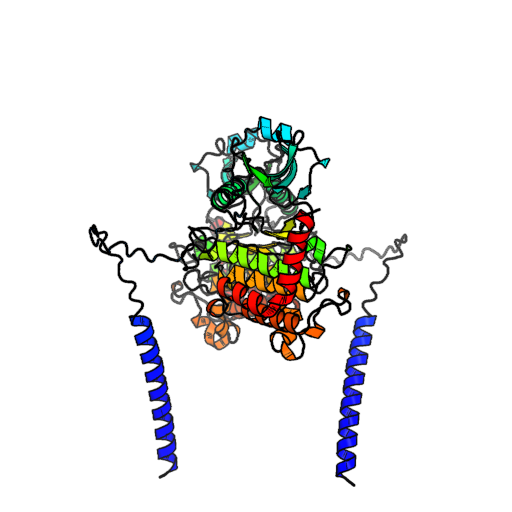A CA 1
ATOM 2770 C C . ILE A 1 365 ? -2.248 28.641 22.641 1 88.5 365 ILE A C 1
ATOM 2772 O O . ILE A 1 365 ? -2.25 29.312 21.609 1 88.5 365 ILE A O 1
ATOM 2776 N N . ALA A 1 366 ? -2.457 29.109 23.812 1 84.75 366 ALA A N 1
ATOM 2777 C CA . ALA A 1 366 ? -2.834 30.5 23.984 1 84.75 366 ALA A CA 1
ATOM 2778 C C . ALA A 1 366 ? -1.666 31.438 23.672 1 84.75 366 ALA A C 1
ATOM 2780 O O . ALA A 1 366 ? -1.861 32.531 23.125 1 84.75 366 ALA A O 1
ATOM 2781 N N . ALA A 1 367 ? -0.507 31 24.016 1 84.06 367 ALA A N 1
ATOM 2782 C CA . ALA A 1 367 ? 0.681 31.812 23.766 1 84.06 367 ALA A CA 1
ATOM 2783 C C . ALA A 1 367 ? 0.871 32.094 22.281 1 84.06 367 ALA A C 1
ATOM 2785 O O . ALA A 1 367 ? 1.269 33.188 21.891 1 84.06 367 ALA A O 1
ATOM 2786 N N . VAL A 1 368 ? 0.554 31.125 21.469 1 85.5 368 VAL A N 1
ATOM 2787 C CA . VAL A 1 368 ? 0.728 31.234 20.031 1 85.5 368 VAL A CA 1
ATOM 2788 C C . VAL A 1 368 ? -0.428 32.031 19.422 1 85.5 368 VAL A C 1
ATOM 2790 O O . VAL A 1 368 ? -0.226 32.844 18.516 1 85.5 368 VAL A O 1
ATOM 2793 N N . ALA A 1 369 ? -1.598 31.828 19.938 1 79.19 369 ALA A N 1
ATOM 2794 C CA . ALA A 1 369 ? -2.766 32.562 19.438 1 79.19 369 ALA A CA 1
ATOM 2795 C C . ALA A 1 369 ? -2.625 34.062 19.688 1 79.19 369 ALA A C 1
ATOM 2797 O O . ALA A 1 369 ? -3.02 34.844 18.844 1 79.19 369 ALA A O 1
ATOM 2798 N N . SER A 1 370 ? -2.119 34.406 20.812 1 68.06 370 SER A N 1
ATOM 2799 C CA . SER A 1 370 ? -1.926 35.812 21.172 1 68.06 370 SER A CA 1
ATOM 2800 C C . SER A 1 370 ? -0.882 36.469 20.281 1 68.06 370 SER A C 1
ATOM 2802 O O . SER A 1 370 ? -1.02 37.656 19.922 1 68.06 370 SER A O 1
ATOM 2804 N N . LYS A 1 371 ? 0.085 35.844 19.875 1 64.56 371 LYS A N 1
ATOM 2805 C CA . LYS A 1 371 ? 1.138 36.406 19.031 1 64.56 371 LYS A CA 1
ATOM 2806 C C . LYS A 1 371 ? 0.664 36.562 17.594 1 64.56 371 LYS A C 1
ATOM 2808 O O . LYS A 1 371 ? 1.09 37.469 16.891 1 64.56 371 LYS A O 1
ATOM 2813 N N . SER A 1 372 ? -0.172 35.625 17.188 1 60.41 372 SER A N 1
ATOM 2814 C CA . SER A 1 372 ? -0.711 35.688 15.836 1 60.41 372 SER A CA 1
ATOM 2815 C C . SER A 1 372 ? -1.66 36.875 15.68 1 60.41 372 SER A C 1
ATOM 2817 O O . SER A 1 372 ? -1.718 37.5 14.617 1 60.41 372 SER A O 1
ATOM 2819 N N . ASP A 1 373 ? -2.447 37.281 16.734 1 50.72 373 ASP A N 1
ATOM 2820 C CA . ASP A 1 373 ? -3.346 38.438 16.734 1 50.72 373 ASP A CA 1
ATOM 2821 C C . ASP A 1 373 ? -2.566 39.75 16.859 1 50.72 373 ASP A C 1
ATOM 2823 O O . ASP A 1 373 ? -2.996 40.781 16.359 1 50.72 373 ASP A O 1
ATOM 2827 N N . GLY A 1 374 ? -1.49 39.75 17.578 1 43.03 374 GLY A N 1
ATOM 2828 C CA . GLY A 1 374 ? -0.733 40.969 17.781 1 43.03 374 GLY A CA 1
ATOM 2829 C C . GLY A 1 374 ? -0.035 41.438 16.516 1 43.03 374 GLY A C 1
ATOM 2830 O O . GLY A 1 374 ? 0.339 42.625 16.422 1 43.03 374 GLY A O 1
ATOM 2831 N N . LYS A 1 375 ? 0.474 40.688 15.641 1 44.03 375 LYS A N 1
ATOM 2832 C CA . LYS A 1 375 ? 1.137 41.219 14.453 1 44.03 375 LYS A CA 1
ATOM 2833 C C . LYS A 1 375 ? 0.122 41.781 13.469 1 44.03 375 LYS A C 1
ATOM 2835 O O . LYS A 1 375 ? 0.494 42.25 12.398 1 44.03 375 LYS A O 1
ATOM 2840 N N . SER A 1 376 ? -1.084 41.531 13.641 1 35.53 376 SER A N 1
ATOM 2841 C CA . SER A 1 376 ? -1.986 42.25 12.742 1 35.53 376 SER A CA 1
ATOM 2842 C C . SER A 1 376 ? -1.921 43.75 12.984 1 35.53 376 SER A C 1
ATOM 2844 O O . SER A 1 376 ? -2.445 44.531 12.188 1 35.53 376 SER A O 1
ATOM 2846 N N . ASP A 1 377 ? -1.634 44.219 14.203 1 31.19 377 ASP A N 1
ATOM 2847 C CA . ASP A 1 377 ? -1.623 45.656 14.383 1 31.19 377 ASP A CA 1
ATOM 2848 C C . ASP A 1 377 ? -0.341 46.281 13.828 1 31.19 377 ASP A C 1
ATOM 2850 O O . ASP A 1 377 ? -0.103 47.469 13.984 1 31.19 377 ASP A O 1
ATOM 2854 N N . LEU A 1 378 ? 0.715 45.5 13.578 1 25.95 378 LEU A N 1
ATOM 2855 C CA . LEU A 1 378 ? 1.717 46.344 12.93 1 25.95 378 LEU A CA 1
ATOM 2856 C C . LEU A 1 378 ? 1.481 46.438 11.43 1 25.95 378 LEU A C 1
ATOM 2858 O O . LEU A 1 378 ? 1.114 45.438 10.805 1 25.95 378 LEU A O 1
ATOM 2862 N N . MET B 1 1 ? 28.75 -15.547 59.656 1 39.62 1 MET B N 1
ATOM 2863 C CA . MET B 1 1 ? 29.859 -15.383 58.719 1 39.62 1 MET B CA 1
ATOM 2864 C C . MET B 1 1 ? 29.453 -15.82 57.312 1 39.62 1 MET B C 1
ATOM 2866 O O . MET B 1 1 ? 30.047 -15.375 56.344 1 39.62 1 MET B O 1
ATOM 2870 N N . HIS B 1 2 ? 28.469 -16.797 57.312 1 50.88 2 HIS B N 1
ATOM 2871 C CA . HIS B 1 2 ? 28.172 -17.562 56.094 1 50.88 2 HIS B CA 1
ATOM 2872 C C . HIS B 1 2 ? 27.234 -16.766 5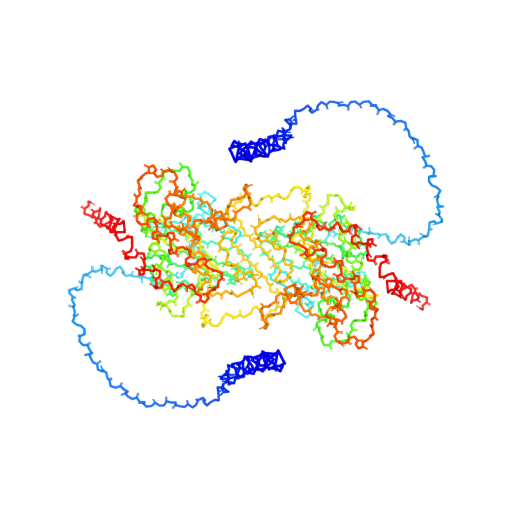5.156 1 50.88 2 HIS B C 1
ATOM 2874 O O . HIS B 1 2 ? 27.125 -17.078 53.969 1 50.88 2 HIS B O 1
ATOM 2880 N N . LEU B 1 3 ? 26.375 -15.891 55.781 1 55.06 3 LEU B N 1
ATOM 2881 C CA . LEU B 1 3 ? 25.359 -15.156 55.031 1 55.06 3 LEU B CA 1
ATOM 2882 C C . LEU B 1 3 ? 26 -14.055 54.188 1 55.06 3 LEU B C 1
ATOM 2884 O O . LEU B 1 3 ? 25.578 -13.82 53.062 1 55.06 3 LEU B O 1
ATOM 2888 N N . SER B 1 4 ? 27.062 -13.43 54.781 1 54.56 4 SER B N 1
ATOM 2889 C CA . SER B 1 4 ? 27.734 -12.32 54.125 1 54.56 4 SER B CA 1
ATOM 2890 C C . SER B 1 4 ? 28.5 -12.789 52.906 1 54.56 4 SER B C 1
ATOM 2892 O O . SER B 1 4 ? 28.703 -12.023 51.938 1 54.56 4 SER B O 1
ATOM 2894 N N . LEU B 1 5 ? 28.938 -14.141 52.906 1 53.22 5 LEU B N 1
ATOM 2895 C CA . LEU B 1 5 ? 29.734 -14.703 51.812 1 53.22 5 LEU B CA 1
ATOM 2896 C C . LEU B 1 5 ? 28.875 -15.008 50.625 1 53.22 5 LEU B C 1
ATOM 2898 O O . LEU B 1 5 ? 29.281 -14.766 49.469 1 53.22 5 LEU B O 1
ATOM 2902 N N . ALA B 1 6 ? 27.594 -15.367 50.938 1 54.44 6 ALA B N 1
ATOM 2903 C CA . ALA B 1 6 ? 26.688 -15.758 49.875 1 54.44 6 ALA B CA 1
ATOM 2904 C C . ALA B 1 6 ? 26.234 -14.539 49.062 1 54.44 6 ALA B C 1
ATOM 2906 O O . ALA B 1 6 ? 26.125 -14.602 47.844 1 54.44 6 ALA B O 1
ATOM 2907 N N . ILE B 1 7 ? 26.109 -13.406 49.75 1 57.31 7 ILE B N 1
ATOM 2908 C CA . ILE B 1 7 ? 25.641 -12.188 49.094 1 57.31 7 ILE B CA 1
ATOM 2909 C C . ILE B 1 7 ? 26.75 -11.625 48.219 1 57.31 7 ILE B C 1
ATOM 2911 O O . ILE B 1 7 ? 26.5 -11.172 47.094 1 57.31 7 ILE B O 1
ATOM 2915 N N . SER B 1 8 ? 28.047 -11.828 48.719 1 53.78 8 SER B N 1
ATOM 2916 C CA . SER B 1 8 ? 29.156 -11.289 47.938 1 53.78 8 SER B CA 1
ATOM 2917 C C . SER B 1 8 ? 29.406 -12.086 46.688 1 53.78 8 SER B C 1
ATOM 2919 O O . SER B 1 8 ? 29.766 -11.523 45.625 1 53.78 8 SER B O 1
ATOM 2921 N N . LEU B 1 9 ? 29.078 -13.43 46.75 1 55.28 9 LEU B N 1
ATOM 2922 C CA . LEU B 1 9 ? 29.297 -14.289 45.594 1 55.28 9 LEU B CA 1
ATOM 2923 C C . LEU B 1 9 ? 28.234 -14.039 44.531 1 55.28 9 LEU B C 1
ATOM 2925 O O . LEU B 1 9 ? 28.531 -14.062 43.312 1 55.28 9 LEU B O 1
ATOM 2929 N N . ALA B 1 10 ? 27.016 -13.68 45 1 55.25 10 ALA B N 1
ATOM 2930 C CA . ALA B 1 10 ? 25.938 -13.414 44.062 1 55.25 10 ALA B CA 1
ATOM 2931 C C . ALA B 1 10 ? 26.141 -12.086 43.312 1 55.25 10 ALA B C 1
ATOM 2933 O O . ALA B 1 10 ? 25.906 -11.984 42.125 1 55.25 10 ALA B O 1
ATOM 2934 N N . SER B 1 11 ? 26.688 -11.094 44.125 1 54.72 11 SER B N 1
ATOM 2935 C CA . SER B 1 11 ? 26.938 -9.797 43.5 1 54.72 11 SER B CA 1
ATOM 2936 C C . SER B 1 11 ? 28.094 -9.875 42.5 1 54.72 11 SER B C 1
ATOM 2938 O O . SER B 1 11 ? 28.047 -9.258 41.438 1 54.72 11 SER B O 1
ATOM 2940 N N . ALA B 1 12 ? 29.109 -10.797 42.781 1 55.69 12 ALA B N 1
ATOM 2941 C CA . ALA B 1 12 ? 30.234 -10.977 41.875 1 55.69 12 ALA B CA 1
ATOM 2942 C C . ALA B 1 12 ? 29.812 -11.688 40.594 1 55.69 12 ALA B C 1
ATOM 2944 O O . ALA B 1 12 ? 30.281 -11.359 39.5 1 55.69 12 ALA B O 1
ATOM 2945 N N . ALA B 1 13 ? 28.766 -12.57 40.75 1 55.22 13 ALA B N 1
ATOM 2946 C CA . ALA B 1 13 ? 28.266 -13.297 39.594 1 55.22 13 ALA B CA 1
ATOM 2947 C C . ALA B 1 13 ? 27.484 -12.367 38.656 1 55.22 13 ALA B C 1
ATOM 2949 O O . ALA B 1 13 ? 27.594 -12.484 37.406 1 55.22 13 ALA B O 1
ATOM 2950 N N . VAL B 1 14 ? 26.766 -11.359 39.25 1 56.59 14 VAL B N 1
ATOM 2951 C CA . VAL B 1 14 ? 26 -10.414 38.438 1 56.59 14 VAL B CA 1
ATOM 2952 C C . VAL B 1 14 ? 26.953 -9.477 37.719 1 56.59 14 VAL B C 1
ATOM 2954 O O . VAL B 1 14 ? 26.781 -9.219 36.5 1 56.59 14 VAL B O 1
ATOM 2957 N N . VAL B 1 15 ? 28.078 -9.062 38.375 1 56.31 15 VAL B N 1
ATOM 2958 C CA . VAL B 1 15 ? 29.031 -8.164 37.75 1 56.31 15 VAL B CA 1
ATOM 2959 C C . VAL B 1 15 ? 29.781 -8.906 36.625 1 56.31 15 VAL B C 1
ATOM 2961 O O . VAL B 1 15 ? 30 -8.375 35.531 1 56.31 15 VAL B O 1
ATOM 2964 N N . PHE B 1 16 ? 30.016 -10.289 36.812 1 55.34 16 PHE B N 1
ATOM 2965 C CA . PHE B 1 16 ? 30.703 -11.102 35.812 1 55.34 16 PHE B CA 1
ATOM 2966 C C . PHE B 1 16 ? 29.797 -11.352 34.594 1 55.34 16 PHE B C 1
ATOM 2968 O O . PHE B 1 16 ? 30.25 -11.281 33.469 1 55.34 16 PHE B O 1
ATOM 2975 N N . SER B 1 17 ? 28.469 -11.477 34.906 1 52.5 17 SER B N 1
ATOM 2976 C CA . SER B 1 17 ? 27.547 -11.68 33.781 1 52.5 17 SER B CA 1
ATOM 2977 C C . SER B 1 17 ? 27.375 -10.398 32.969 1 52.5 17 SER B C 1
ATOM 2979 O O . SER B 1 17 ? 27.281 -10.438 31.75 1 52.5 17 SER B O 1
ATOM 2981 N N . ILE B 1 18 ? 27.438 -9.242 33.625 1 57.31 18 ILE B N 1
ATOM 2982 C CA . ILE B 1 18 ? 27.312 -7.977 32.938 1 57.31 18 ILE B CA 1
ATOM 2983 C C . ILE B 1 18 ? 28.578 -7.719 32.125 1 57.31 18 ILE B C 1
ATOM 2985 O O . ILE B 1 18 ? 28.516 -7.289 30.969 1 57.31 18 ILE B O 1
ATOM 2989 N N . ALA B 1 19 ? 29.781 -8.148 32.625 1 54.25 19 ALA B N 1
ATOM 2990 C CA . ALA B 1 19 ? 31.047 -7.977 31.875 1 54.25 19 ALA B CA 1
ATOM 2991 C C . ALA B 1 19 ? 31.094 -8.906 30.672 1 54.25 19 ALA B C 1
ATOM 2993 O O . ALA B 1 19 ? 31.547 -8.508 29.594 1 54.25 19 ALA B O 1
ATOM 2994 N N . LEU B 1 20 ? 30.469 -10.133 30.766 1 54.56 20 LEU B N 1
ATOM 2995 C CA . LEU B 1 20 ? 30.453 -11.07 29.641 1 54.56 20 LEU B CA 1
ATOM 2996 C C . LEU B 1 20 ? 29.5 -10.578 28.547 1 54.56 20 LEU B C 1
ATOM 2998 O O . LEU B 1 20 ? 29.812 -10.68 27.359 1 54.56 20 LEU B O 1
ATOM 3002 N N . VAL B 1 21 ? 28.359 -9.969 28.938 1 51.97 21 VAL B N 1
ATOM 3003 C CA . VAL B 1 21 ? 27.422 -9.445 27.953 1 51.97 21 VAL B CA 1
ATOM 3004 C C . VAL B 1 21 ? 28.016 -8.211 27.281 1 51.97 21 VAL B C 1
ATOM 3006 O O . VAL B 1 21 ? 27.906 -8.055 26.062 1 51.97 21 VAL B O 1
ATOM 3009 N N . SER B 1 22 ? 28.766 -7.367 27.984 1 49.34 22 SER B N 1
ATOM 3010 C CA . SER B 1 22 ? 29.406 -6.207 27.375 1 49.34 22 SER B CA 1
ATOM 3011 C C . SER B 1 22 ? 30.547 -6.629 26.453 1 49.34 22 SER B C 1
ATOM 3013 O O . SER B 1 22 ? 30.734 -6.047 25.391 1 49.34 22 SER B O 1
ATOM 3015 N N . PHE B 1 23 ? 31.344 -7.695 26.828 1 49.5 23 PHE B N 1
ATOM 3016 C CA . PHE B 1 23 ? 32.438 -8.18 25.969 1 49.5 23 PHE B CA 1
ATOM 3017 C C . PHE B 1 23 ? 31.859 -8.82 24.703 1 49.5 23 PHE B C 1
ATOM 3019 O O . PHE B 1 23 ? 32.375 -8.586 23.594 1 49.5 23 PHE B O 1
ATOM 3026 N N . ALA B 1 24 ? 30.719 -9.609 24.859 1 43.47 24 ALA B N 1
ATOM 3027 C CA . ALA B 1 24 ? 30.094 -10.18 23.672 1 43.47 24 ALA B CA 1
ATOM 3028 C C . ALA B 1 24 ? 29.5 -9.086 22.781 1 43.47 24 ALA B C 1
ATOM 3030 O O . ALA B 1 24 ? 29.594 -9.164 21.562 1 43.47 24 ALA B O 1
ATOM 3031 N N . TYR B 1 25 ? 28.969 -8.031 23.359 1 40.44 25 TYR B N 1
ATOM 3032 C CA . TYR B 1 25 ? 28.484 -6.891 22.594 1 40.44 25 TYR B CA 1
ATOM 3033 C C . TYR B 1 25 ? 29.641 -6.176 21.906 1 40.44 25 TYR B C 1
ATOM 3035 O O . TYR B 1 25 ? 29.547 -5.82 20.719 1 40.44 25 TYR B O 1
ATOM 3043 N N . PHE B 1 26 ? 30.781 -5.977 22.562 1 40.25 26 PHE B N 1
ATOM 3044 C CA . PHE B 1 26 ? 31.906 -5.285 21.938 1 40.25 26 PHE B CA 1
ATOM 3045 C C . PHE B 1 26 ? 32.5 -6.117 20.812 1 40.25 26 PHE B C 1
ATOM 3047 O O . PHE B 1 26 ? 32.844 -5.578 19.75 1 40.25 26 PHE B O 1
ATOM 3054 N N . LYS B 1 27 ? 32.719 -7.473 21.047 1 38.38 27 LYS B N 1
ATOM 3055 C CA . LYS B 1 27 ? 33.281 -8.273 19.969 1 38.38 27 LYS B CA 1
ATOM 3056 C C . LYS B 1 27 ? 32.344 -8.336 18.766 1 38.38 27 LYS B C 1
ATOM 3058 O O . LYS B 1 27 ? 32.812 -8.523 17.625 1 38.38 27 LYS B O 1
ATOM 3063 N N . MET B 1 28 ? 31 -8.352 19.031 1 33.78 28 MET B N 1
ATOM 3064 C CA . MET B 1 28 ? 30.094 -8.367 17.875 1 33.78 28 MET B CA 1
ATOM 3065 C C . MET B 1 28 ? 30.125 -7.039 17.125 1 33.78 28 MET B C 1
ATOM 3067 O O . MET B 1 28 ? 29.922 -7 15.914 1 33.78 28 MET B O 1
ATOM 3071 N N . PHE B 1 29 ? 30.266 -5.91 17.797 1 36.31 29 PHE B N 1
ATOM 3072 C CA . PHE B 1 29 ? 30.266 -4.645 17.078 1 36.31 29 PHE B CA 1
ATOM 3073 C C . PHE B 1 29 ? 31.594 -4.441 16.344 1 36.31 29 PHE B C 1
ATOM 3075 O O . PHE B 1 29 ? 31.719 -3.529 15.531 1 36.31 29 PHE B O 1
ATOM 3082 N N . ARG B 1 30 ? 32.688 -4.945 16.938 1 30.64 30 ARG B N 1
ATOM 3083 C CA . ARG B 1 30 ? 33.938 -4.629 16.234 1 30.64 30 ARG B CA 1
ATOM 3084 C C . ARG B 1 30 ? 33.938 -5.246 14.836 1 30.64 30 ARG B C 1
ATOM 3086 O O . ARG B 1 30 ? 34.781 -4.902 14 1 30.64 30 ARG B O 1
ATOM 3093 N N . ARG B 1 31 ? 33.312 -6.508 14.719 1 29.48 31 ARG B N 1
ATOM 3094 C CA . ARG B 1 31 ? 33.656 -7.164 13.461 1 29.48 31 ARG B CA 1
ATOM 3095 C C . ARG B 1 31 ? 33.031 -6.43 12.281 1 29.48 31 ARG B C 1
ATOM 3097 O O . ARG B 1 31 ? 33.25 -6.809 11.125 1 29.48 31 ARG B O 1
ATOM 3104 N N . TYR B 1 32 ? 31.922 -5.711 12.523 1 26.64 32 TYR B N 1
ATOM 3105 C CA . TYR B 1 32 ? 31.359 -5.203 11.281 1 26.64 32 TYR B CA 1
ATOM 3106 C C . TYR B 1 32 ? 32.156 -4.02 10.758 1 26.64 32 TYR B C 1
ATOM 3108 O O . TYR B 1 32 ? 31.75 -2.865 10.93 1 26.64 32 TYR B O 1
ATOM 3116 N N . ARG B 1 33 ? 33.469 -4.16 11.023 1 24.69 33 ARG B N 1
ATOM 3117 C CA . ARG B 1 33 ? 34.25 -3.137 10.336 1 24.69 33 ARG B CA 1
ATOM 3118 C C . ARG B 1 33 ? 34 -3.174 8.836 1 24.69 33 ARG B C 1
ATOM 3120 O O . ARG B 1 33 ? 34.219 -4.199 8.188 1 24.69 33 ARG B O 1
ATOM 3127 N N . ILE B 1 34 ? 33.062 -2.465 8.422 1 24.64 34 ILE B N 1
ATOM 3128 C CA . ILE B 1 34 ? 32.844 -2.283 6.992 1 24.64 34 ILE B CA 1
ATOM 3129 C C . ILE B 1 34 ? 34.156 -1.88 6.32 1 24.64 34 ILE B C 1
ATOM 3131 O O . ILE B 1 34 ? 34.719 -0.833 6.637 1 24.64 34 ILE B O 1
ATOM 3135 N N . PRO B 1 35 ? 35 -2.945 6.098 1 22.81 35 PRO B N 1
ATOM 3136 C CA . PRO B 1 35 ? 36.25 -2.6 5.457 1 22.81 35 PRO B CA 1
ATOM 3137 C C . PRO B 1 35 ? 36.094 -1.646 4.277 1 22.81 35 PRO B C 1
ATOM 3139 O O . PRO B 1 35 ? 35 -1.611 3.66 1 22.81 35 PRO B O 1
ATOM 3142 N N . LEU B 1 36 ? 36.688 -0.581 4.414 1 22.56 36 LEU B N 1
ATOM 3143 C CA . LEU B 1 36 ? 36.906 0.404 3.359 1 22.56 36 LEU B CA 1
ATOM 3144 C C . LEU B 1 36 ? 37.375 -0.269 2.078 1 22.56 36 LEU B C 1
ATOM 3146 O O . LEU B 1 36 ? 38.406 -0.954 2.078 1 22.56 36 LEU B O 1
ATOM 3150 N N . CYS B 1 37 ? 36.406 -0.777 1.286 1 20.83 37 CYS B N 1
ATOM 3151 C CA . CYS B 1 37 ? 36.688 -1.389 -0.005 1 20.83 37 CYS B CA 1
ATOM 3152 C C . CYS B 1 37 ? 37.719 -0.564 -0.78 1 20.83 37 CYS B C 1
ATOM 3154 O O . CYS B 1 37 ? 37.375 0.469 -1.359 1 20.83 37 CYS B O 1
ATOM 3156 N N . GLY B 1 38 ? 38.812 -0.295 -0.116 1 18.83 38 GLY B N 1
ATOM 3157 C CA . GLY B 1 38 ? 39.906 0.358 -0.852 1 18.83 38 GLY B CA 1
ATOM 3158 C C . GLY B 1 38 ? 40.094 -0.224 -2.236 1 18.83 38 GLY B C 1
ATOM 3159 O O . GLY B 1 38 ? 40.125 0.508 -3.229 1 18.83 38 GLY B O 1
ATOM 3160 N N . TRP B 1 39 ? 40.969 -1.328 -2.215 1 18.81 39 TRP B N 1
ATOM 3161 C CA . TRP B 1 39 ? 42.031 -1.646 -3.152 1 18.81 39 TRP B CA 1
ATOM 3162 C C . TRP B 1 39 ? 41.5 -2.303 -4.414 1 18.81 39 TRP B C 1
ATOM 3164 O O . TRP B 1 39 ? 40.906 -3.391 -4.352 1 18.81 39 TRP B O 1
ATOM 3174 N N . CYS B 1 40 ? 40.938 -1.551 -5.387 1 20.28 40 CYS B N 1
ATOM 3175 C CA . CYS B 1 40 ? 40.562 -1.829 -6.77 1 20.28 40 CYS B CA 1
ATOM 3176 C C . CYS B 1 40 ? 41.688 -2.551 -7.5 1 20.28 40 CYS B C 1
ATOM 3178 O O . CYS B 1 40 ? 41.719 -2.592 -8.734 1 20.28 40 CYS B O 1
ATOM 3180 N N . ARG B 1 41 ? 42.781 -2.934 -6.695 1 17.45 41 ARG B N 1
ATOM 3181 C CA . ARG B 1 41 ? 43.906 -3.254 -7.566 1 17.45 41 ARG B CA 1
ATOM 3182 C C . ARG B 1 41 ? 43.531 -4.367 -8.547 1 17.45 41 ARG B C 1
ATOM 3184 O O . ARG B 1 41 ? 42.594 -5.133 -8.297 1 17.45 41 ARG B O 1
ATOM 3191 N N . ARG B 1 42 ? 44.594 -4.668 -9.5 1 20.73 42 ARG B N 1
ATOM 3192 C CA . ARG B 1 42 ? 44.844 -5.246 -10.812 1 20.73 42 ARG B CA 1
ATOM 3193 C C . ARG B 1 42 ? 44.875 -6.77 -10.742 1 20.73 42 ARG B C 1
ATOM 3195 O O . ARG B 1 42 ? 45.469 -7.426 -11.602 1 20.73 42 ARG B O 1
ATOM 3202 N N . SER B 1 43 ? 44.219 -7.434 -9.727 1 18.28 43 SER B N 1
ATOM 3203 C CA . SER B 1 43 ? 44.75 -8.781 -9.516 1 18.28 43 SER B CA 1
ATOM 3204 C C . SER B 1 43 ? 44.75 -9.578 -10.82 1 18.28 43 SER B C 1
ATOM 3206 O O . SER B 1 43 ? 43.688 -9.75 -11.445 1 18.28 43 SER B O 1
ATOM 3208 N N . ASP B 1 44 ? 45.938 -9.711 -11.43 1 17.94 44 ASP B N 1
ATOM 3209 C CA . ASP B 1 44 ? 46.406 -10.359 -12.648 1 17.94 44 ASP B CA 1
ATOM 3210 C C . ASP B 1 44 ? 45.906 -11.797 -12.742 1 17.94 44 ASP B C 1
ATOM 3212 O O . ASP B 1 44 ? 45.219 -12.156 -13.703 1 17.94 44 ASP B O 1
ATOM 3216 N N . ASP B 1 45 ? 46.906 -12.805 -12.523 1 18.06 45 ASP B N 1
ATOM 3217 C CA . ASP B 1 45 ? 47.406 -13.883 -13.367 1 18.06 45 ASP B CA 1
ATOM 3218 C C . ASP B 1 45 ? 46.719 -15.203 -13.023 1 18.06 45 ASP B C 1
ATOM 3220 O O . ASP B 1 45 ? 47 -16.234 -13.641 1 18.06 45 ASP B O 1
ATOM 3224 N N . LEU B 1 46 ? 46.375 -15.484 -11.703 1 18.39 46 LEU B N 1
ATOM 3225 C CA . LEU B 1 46 ? 46.688 -16.875 -11.43 1 18.39 46 LEU B CA 1
ATOM 3226 C C . LEU B 1 46 ? 45.812 -17.812 -12.273 1 18.39 46 LEU B C 1
ATOM 3228 O O . LEU B 1 46 ? 44.594 -17.703 -12.258 1 18.39 46 LEU B O 1
ATOM 3232 N N . GLU B 1 47 ? 46.469 -18.531 -13.188 1 19.44 47 GLU B N 1
ATOM 3233 C CA . GLU B 1 47 ? 46.219 -19.5 -14.25 1 19.44 47 GLU B CA 1
ATOM 3234 C C . GLU B 1 47 ? 45.5 -20.75 -13.711 1 19.44 47 GLU B C 1
ATOM 3236 O O . GLU B 1 47 ? 45.375 -21.734 -14.43 1 19.44 47 GLU B O 1
ATOM 3241 N N . LEU B 1 48 ? 44.938 -20.672 -12.461 1 19.14 48 LEU B N 1
ATOM 3242 C CA . LEU B 1 48 ? 44.781 -22.078 -12.062 1 19.14 48 LEU B CA 1
ATOM 3243 C C . LEU B 1 48 ? 44.031 -22.859 -13.133 1 19.14 48 LEU B C 1
ATOM 3245 O O . LEU B 1 48 ? 43.094 -22.328 -13.758 1 19.14 48 LEU B O 1
ATOM 3249 N N . GLY B 1 49 ? 44.594 -24.031 -13.531 1 18.91 49 GLY B N 1
ATOM 3250 C CA . GLY B 1 49 ? 44.469 -25.078 -14.523 1 18.91 49 GLY B CA 1
ATOM 3251 C C . GLY B 1 49 ? 43.094 -25.75 -14.5 1 18.91 49 GLY B C 1
ATOM 3252 O O . GLY B 1 49 ? 42.375 -25.656 -13.5 1 18.91 49 GLY B O 1
ATOM 3253 N N . PRO B 1 50 ? 42.625 -26.141 -15.695 1 19.86 50 PRO B N 1
ATOM 3254 C CA . PRO B 1 50 ? 41.344 -26.562 -16.266 1 19.86 50 PRO B CA 1
ATOM 3255 C C . PRO B 1 50 ? 40.844 -27.875 -15.672 1 19.86 50 PRO B C 1
ATOM 3257 O O . PRO B 1 50 ? 39.875 -28.453 -16.172 1 19.86 50 PRO B O 1
ATOM 3260 N N . ALA B 1 51 ? 41.125 -28.312 -14.391 1 19.73 51 ALA B N 1
ATOM 3261 C CA . ALA B 1 51 ? 40.875 -29.75 -14.312 1 19.73 51 ALA B CA 1
ATOM 3262 C C . ALA B 1 51 ? 39.469 -30.078 -14.812 1 19.73 51 ALA B C 1
ATOM 3264 O O . ALA B 1 51 ? 38.469 -29.453 -14.398 1 19.73 51 ALA B O 1
ATOM 3265 N N . GLN B 1 52 ? 39.281 -30.844 -15.898 1 18.64 52 GLN B N 1
ATOM 3266 C CA . GLN B 1 52 ? 38.312 -31.391 -16.812 1 18.64 52 GLN B CA 1
ATOM 3267 C C . GLN B 1 52 ? 37.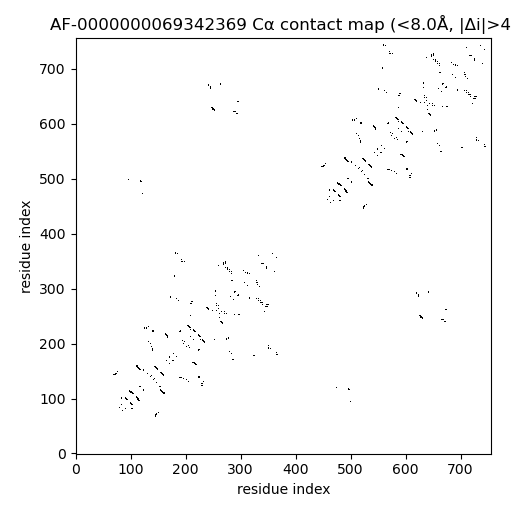344 -32.344 -16.094 1 18.64 52 GLN B C 1
ATOM 3269 O O . GLN B 1 52 ? 37.719 -33.469 -15.789 1 18.64 52 GLN B O 1
ATOM 3274 N N . ALA B 1 53 ? 36.938 -32.156 -14.898 1 19.98 53 ALA B N 1
ATOM 3275 C CA . ALA B 1 53 ? 36.188 -33.312 -14.414 1 19.98 53 ALA B CA 1
ATOM 3276 C C . ALA B 1 53 ? 35.094 -33.719 -15.391 1 19.98 53 ALA B C 1
ATOM 3278 O O . ALA B 1 53 ? 34.281 -32.875 -15.789 1 19.98 53 ALA B O 1
ATOM 3279 N N . ARG B 1 54 ? 35.281 -34.75 -16.125 1 20.44 54 ARG B N 1
ATOM 3280 C CA . ARG B 1 54 ? 34.469 -35.5 -17.094 1 20.44 54 ARG B CA 1
ATOM 3281 C C . ARG B 1 54 ? 33.125 -35.906 -16.484 1 20.44 54 ARG B C 1
ATOM 3283 O O . ARG B 1 54 ? 33.094 -36.812 -15.648 1 20.44 54 ARG B O 1
ATOM 3290 N N . VAL B 1 55 ? 32.469 -35.094 -15.797 1 20.61 55 VAL B N 1
ATOM 3291 C CA . VAL B 1 55 ? 31.203 -35.656 -15.312 1 20.61 55 VAL B CA 1
ATOM 3292 C C . VAL B 1 55 ? 30.469 -36.344 -16.469 1 20.61 55 VAL B C 1
ATOM 3294 O O . VAL B 1 55 ? 30.359 -35.781 -17.562 1 20.61 55 VAL B O 1
ATOM 3297 N N . ALA B 1 56 ? 30.375 -37.594 -16.469 1 21.69 56 ALA B N 1
ATOM 3298 C CA . ALA B 1 56 ? 29.766 -38.562 -17.375 1 21.69 56 ALA B CA 1
ATOM 3299 C C . ALA B 1 56 ? 28.375 -38.094 -17.828 1 21.69 56 ALA B C 1
ATOM 3301 O O . ALA B 1 56 ? 27.609 -37.562 -17.016 1 21.69 56 ALA B O 1
ATOM 3302 N N . ASP B 1 57 ? 28.156 -37.844 -19.141 1 23.33 57 ASP B N 1
ATOM 3303 C CA . ASP B 1 57 ? 27.125 -37.438 -20.094 1 23.33 57 ASP B CA 1
ATOM 3304 C C . ASP B 1 57 ? 25.875 -38.281 -19.938 1 23.33 57 ASP B C 1
ATOM 3306 O O . ASP B 1 57 ? 25.859 -39.469 -20.297 1 23.33 57 ASP B O 1
ATOM 3310 N N . GLY B 1 58 ? 25.344 -38.531 -18.75 1 24.44 58 GLY B N 1
ATOM 3311 C CA . GLY B 1 58 ? 24.234 -39.469 -18.953 1 24.44 58 GLY B CA 1
ATOM 3312 C C . GLY B 1 58 ? 23.328 -39.062 -20.094 1 24.44 58 GLY B C 1
ATOM 3313 O O . GLY B 1 58 ? 23.406 -37.969 -20.609 1 24.44 58 GLY B O 1
ATOM 3314 N N . PRO B 1 59 ? 22.5 -40.031 -20.688 1 26.33 59 PRO B N 1
ATOM 3315 C CA . PRO B 1 59 ? 21.797 -39.75 -21.938 1 26.33 59 PRO B CA 1
ATOM 3316 C C . PRO B 1 59 ? 20.953 -38.469 -21.891 1 26.33 59 PRO B C 1
ATOM 3318 O O . PRO B 1 59 ? 20.453 -38.094 -20.828 1 26.33 59 PRO B O 1
ATOM 3321 N N . GLU B 1 60 ? 21.328 -37.438 -22.641 1 27.47 60 GLU B N 1
ATOM 3322 C CA . GLU B 1 60 ? 20.672 -36.188 -22.984 1 27.47 60 GLU B CA 1
ATOM 3323 C C . GLU B 1 60 ? 19.203 -36.375 -23.297 1 27.47 60 GLU B C 1
ATOM 3325 O O . GLU B 1 60 ? 18.859 -36.969 -24.328 1 27.47 60 GLU B O 1
ATOM 3330 N N . THR B 1 61 ? 18.391 -36.844 -22.375 1 28.89 61 THR B N 1
ATOM 3331 C CA . THR B 1 61 ? 17 -36.781 -22.797 1 28.89 61 THR B CA 1
ATOM 3332 C C . THR B 1 61 ? 16.719 -35.5 -23.562 1 28.89 61 THR B C 1
ATOM 3334 O O . THR B 1 61 ? 17.094 -34.406 -23.125 1 28.89 61 THR B O 1
ATOM 3337 N N . VAL B 1 62 ? 16.656 -35.594 -24.875 1 27.77 62 VAL B N 1
ATOM 3338 C CA . VAL B 1 62 ? 16.312 -34.562 -25.859 1 27.77 62 VAL B CA 1
ATOM 3339 C C . VAL B 1 62 ? 15.148 -33.719 -25.344 1 27.77 62 VAL B C 1
ATOM 3341 O O . VAL B 1 62 ? 14 -34.156 -25.328 1 27.77 62 VAL B O 1
ATOM 3344 N N . LEU B 1 63 ? 15.164 -33.156 -24.172 1 32.53 63 LEU B N 1
ATOM 3345 C CA . LEU B 1 63 ? 14.195 -32.062 -24 1 32.53 63 LEU B CA 1
ATOM 3346 C C . LEU B 1 63 ? 14.141 -31.203 -25.25 1 32.53 63 LEU B C 1
ATOM 3348 O O . LEU B 1 63 ? 15.18 -30.75 -25.75 1 32.53 63 LEU B O 1
ATOM 3352 N N . GLY B 1 64 ? 13.203 -31.5 -26.188 1 31.81 64 GLY B N 1
ATOM 3353 C CA . GLY B 1 64 ? 13.016 -30.703 -27.406 1 31.81 64 GLY B CA 1
ATOM 3354 C C . GLY B 1 64 ? 13.438 -29.266 -27.25 1 31.81 64 GLY B C 1
ATOM 3355 O O . GLY B 1 64 ? 13.219 -28.656 -26.188 1 31.81 64 GLY B O 1
ATOM 3356 N N . LYS B 1 65 ? 14.555 -28.844 -27.75 1 37.78 65 LYS B N 1
ATOM 3357 C CA . LYS B 1 65 ? 15.047 -27.5 -28 1 37.78 65 LYS B CA 1
ATOM 3358 C C . LYS B 1 65 ? 13.906 -26.562 -28.391 1 37.78 65 LYS B C 1
ATOM 3360 O O . LYS B 1 65 ? 13.609 -26.391 -29.562 1 37.78 65 LYS B O 1
ATOM 3365 N N . GLU B 1 66 ? 12.742 -26.562 -27.828 1 39.91 66 GLU B N 1
ATOM 3366 C CA . GLU B 1 66 ? 11.875 -25.469 -28.234 1 39.91 66 GLU B CA 1
ATOM 3367 C C . GLU B 1 66 ? 12.648 -24.156 -28.344 1 39.91 66 GLU B C 1
ATOM 3369 O O . GLU B 1 66 ? 13.375 -23.781 -27.422 1 39.91 66 GLU B O 1
ATOM 3374 N N . LYS B 1 67 ? 13.219 -23.797 -29.375 1 40.5 67 LYS B N 1
ATOM 3375 C CA . LYS B 1 67 ? 13.797 -22.531 -29.781 1 40.5 67 LYS B CA 1
ATOM 3376 C C . LYS B 1 67 ? 13.219 -21.375 -28.969 1 40.5 67 LYS B C 1
ATOM 3378 O O . LYS B 1 67 ? 12.039 -21.047 -29.094 1 40.5 67 LYS B O 1
ATOM 3383 N N . SER B 1 68 ? 13.398 -21.109 -27.766 1 50.88 68 SER B N 1
ATOM 3384 C CA . SER B 1 68 ? 13.062 -20.062 -26.812 1 50.88 68 SER B CA 1
ATOM 3385 C C . SER B 1 68 ? 13.273 -18.672 -27.422 1 50.88 68 SER B C 1
ATOM 3387 O O . SER B 1 68 ? 14.406 -18.203 -27.5 1 50.88 68 SER B O 1
ATOM 3389 N N . SER B 1 69 ? 12.57 -18.328 -28.484 1 62.09 69 SER B N 1
ATOM 3390 C CA . SER B 1 69 ? 12.703 -17.078 -29.234 1 62.09 69 SER B CA 1
ATOM 3391 C C . SER B 1 69 ? 12.664 -15.867 -28.312 1 62.09 69 SER B C 1
ATOM 3393 O O . SER B 1 69 ? 11.969 -15.867 -27.297 1 62.09 69 SER B O 1
ATOM 3395 N N . ALA B 1 70 ? 13.68 -15.039 -28.375 1 79.88 70 ALA B N 1
ATOM 3396 C CA . ALA B 1 70 ? 13.82 -13.727 -27.766 1 79.88 70 ALA B CA 1
ATOM 3397 C C . ALA B 1 70 ? 12.555 -12.891 -27.969 1 79.88 70 ALA B C 1
ATOM 3399 O O . ALA B 1 70 ? 11.844 -13.047 -28.953 1 79.88 70 ALA B O 1
ATOM 3400 N N . ALA B 1 71 ? 12.18 -12.281 -26.938 1 90.62 71 ALA B N 1
ATOM 3401 C CA . ALA B 1 71 ? 11.023 -11.383 -27 1 90.62 71 ALA B CA 1
ATOM 3402 C C . ALA B 1 71 ? 11.148 -10.414 -28.172 1 90.62 71 ALA B C 1
ATOM 3404 O O . ALA B 1 71 ? 12.219 -9.844 -28.406 1 90.62 71 ALA B O 1
ATOM 3405 N N . ARG B 1 72 ? 10.195 -10.383 -28.906 1 92.44 72 ARG B N 1
ATOM 3406 C CA . ARG B 1 72 ? 10.164 -9.539 -30.094 1 92.44 72 ARG B CA 1
ATOM 3407 C C . ARG B 1 72 ? 9.609 -8.156 -29.766 1 92.44 72 ARG B C 1
ATOM 3409 O O . ARG B 1 72 ? 8.664 -8.031 -28.984 1 92.44 72 ARG B O 1
ATOM 3416 N N . ARG B 1 73 ? 10.211 -7.145 -30.422 1 93 73 ARG B N 1
ATOM 3417 C CA . ARG B 1 73 ? 9.656 -5.797 -30.312 1 93 73 ARG B CA 1
ATOM 3418 C C . ARG B 1 73 ? 8.562 -5.559 -31.359 1 93 73 ARG B C 1
ATOM 3420 O O . ARG B 1 73 ? 8.797 -5.73 -32.562 1 93 73 ARG B O 1
ATOM 3427 N N . PHE B 1 74 ? 7.391 -5.211 -30.938 1 93.56 74 PHE B N 1
ATOM 3428 C CA . PHE B 1 74 ? 6.254 -4.938 -31.812 1 93.56 74 PHE B CA 1
ATOM 3429 C C . PHE B 1 74 ? 6.086 -3.439 -32.031 1 93.56 74 PHE B C 1
ATOM 3431 O O . PHE B 1 74 ? 6.434 -2.639 -31.172 1 93.56 74 PHE B O 1
ATOM 3438 N N . GLY B 1 75 ? 5.543 -3.078 -33.188 1 93.06 75 GLY B N 1
ATOM 3439 C CA . GLY B 1 75 ? 5.055 -1.726 -33.406 1 93.06 75 GLY B CA 1
ATOM 3440 C C . GLY B 1 75 ? 3.641 -1.517 -32.906 1 93.06 75 GLY B C 1
ATOM 3441 O O . GLY B 1 75 ? 2.871 -2.473 -32.781 1 93.06 75 GLY B O 1
ATOM 3442 N N . TRP B 1 76 ? 3.33 -0.28 -32.656 1 92.19 76 TRP B N 1
ATOM 3443 C CA . TRP B 1 76 ? 2.01 0.021 -32.094 1 92.19 76 TRP B CA 1
ATOM 3444 C C . TRP B 1 76 ? 0.913 -0.394 -33.062 1 92.19 76 TRP B C 1
ATOM 3446 O O . TRP B 1 76 ? -0.121 -0.929 -32.656 1 92.19 76 TRP B O 1
ATOM 3456 N N . ALA B 1 77 ? 1.14 -0.156 -34.344 1 92.25 77 ALA B N 1
ATOM 3457 C CA . ALA B 1 77 ? 0.163 -0.538 -35.375 1 92.25 77 ALA B CA 1
ATOM 3458 C C . ALA B 1 77 ? -0.1 -2.041 -35.344 1 92.25 77 ALA B C 1
ATOM 3460 O O . ALA B 1 77 ? -1.238 -2.482 -35.5 1 92.25 77 ALA B O 1
ATOM 3461 N N . GLU B 1 78 ? 0.91 -2.768 -35.188 1 92.5 78 GLU B N 1
ATOM 3462 C CA . GLU B 1 78 ? 0.783 -4.219 -35.094 1 92.5 78 GLU B CA 1
ATOM 3463 C C . GLU B 1 78 ? -0.011 -4.621 -33.844 1 92.5 78 GLU B C 1
ATOM 3465 O O . GLU B 1 78 ? -0.872 -5.504 -33.938 1 92.5 78 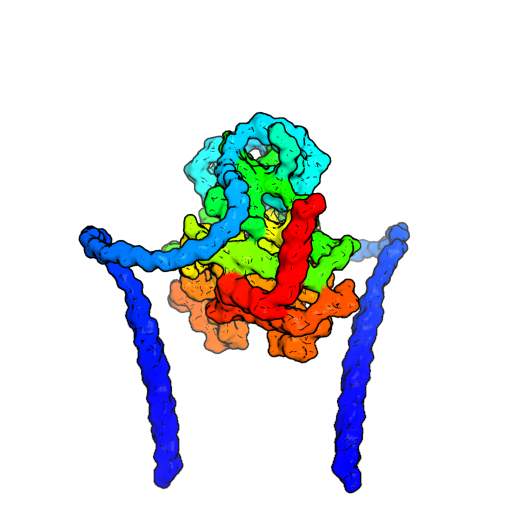GLU B O 1
ATOM 3470 N N . ILE B 1 79 ? 0.281 -3.994 -32.688 1 92.25 79 ILE B N 1
ATOM 3471 C CA . ILE B 1 79 ? -0.414 -4.262 -31.438 1 92.25 79 ILE B CA 1
ATOM 3472 C C . ILE B 1 79 ? -1.907 -3.994 -31.609 1 92.25 79 ILE B C 1
ATOM 3474 O O . ILE B 1 79 ? -2.742 -4.793 -31.172 1 92.25 79 ILE B O 1
ATOM 3478 N N . GLU B 1 80 ? -2.229 -2.91 -32.219 1 91.5 80 GLU B N 1
ATOM 3479 C CA . GLU B 1 80 ? -3.625 -2.564 -32.469 1 91.5 80 GLU B CA 1
ATOM 3480 C C . GLU B 1 80 ? -4.305 -3.604 -33.344 1 91.5 80 GLU B C 1
ATOM 3482 O O . GLU B 1 80 ? -5.453 -3.979 -33.094 1 91.5 80 GLU B O 1
ATOM 3487 N N . SER B 1 81 ? -3.602 -4.027 -34.281 1 91.06 81 SER B N 1
ATOM 3488 C CA . SER B 1 81 ? -4.145 -4.992 -35.25 1 91.06 81 SER B CA 1
ATOM 3489 C C . SER B 1 81 ? -4.449 -6.324 -34.562 1 91.06 81 SER B C 1
ATOM 3491 O O . SER B 1 81 ? -5.523 -6.895 -34.75 1 91.06 81 SER B O 1
ATOM 3493 N N . VAL B 1 82 ? -3.535 -6.781 -33.75 1 90.81 82 VAL B N 1
ATOM 3494 C CA . VAL B 1 82 ? -3.652 -8.125 -33.188 1 90.81 82 VAL B CA 1
ATOM 3495 C C . VAL B 1 82 ? -4.68 -8.125 -32.062 1 90.81 82 VAL B C 1
ATOM 3497 O O . VAL B 1 82 ? -5.129 -9.188 -31.625 1 90.81 82 VAL B O 1
ATOM 3500 N N . THR B 1 83 ? -5.098 -6.992 -31.516 1 88.12 83 THR B N 1
ATOM 3501 C CA . THR B 1 83 ? -6.078 -6.898 -30.438 1 88.12 83 THR B CA 1
ATOM 3502 C C . THR B 1 83 ? -7.43 -6.43 -30.984 1 88.12 83 THR B C 1
ATOM 3504 O O . THR B 1 83 ? -8.375 -6.23 -30.219 1 88.12 83 THR B O 1
ATOM 3507 N N . GLY B 1 84 ? -7.523 -6.164 -32.344 1 87.5 84 GLY B N 1
ATOM 3508 C CA . GLY B 1 84 ? -8.727 -5.523 -32.844 1 87.5 84 GLY B CA 1
ATOM 3509 C C . GLY B 1 84 ? -8.938 -4.125 -32.312 1 87.5 84 GLY B C 1
ATOM 3510 O O . GLY B 1 84 ? -10.047 -3.764 -31.922 1 87.5 84 GLY B O 1
ATOM 3511 N N . LYS B 1 85 ? -7.852 -3.398 -32.188 1 89.38 85 LYS B N 1
ATOM 3512 C CA . LYS B 1 85 ? -7.852 -2.041 -31.656 1 89.38 85 LYS B CA 1
ATOM 3513 C C . LYS B 1 85 ? -8.383 -2.01 -30.219 1 89.38 85 LYS B C 1
ATOM 3515 O O . LYS B 1 85 ? -9.281 -1.225 -29.906 1 89.38 85 LYS B O 1
ATOM 3520 N N . PHE B 1 86 ? -7.902 -2.99 -29.453 1 87.5 86 PHE B N 1
ATOM 3521 C CA . PHE B 1 86 ? -8.227 -3.086 -28.031 1 87.5 86 PHE B CA 1
ATOM 3522 C C . PHE B 1 86 ? -9.734 -3.186 -27.828 1 87.5 86 PHE B C 1
ATOM 3524 O O . PHE B 1 86 ? -10.305 -2.461 -27 1 87.5 86 PHE B O 1
ATOM 3531 N N . ALA B 1 87 ? -10.336 -4.09 -28.516 1 87.25 87 ALA B N 1
ATOM 3532 C CA . ALA B 1 87 ? -11.773 -4.328 -28.422 1 87.25 87 ALA B CA 1
ATOM 3533 C C . ALA B 1 87 ? -12.172 -4.75 -27.016 1 87.25 87 ALA B C 1
ATOM 3535 O O . ALA B 1 87 ? -11.508 -5.574 -26.391 1 87.25 87 ALA B O 1
ATOM 3536 N N . PRO B 1 88 ? -13.289 -4.238 -26.5 1 85.19 88 PRO B N 1
ATOM 3537 C CA . PRO B 1 88 ? -13.734 -4.555 -25.141 1 85.19 88 PRO B CA 1
ATOM 3538 C C . PRO B 1 88 ? -13.992 -6.043 -24.938 1 85.19 88 PRO B C 1
ATOM 3540 O O . PRO B 1 88 ? -13.766 -6.57 -23.844 1 85.19 88 PRO B O 1
ATOM 3543 N N . HIS B 1 89 ? -14.43 -6.734 -25.922 1 86 89 HIS B N 1
ATOM 3544 C CA . HIS B 1 89 ? -14.758 -8.148 -25.797 1 86 89 HIS B CA 1
ATOM 3545 C C . HIS B 1 89 ? -13.492 -9 -25.672 1 86 89 HIS B C 1
ATOM 3547 O O . HIS B 1 89 ? -13.562 -10.172 -25.312 1 86 89 HIS B O 1
ATOM 3553 N N . ALA B 1 90 ? -12.336 -8.414 -25.969 1 88.12 90 ALA B N 1
ATOM 3554 C CA . ALA B 1 90 ? -11.07 -9.148 -25.922 1 88.12 90 ALA B CA 1
ATOM 3555 C C . ALA B 1 90 ? -10.438 -9.023 -24.531 1 88.12 90 ALA B C 1
ATOM 3557 O O . ALA B 1 90 ? -9.383 -9.617 -24.281 1 88.12 90 ALA B O 1
ATOM 3558 N N . VAL B 1 91 ? -11.086 -8.305 -23.609 1 88.94 91 VAL B N 1
ATOM 3559 C CA . VAL B 1 91 ? -10.539 -8.102 -22.281 1 88.94 91 VAL B CA 1
ATOM 3560 C C . VAL B 1 91 ? -10.641 -9.398 -21.469 1 88.94 91 VAL B C 1
ATOM 3562 O O . VAL B 1 91 ? -11.727 -9.977 -21.359 1 88.94 91 VAL B O 1
ATOM 3565 N N . VAL B 1 92 ? -9.508 -9.883 -20.984 1 86.19 92 VAL B N 1
ATOM 3566 C CA . VAL B 1 92 ? -9.508 -11.117 -20.203 1 86.19 92 VAL B CA 1
ATOM 3567 C C . VAL B 1 92 ? -9.141 -10.805 -18.75 1 86.19 92 VAL B C 1
ATOM 3569 O O . VAL B 1 92 ? -9.258 -11.664 -17.875 1 86.19 92 VAL B O 1
ATOM 3572 N N . GLY B 1 93 ? -8.648 -9.68 -18.453 1 82.69 93 GLY B N 1
ATOM 3573 C CA . GLY B 1 93 ? -8.297 -9.266 -17.109 1 82.69 93 GLY B CA 1
ATOM 3574 C C . GLY B 1 93 ? -8.172 -7.758 -16.953 1 82.69 93 GLY B C 1
ATOM 3575 O O . GLY B 1 93 ? -7.707 -7.078 -17.875 1 82.69 93 GLY B O 1
ATOM 3576 N N . GLU B 1 94 ? -8.617 -7.258 -15.859 1 76.75 94 GLU B N 1
ATOM 3577 C CA . GLU B 1 94 ? -8.508 -5.824 -15.594 1 76.75 94 GLU B CA 1
ATOM 3578 C C . GLU B 1 94 ? -8.047 -5.559 -14.164 1 76.75 94 GLU B C 1
ATOM 3580 O O . GLU B 1 94 ? -8.586 -6.137 -13.219 1 76.75 94 G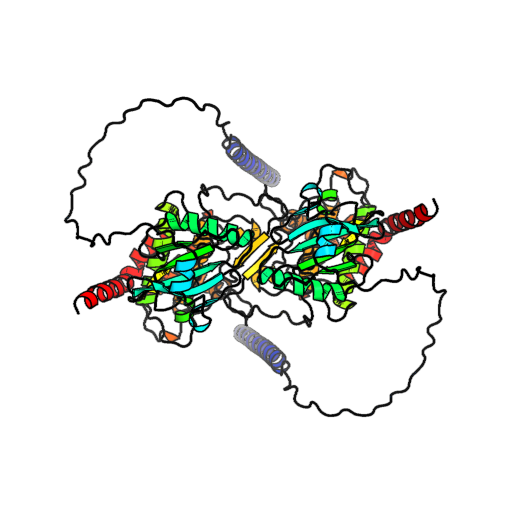LU B O 1
ATOM 3585 N N . GLY B 1 95 ? -6.926 -4.922 -14.055 1 68.62 95 GLY B N 1
ATOM 3586 C CA . GLY B 1 95 ? -6.438 -4.457 -12.766 1 68.62 95 GLY B CA 1
ATOM 3587 C C . GLY B 1 95 ? -6.363 -2.945 -12.664 1 68.62 95 GLY B C 1
ATOM 3588 O O . GLY B 1 95 ? -6.777 -2.236 -13.586 1 68.62 95 GLY B O 1
ATOM 3589 N N . GLY B 1 96 ? -5.922 -2.434 -11.484 1 63.09 96 GLY B N 1
ATOM 3590 C CA . GLY B 1 96 ? -5.812 -0.998 -11.289 1 63.09 96 GLY B CA 1
ATOM 3591 C C . GLY B 1 96 ? -4.781 -0.347 -12.188 1 63.09 96 GLY B C 1
ATOM 3592 O O . GLY B 1 96 ? -4.922 0.818 -12.562 1 63.09 96 GLY B O 1
ATOM 3593 N N . SER B 1 97 ? -3.803 -1.121 -12.617 1 67.56 97 SER B N 1
ATOM 3594 C CA . SER B 1 97 ? -2.678 -0.52 -13.32 1 67.56 97 SER B CA 1
ATOM 3595 C C . SER B 1 97 ? -2.67 -0.926 -14.789 1 67.56 97 SER B C 1
ATOM 3597 O O . SER B 1 97 ? -2.02 -0.279 -15.617 1 67.56 97 SER B O 1
ATOM 3599 N N . SER B 1 98 ? -3.398 -2.025 -15.102 1 79.5 98 SER B N 1
ATOM 3600 C CA . SER B 1 98 ? -3.271 -2.557 -16.453 1 79.5 98 SER B CA 1
ATOM 3601 C C . SER B 1 98 ? -4.527 -3.314 -16.875 1 79.5 98 SER B C 1
ATOM 3603 O O . SER B 1 98 ? -5.363 -3.652 -16.031 1 79.5 98 SER B O 1
ATOM 3605 N N . THR B 1 99 ? -4.699 -3.398 -18.172 1 83.56 99 THR B N 1
ATOM 3606 C CA . THR B 1 99 ? -5.723 -4.242 -18.797 1 83.56 99 THR B CA 1
ATOM 3607 C C . THR B 1 99 ? -5.082 -5.312 -19.672 1 83.56 99 THR B C 1
ATOM 3609 O O . THR B 1 99 ? -4.121 -5.039 -20.391 1 83.56 99 THR B O 1
ATOM 3612 N N . VAL B 1 100 ? -5.625 -6.492 -19.516 1 90.62 100 VAL B N 1
ATOM 3613 C CA . VAL B 1 100 ? -5.074 -7.59 -20.312 1 90.62 100 VAL B CA 1
ATOM 3614 C C . VAL B 1 100 ? -6.059 -7.984 -21.406 1 90.62 100 VAL B C 1
ATOM 3616 O O . VAL B 1 100 ? -7.238 -8.219 -21.141 1 90.62 100 VAL B O 1
ATOM 3619 N N . TYR B 1 101 ? -5.566 -8.055 -22.656 1 91.31 101 TYR B N 1
ATOM 3620 C CA . TYR B 1 101 ? -6.371 -8.391 -23.828 1 91.31 101 TYR B CA 1
ATOM 3621 C C . TYR B 1 101 ? -5.922 -9.711 -24.453 1 91.31 101 TYR B C 1
ATOM 3623 O O . TYR B 1 101 ? -4.723 -9.992 -24.516 1 91.31 101 TYR B O 1
ATOM 3631 N N . LEU B 1 102 ? -6.902 -10.469 -24.875 1 92.75 102 LEU B N 1
ATOM 3632 C CA . LEU B 1 102 ? -6.59 -11.609 -25.734 1 92.75 102 LEU B CA 1
ATOM 3633 C C . LEU B 1 102 ? -6.254 -11.156 -27.141 1 92.75 102 LEU B C 1
ATOM 3635 O O . LEU B 1 102 ? -6.918 -10.273 -27.703 1 92.75 102 LEU B O 1
ATOM 3639 N N . ALA B 1 103 ? -5.172 -11.672 -27.656 1 92.38 103 ALA B N 1
ATOM 3640 C CA . ALA B 1 103 ? -4.734 -11.297 -29 1 92.38 103 ALA B CA 1
ATOM 3641 C C . ALA B 1 103 ? -4.406 -12.531 -29.828 1 92.38 103 ALA B C 1
ATOM 3643 O O . ALA B 1 103 ? -4.043 -13.578 -29.281 1 92.38 103 ALA B O 1
ATOM 3644 N N . CYS B 1 104 ? -4.621 -12.367 -31.094 1 91.19 104 CYS B N 1
ATOM 3645 C CA . CYS B 1 104 ? -4.203 -13.375 -32.062 1 91.19 104 CYS B CA 1
ATOM 3646 C C . CYS B 1 104 ? -2.998 -12.891 -32.875 1 91.19 104 CYS B C 1
ATOM 3648 O O . CYS B 1 104 ? -3.105 -11.953 -33.656 1 91.19 104 CYS B O 1
ATOM 3650 N N . LEU B 1 105 ? -1.899 -13.586 -32.688 1 90.88 105 LEU B N 1
ATOM 3651 C CA . LEU B 1 105 ? -0.666 -13.18 -33.344 1 90.88 105 LEU B CA 1
ATOM 3652 C C . LEU B 1 105 ? -0.663 -13.617 -34.812 1 90.88 105 LEU B C 1
ATOM 3654 O O . LEU B 1 105 ? -1.523 -14.391 -35.25 1 90.88 105 LEU B O 1
ATOM 3658 N N . PRO B 1 106 ? 0.236 -13.062 -35.625 1 84.94 106 PRO B N 1
ATOM 3659 C CA . PRO B 1 106 ? 0.267 -13.367 -37.031 1 84.94 106 PRO B CA 1
ATOM 3660 C C . PRO B 1 106 ? 0.39 -14.859 -37.344 1 84.94 106 PRO B C 1
ATOM 3662 O O . PRO B 1 106 ? -0.105 -15.344 -38.344 1 84.94 106 PRO B O 1
ATOM 3665 N N . ASP B 1 107 ? 1.003 -15.625 -36.438 1 86.69 107 ASP B N 1
ATOM 3666 C CA . ASP B 1 107 ? 1.14 -17.062 -36.625 1 86.69 107 ASP B CA 1
ATOM 3667 C C . ASP B 1 107 ? -0.085 -17.797 -36.094 1 86.69 107 ASP B C 1
ATOM 3669 O O . ASP B 1 107 ? -0.065 -19.031 -35.938 1 86.69 107 ASP B O 1
ATOM 3673 N N . SER B 1 108 ? -1.101 -17.141 -35.688 1 84.69 108 SER B N 1
ATOM 3674 C CA . SER B 1 108 ? -2.404 -17.641 -35.281 1 84.69 108 SER B CA 1
ATOM 3675 C C . SER B 1 108 ? -2.361 -18.156 -33.844 1 84.69 108 SER B C 1
ATOM 3677 O O . SER B 1 108 ? -3.324 -18.75 -33.375 1 84.69 108 SER B O 1
ATOM 3679 N N . SER B 1 109 ? -1.257 -17.891 -33.281 1 89 109 SER B N 1
ATOM 3680 C CA . SER B 1 109 ? -1.192 -18.25 -31.875 1 89 109 SER B CA 1
ATOM 3681 C C . SER B 1 109 ? -1.858 -17.188 -31 1 89 109 SER B C 1
ATOM 3683 O O . SER B 1 109 ? -1.877 -16 -31.359 1 89 109 SER B O 1
ATOM 3685 N N . LEU B 1 110 ? -2.398 -17.672 -29.906 1 90.44 110 LEU B N 1
ATOM 3686 C CA . LEU B 1 110 ? -3.033 -16.75 -28.953 1 90.44 110 LEU B CA 1
ATOM 3687 C C . LEU B 1 110 ? -2.006 -16.156 -28 1 90.44 110 LEU B C 1
ATOM 3689 O O . LEU B 1 110 ? -1.027 -16.828 -27.641 1 90.44 110 LEU B O 1
ATOM 3693 N N . ALA B 1 111 ? -2.268 -14.891 -27.656 1 93.88 111 ALA B N 1
ATOM 3694 C CA . ALA B 1 111 ? -1.396 -14.18 -26.734 1 93.88 111 ALA B CA 1
ATOM 3695 C C . ALA B 1 111 ? -2.209 -13.312 -25.766 1 93.88 111 ALA B C 1
ATOM 3697 O O . ALA B 1 111 ? -3.379 -13.023 -26.031 1 93.88 111 ALA B O 1
ATOM 3698 N N . ALA B 1 112 ? -1.613 -13.078 -24.656 1 94.5 112 ALA B N 1
ATOM 3699 C CA . ALA B 1 112 ? -2.178 -12.125 -23.703 1 94.5 112 ALA B CA 1
ATOM 3700 C C . ALA B 1 112 ? -1.394 -10.82 -23.703 1 94.5 112 ALA B C 1
ATOM 3702 O O . ALA B 1 112 ? -0.189 -10.812 -23.438 1 94.5 112 ALA B O 1
ATOM 3703 N N . LEU B 1 113 ? -2.064 -9.773 -24 1 92.75 113 LEU B N 1
ATOM 3704 C CA . LEU B 1 113 ? -1.434 -8.461 -24.078 1 92.75 113 LEU B CA 1
ATOM 3705 C C . LEU B 1 113 ? -1.8 -7.617 -22.859 1 92.75 113 LEU B C 1
ATOM 3707 O O . LEU B 1 113 ? -2.98 -7.375 -22.594 1 92.75 113 LEU B O 1
ATOM 3711 N N . LYS B 1 114 ? -0.771 -7.262 -22.141 1 90.25 114 LYS B N 1
ATOM 3712 C CA . LYS B 1 114 ? -0.949 -6.383 -20.984 1 90.25 114 LYS B CA 1
ATOM 3713 C C . LYS B 1 114 ? -0.667 -4.93 -21.344 1 90.25 114 LYS B C 1
ATOM 3715 O O . LYS B 1 114 ? 0.473 -4.57 -21.656 1 90.25 114 LYS B O 1
ATOM 3720 N N . LEU B 1 115 ? -1.727 -4.195 -21.359 1 86.06 115 LEU B N 1
ATOM 3721 C CA . LEU B 1 115 ? -1.609 -2.768 -21.641 1 86.06 115 LEU B CA 1
ATOM 3722 C C . LEU B 1 115 ? -1.543 -1.961 -20.344 1 86.06 115 LEU B C 1
ATOM 3724 O O . LEU B 1 115 ? -2.477 -1.991 -19.547 1 86.06 115 LEU B O 1
ATOM 3728 N N . HIS B 1 116 ? -0.335 -1.387 -20.219 1 78.38 116 HIS B N 1
ATOM 3729 C CA . HIS B 1 116 ? -0.209 -0.507 -19.062 1 78.38 116 HIS B CA 1
ATOM 3730 C C . HIS B 1 116 ? -0.907 0.827 -19.297 1 78.38 116 HIS B C 1
ATOM 3732 O O . HIS B 1 116 ? -0.814 1.391 -20.391 1 78.38 116 HIS B O 1
ATOM 3738 N N . ARG B 1 117 ? -1.607 1.127 -18.406 1 69.69 117 ARG B N 1
ATOM 3739 C CA . ARG B 1 117 ? -2.314 2.398 -18.516 1 69.69 117 ARG B CA 1
ATOM 3740 C C . ARG B 1 117 ? -1.335 3.568 -18.562 1 69.69 117 ARG B C 1
ATOM 3742 O O . ARG B 1 117 ? -0.225 3.473 -18.031 1 69.69 117 ARG B O 1
ATOM 3749 N N . PRO B 1 118 ? -1.682 4.578 -19.312 1 60.41 118 PRO B N 1
ATOM 3750 C CA . PRO B 1 118 ? -0.758 5.699 -19.5 1 60.41 118 PRO B CA 1
ATOM 3751 C C . PRO B 1 118 ? -0.49 6.461 -18.203 1 60.41 118 PRO B C 1
ATOM 3753 O O . PRO B 1 118 ? -1.419 7 -17.594 1 60.41 118 PRO B O 1
ATOM 3756 N N . SER B 1 119 ? 0.635 6.387 -17.578 1 60.09 119 SER B N 1
ATOM 3757 C CA . SER B 1 119 ? 1.188 7.168 -16.484 1 60.09 119 SER B CA 1
ATOM 3758 C C . SER B 1 119 ? 2.701 7 -16.391 1 60.09 119 SER B C 1
ATOM 3760 O O . SER B 1 119 ? 3.242 5.973 -16.812 1 60.09 119 SER B O 1
ATOM 3762 N N . GLU B 1 120 ? 3.365 8.07 -16.016 1 55 120 GLU B N 1
ATOM 3763 C CA . GLU B 1 120 ? 4.809 7.953 -15.844 1 55 120 GLU B CA 1
ATOM 3764 C C . GLU B 1 120 ? 5.164 6.793 -14.914 1 55 120 GLU B C 1
ATOM 3766 O O . GLU B 1 120 ? 6.09 6.031 -15.195 1 55 120 GLU B O 1
ATOM 3771 N N . ARG B 1 121 ? 4.422 6.711 -13.758 1 54.91 121 ARG B N 1
ATOM 3772 C CA . ARG B 1 121 ? 4.707 5.645 -12.805 1 54.91 121 ARG B CA 1
ATOM 3773 C C . ARG B 1 121 ? 4.477 4.273 -13.43 1 54.91 121 ARG B C 1
ATOM 3775 O O . ARG B 1 121 ? 5.285 3.361 -13.258 1 54.91 121 ARG B O 1
ATOM 3782 N N . LEU B 1 122 ? 3.426 4.293 -14.133 1 58 122 LEU B N 1
ATOM 3783 C CA . LEU B 1 122 ? 3.098 2.994 -14.711 1 58 122 LEU B CA 1
ATOM 3784 C C . LEU B 1 122 ? 4.043 2.654 -15.859 1 58 122 LEU B C 1
ATOM 3786 O O . LEU B 1 122 ? 4.336 1.481 -16.094 1 58 122 LEU B O 1
ATOM 3790 N N . HIS B 1 123 ? 4.516 3.777 -16.438 1 65.12 123 HIS B N 1
ATOM 3791 C CA . HIS B 1 123 ? 5.535 3.529 -17.453 1 65.12 123 HIS B CA 1
ATOM 3792 C C . HIS B 1 123 ? 6.82 3 -16.828 1 65.12 123 HIS B C 1
ATOM 3794 O O . HIS B 1 123 ? 7.477 2.125 -17.391 1 65.12 123 HIS B O 1
ATOM 3800 N N . ARG B 1 124 ? 7.047 3.588 -15.68 1 68.88 124 ARG B N 1
ATOM 3801 C CA . ARG B 1 124 ? 8.203 3.064 -14.953 1 68.88 124 ARG B CA 1
ATOM 3802 C C . ARG B 1 124 ? 7.984 1.606 -14.562 1 68.88 124 ARG B C 1
ATOM 3804 O O . ARG B 1 124 ? 8.898 0.787 -14.672 1 68.88 124 ARG B O 1
ATOM 3811 N N . ALA B 1 125 ? 6.773 1.349 -14.117 1 71.19 125 ALA B N 1
ATOM 3812 C CA . ALA B 1 125 ? 6.438 -0.029 -13.766 1 71.19 125 ALA B CA 1
ATOM 3813 C C . ALA B 1 125 ? 6.574 -0.95 -14.969 1 71.19 125 ALA B C 1
ATOM 3815 O O . ALA B 1 125 ? 7.074 -2.07 -14.852 1 71.19 125 ALA B O 1
ATOM 3816 N N . PHE B 1 126 ? 6.094 -0.457 -16.094 1 78.31 126 PHE B N 1
ATOM 3817 C CA . PHE B 1 126 ? 6.219 -1.196 -17.344 1 78.31 126 PHE B CA 1
ATOM 3818 C C . PHE B 1 126 ? 7.68 -1.49 -17.656 1 78.31 126 PHE B C 1
ATOM 3820 O O . PHE B 1 126 ? 8.039 -2.631 -17.953 1 78.31 126 PHE B O 1
ATOM 3827 N N . ARG B 1 127 ? 8.492 -0.457 -17.594 1 81.62 127 ARG B N 1
ATOM 3828 C CA . ARG B 1 127 ? 9.906 -0.608 -17.906 1 81.62 127 ARG B CA 1
ATOM 3829 C C . ARG B 1 127 ? 10.586 -1.576 -16.953 1 81.62 127 ARG B C 1
ATOM 3831 O O . ARG B 1 127 ? 11.414 -2.396 -17.359 1 81.62 127 ARG B O 1
ATOM 3838 N N . GLN B 1 128 ? 10.211 -1.457 -15.734 1 77.31 128 GLN B N 1
ATOM 3839 C CA . GLN B 1 128 ? 10.789 -2.346 -14.727 1 77.31 128 GLN B CA 1
ATOM 3840 C C . GLN B 1 128 ? 10.375 -3.795 -14.977 1 77.31 128 GLN B C 1
ATOM 3842 O O . GLN B 1 128 ? 11.203 -4.703 -14.914 1 77.31 128 GLN B O 1
ATOM 3847 N N . GLU B 1 129 ? 9.109 -3.971 -15.172 1 87.19 129 GLU B N 1
ATOM 3848 C CA . GLU B 1 129 ? 8.609 -5.312 -15.461 1 87.19 129 GLU B CA 1
ATOM 3849 C C . GLU B 1 129 ? 9.266 -5.895 -16.703 1 87.19 129 GLU B C 1
ATOM 3851 O O . GLU B 1 129 ? 9.695 -7.051 -16.703 1 87.19 129 GLU B O 1
ATOM 3856 N N . LEU B 1 130 ? 9.375 -5.055 -17.75 1 89.12 130 LEU B N 1
ATOM 3857 C CA . LEU B 1 130 ? 9.984 -5.488 -19 1 89.12 130 LEU B CA 1
ATOM 3858 C C . LEU B 1 130 ? 11.438 -5.898 -18.781 1 89.12 130 LEU B C 1
ATOM 3860 O O . LEU B 1 130 ? 11.867 -6.965 -19.234 1 89.12 130 LEU B O 1
ATOM 3864 N N . ASP B 1 131 ? 12.141 -5.113 -18.047 1 87.56 131 ASP B N 1
ATOM 3865 C CA . ASP B 1 131 ? 13.555 -5.371 -17.812 1 87.56 131 ASP B CA 1
ATOM 3866 C C . ASP B 1 131 ? 13.758 -6.707 -17.094 1 87.56 131 ASP B C 1
ATOM 3868 O O . ASP B 1 131 ? 14.688 -7.449 -17.406 1 87.56 131 ASP B O 1
ATOM 3872 N N . VAL B 1 132 ? 12.883 -6.953 -16.203 1 90.06 132 VAL B N 1
ATOM 3873 C CA . VAL B 1 132 ? 12.961 -8.195 -15.445 1 90.06 132 VAL B CA 1
ATOM 3874 C C . VAL B 1 132 ? 12.578 -9.375 -16.328 1 90.06 132 VAL B C 1
ATOM 3876 O O . VAL B 1 132 ? 13.297 -10.375 -16.391 1 90.06 132 VAL B O 1
ATOM 3879 N N . LEU B 1 133 ? 11.562 -9.273 -17.062 1 92.81 133 LEU B N 1
ATOM 3880 C CA . LEU B 1 133 ? 10.977 -10.375 -17.812 1 92.81 133 LEU B CA 1
ATOM 3881 C C . LEU B 1 133 ? 11.867 -10.758 -19 1 92.81 133 LEU B C 1
ATOM 3883 O O . LEU B 1 133 ? 11.898 -11.922 -19.406 1 92.81 133 LEU B O 1
ATOM 3887 N N . LEU B 1 134 ? 12.578 -9.797 -19.516 1 91.44 134 LEU B N 1
ATOM 3888 C CA . LEU B 1 134 ? 13.445 -10.055 -20.656 1 91.44 134 LEU B CA 1
ATOM 3889 C C . LEU B 1 134 ? 14.547 -11.047 -20.297 1 91.44 134 LEU B C 1
ATOM 3891 O O . LEU B 1 134 ? 15.094 -11.727 -21.172 1 91.44 134 LEU B O 1
ATOM 3895 N N . ARG B 1 135 ? 14.766 -11.242 -19.047 1 89.38 135 ARG B N 1
ATOM 3896 C CA . ARG B 1 135 ? 15.891 -12.062 -18.609 1 89.38 135 ARG B CA 1
ATOM 3897 C C . ARG B 1 135 ? 15.414 -13.414 -18.078 1 89.38 135 ARG B C 1
ATOM 3899 O O . ARG B 1 135 ? 16.219 -14.305 -17.812 1 89.38 135 ARG B O 1
ATOM 3906 N N . LEU B 1 136 ? 14.188 -13.547 -17.953 1 93.5 136 LEU B N 1
ATOM 3907 C CA . LEU B 1 136 ? 13.672 -14.734 -17.281 1 93.5 136 LEU B CA 1
ATOM 3908 C C . LEU B 1 136 ? 13.242 -15.789 -18.297 1 93.5 136 LEU B C 1
ATOM 3910 O O . LEU B 1 136 ? 12.57 -15.469 -19.281 1 93.5 136 LEU B O 1
ATOM 3914 N N . ARG B 1 137 ? 13.758 -17 -18.078 1 93.44 137 ARG B N 1
ATOM 3915 C CA . ARG B 1 137 ? 13.32 -18.172 -18.812 1 93.44 137 ARG B CA 1
ATOM 3916 C C . ARG B 1 137 ? 13.148 -19.375 -17.875 1 93.44 137 ARG B C 1
ATOM 3918 O O . ARG B 1 137 ? 14.125 -19.906 -17.359 1 93.44 137 ARG B O 1
ATOM 3925 N N . HIS B 1 138 ? 11.938 -19.719 -17.703 1 96.44 138 HIS B N 1
ATOM 3926 C CA . HIS B 1 138 ? 11.602 -20.828 -16.828 1 96.44 138 HIS B CA 1
ATOM 3927 C C . HIS B 1 138 ? 10.25 -21.438 -17.188 1 96.44 138 HIS B C 1
ATOM 3929 O O . HIS B 1 138 ? 9.312 -20.703 -17.516 1 96.44 138 HIS B O 1
ATOM 3935 N N . PRO B 1 139 ? 10.148 -22.703 -17.141 1 96.81 139 PRO B N 1
ATOM 3936 C CA . PRO B 1 139 ? 8.898 -23.344 -17.562 1 96.81 139 PRO B CA 1
ATOM 3937 C C . PRO B 1 139 ? 7.703 -22.922 -16.719 1 96.81 139 PRO B C 1
ATOM 3939 O O . PRO B 1 139 ? 6.562 -22.984 -17.172 1 96.81 139 PRO B O 1
ATOM 3942 N N . HIS B 1 140 ? 7.895 -22.516 -15.492 1 98.25 140 HIS B N 1
ATOM 3943 C CA . HIS B 1 140 ? 6.789 -22.172 -14.602 1 98.25 140 HIS B CA 1
ATOM 3944 C C . HIS B 1 140 ? 6.684 -20.672 -14.398 1 98.25 140 HIS B C 1
ATOM 3946 O O . HIS B 1 140 ? 6.156 -20.203 -13.383 1 98.25 140 HIS B O 1
ATOM 3952 N N . ILE B 1 141 ? 7.23 -19.906 -15.258 1 97.81 141 ILE B N 1
ATOM 3953 C CA . ILE B 1 141 ? 7.043 -18.453 -15.375 1 97.81 141 ILE B CA 1
ATOM 3954 C C . ILE B 1 141 ? 6.457 -18.125 -16.75 1 97.81 141 ILE B C 1
ATOM 3956 O O . ILE B 1 141 ? 6.891 -18.656 -17.766 1 97.81 141 ILE B O 1
ATOM 3960 N N . VAL B 1 142 ? 5.465 -17.328 -16.719 1 97.06 142 VAL B N 1
ATOM 3961 C CA . VAL B 1 142 ? 4.816 -16.969 -17.969 1 97.06 142 VAL B CA 1
ATOM 3962 C C . VAL B 1 142 ? 5.852 -16.406 -18.953 1 97.06 142 VAL B C 1
ATOM 3964 O O . VAL B 1 142 ? 6.715 -15.617 -18.562 1 97.06 142 VAL B O 1
ATOM 3967 N N . ARG B 1 143 ? 5.734 -16.781 -20.125 1 95.5 143 ARG B N 1
ATOM 3968 C CA . ARG B 1 143 ? 6.723 -16.391 -21.125 1 95.5 143 ARG B CA 1
ATOM 3969 C C . ARG B 1 143 ? 6.379 -15.047 -21.75 1 95.5 143 ARG B C 1
ATOM 3971 O O . ARG B 1 143 ? 5.234 -14.82 -22.156 1 95.5 143 ARG B O 1
ATOM 3978 N N . LEU B 1 144 ? 7.367 -14.203 -21.812 1 95.56 144 LEU B N 1
ATOM 3979 C CA . LEU B 1 144 ? 7.246 -12.953 -22.562 1 95.56 144 LEU B CA 1
ATOM 3980 C C . LEU B 1 144 ? 7.527 -13.18 -24.047 1 95.56 144 LEU B C 1
ATOM 3982 O O . LEU B 1 144 ? 8.641 -13.555 -24.422 1 95.56 144 LEU B O 1
ATOM 3986 N N . LEU B 1 145 ? 6.547 -12.938 -24.859 1 94.5 145 LEU B N 1
ATOM 3987 C CA . LEU B 1 145 ? 6.695 -13.133 -26.297 1 94.5 145 LEU B CA 1
ATOM 3988 C C . LEU B 1 145 ? 7.203 -11.852 -26.969 1 94.5 145 LEU B C 1
ATOM 3990 O O . LEU B 1 145 ? 7.891 -11.914 -27.984 1 94.5 145 LEU B O 1
ATOM 3994 N N . GLY B 1 146 ? 6.805 -10.742 -26.391 1 94.44 146 GLY B N 1
ATOM 3995 C CA . GLY B 1 146 ? 7.215 -9.469 -26.984 1 94.44 146 GLY B CA 1
ATOM 3996 C C . GLY B 1 146 ? 6.746 -8.273 -26.172 1 94.44 146 GLY B C 1
ATOM 3997 O O . GLY B 1 146 ? 6.234 -8.422 -25.062 1 94.44 146 GLY B O 1
ATOM 3998 N N . TYR B 1 147 ? 7.078 -7.098 -26.703 1 93.81 147 TYR B N 1
ATOM 3999 C CA . TYR B 1 147 ? 6.707 -5.844 -26.062 1 93.81 147 TYR B CA 1
ATOM 4000 C C . TYR B 1 147 ? 6.605 -4.715 -27.078 1 93.81 147 TYR B C 1
ATOM 4002 O O . TYR B 1 147 ? 7.09 -4.84 -28.203 1 93.81 147 TYR B O 1
ATOM 4010 N N . CYS B 1 148 ? 5.879 -3.705 -26.719 1 92.81 148 CYS B N 1
ATOM 4011 C CA . CYS B 1 148 ? 5.773 -2.469 -27.484 1 92.81 148 CYS B CA 1
ATOM 4012 C C . CYS B 1 148 ? 6.039 -1.254 -26.609 1 92.81 148 CYS B C 1
ATOM 4014 O O . CYS B 1 148 ? 5.332 -1.03 -25.625 1 92.81 148 CYS B O 1
ATOM 4016 N N . ASP B 1 149 ? 7.059 -0.518 -26.922 1 87.81 149 ASP B N 1
ATOM 4017 C CA . ASP B 1 149 ? 7.43 0.661 -26.156 1 87.81 149 ASP B CA 1
ATOM 4018 C C . ASP B 1 149 ? 7.551 1.893 -27.047 1 87.81 149 ASP B C 1
ATOM 4020 O O . ASP B 1 149 ? 8.375 2.77 -26.797 1 87.81 149 ASP B O 1
ATOM 4024 N N . ASP B 1 150 ? 6.77 1.934 -28.062 1 83.56 150 ASP B N 1
ATOM 4025 C CA . ASP B 1 150 ? 6.812 2.994 -29.062 1 83.56 150 ASP B CA 1
ATOM 4026 C C . ASP B 1 150 ? 6.32 4.316 -28.484 1 83.56 150 ASP B C 1
ATOM 4028 O O . ASP B 1 150 ? 6.707 5.391 -28.953 1 83.56 150 ASP B O 1
ATOM 4032 N N . ARG B 1 151 ? 5.527 4.215 -27.516 1 78.38 151 ARG B N 1
ATOM 4033 C CA . ARG B 1 151 ? 4.891 5.418 -26.984 1 78.38 151 ARG B CA 1
ATOM 4034 C C . ARG B 1 151 ? 5.492 5.809 -25.641 1 78.38 151 ARG B C 1
ATOM 4036 O O . ARG B 1 151 ? 5.992 4.957 -24.906 1 78.38 151 ARG B O 1
ATOM 4043 N N . GLU B 1 152 ? 5.527 7.066 -25.375 1 69.5 152 GLU B N 1
ATOM 4044 C CA . GLU B 1 152 ? 6.168 7.598 -24.172 1 69.5 152 GLU B CA 1
ATOM 4045 C C . GLU B 1 152 ? 5.402 7.195 -22.922 1 69.5 152 GLU B C 1
ATOM 4047 O O . GLU B 1 152 ? 6.004 6.953 -21.875 1 69.5 152 GLU B O 1
ATOM 4052 N N . GLU B 1 153 ? 4.125 7.137 -23.062 1 69.25 153 GLU B N 1
ATOM 4053 C CA . GLU B 1 153 ? 3.391 6.969 -21.812 1 69.25 153 GLU B CA 1
ATOM 4054 C C . GLU B 1 153 ? 2.613 5.656 -21.812 1 69.25 153 GLU B C 1
ATOM 4056 O O . GLU B 1 153 ? 1.789 5.422 -20.922 1 69.25 153 GLU B O 1
ATOM 4061 N N . GLU B 1 154 ? 2.861 4.867 -22.844 1 77.12 154 GLU B N 1
ATOM 4062 C CA . GLU B 1 154 ? 2.139 3.602 -22.891 1 77.12 154 GLU B CA 1
ATOM 4063 C C . GLU B 1 154 ? 3.061 2.455 -23.297 1 77.12 154 GLU B C 1
ATOM 4065 O O . GLU B 1 154 ? 3.918 2.619 -24.172 1 77.12 154 GLU B O 1
ATOM 4070 N N . GLY B 1 155 ? 3.037 1.416 -22.594 1 86.31 155 GLY B N 1
ATOM 4071 C CA . GLY B 1 155 ? 3.77 0.2 -22.906 1 86.31 155 GLY B CA 1
ATOM 4072 C C . GLY B 1 155 ? 2.898 -1.041 -22.906 1 86.31 155 GLY B C 1
ATOM 4073 O O . GLY B 1 155 ? 1.887 -1.092 -22.203 1 86.31 155 GLY B O 1
ATOM 4074 N N . VAL B 1 156 ? 3.24 -1.938 -23.781 1 91.06 156 VAL B N 1
ATOM 4075 C CA . VAL B 1 156 ? 2.492 -3.188 -23.875 1 91.06 156 VAL B CA 1
ATOM 4076 C C . VAL B 1 156 ? 3.439 -4.371 -23.703 1 91.06 156 VAL B C 1
ATOM 4078 O O . VAL B 1 156 ? 4.539 -4.383 -24.266 1 91.06 156 VAL B O 1
ATOM 4081 N N . LEU B 1 157 ? 3.051 -5.242 -22.891 1 93.56 157 LEU B N 1
ATOM 4082 C CA . LEU B 1 157 ? 3.73 -6.527 -22.781 1 93.56 157 LEU B CA 1
ATOM 4083 C C . LEU B 1 157 ? 2.902 -7.637 -23.422 1 93.56 157 LEU B C 1
ATOM 4085 O O . LEU B 1 157 ? 1.685 -7.691 -23.234 1 93.56 157 LEU B O 1
ATOM 4089 N N . VAL B 1 158 ? 3.533 -8.461 -24.203 1 94.56 158 VAL B N 1
ATOM 4090 C CA . VAL B 1 158 ? 2.873 -9.562 -24.875 1 94.56 158 VAL B CA 1
ATOM 4091 C C . VAL B 1 158 ? 3.334 -10.891 -24.281 1 94.56 158 VAL B C 1
ATOM 4093 O O . VAL B 1 158 ? 4.504 -11.266 -24.391 1 94.56 158 VAL B O 1
ATOM 4096 N N . PHE B 1 159 ? 2.336 -11.609 -23.75 1 96.19 159 PHE B N 1
ATOM 4097 C CA . PHE B 1 159 ? 2.65 -12.875 -23.078 1 96.19 159 PHE B CA 1
ATOM 4098 C C . PHE B 1 159 ? 2.031 -14.047 -23.828 1 96.19 159 PHE B C 1
ATOM 4100 O O . PHE B 1 159 ? 1.094 -13.867 -24.609 1 96.19 159 PHE B O 1
ATOM 4107 N N . GLU B 1 160 ? 2.641 -15.211 -23.594 1 95.38 160 GLU B N 1
ATOM 4108 C CA . GLU B 1 160 ? 1.935 -16.422 -24 1 95.38 160 GLU B CA 1
ATOM 4109 C C . GLU B 1 160 ? 0.554 -16.5 -23.344 1 95.38 160 GLU B C 1
ATOM 4111 O O . GLU B 1 160 ? 0.359 -16.016 -22.234 1 95.38 160 GLU B O 1
ATOM 4116 N N . TYR B 1 161 ? -0.363 -17.016 -24.031 1 94.75 161 TYR B N 1
ATOM 4117 C CA . TYR B 1 161 ? -1.692 -17.234 -23.469 1 94.75 161 TYR B CA 1
ATOM 4118 C C . TYR B 1 161 ? -1.721 -18.484 -22.594 1 94.75 161 TYR B C 1
ATOM 4120 O O . TYR B 1 161 ? -1.263 -19.547 -23 1 94.75 161 TYR B O 1
ATOM 4128 N N . VAL B 1 162 ? -2.232 -18.359 -21.406 1 95.25 162 VAL B N 1
ATOM 4129 C CA . VAL B 1 162 ? -2.389 -19.469 -20.469 1 95.25 162 VAL B CA 1
ATOM 4130 C C . VAL B 1 162 ? -3.871 -19.75 -20.234 1 95.25 162 VAL B C 1
ATOM 4132 O O . VAL B 1 162 ? -4.559 -18.969 -19.562 1 95.25 162 VAL B O 1
ATOM 4135 N N . PRO B 1 163 ? -4.449 -20.828 -20.625 1 93 163 PRO B N 1
ATOM 4136 C CA . PRO B 1 163 ? -5.875 -20.953 -20.922 1 93 163 PRO B CA 1
ATOM 4137 C C . PRO B 1 163 ? -6.715 -21.297 -19.703 1 93 163 PRO B C 1
ATOM 4139 O O . PRO B 1 163 ? -7.934 -21.109 -19.703 1 93 163 PRO B O 1
ATOM 4142 N N . ASN B 1 164 ? -6.191 -21.875 -18.594 1 93.5 164 ASN B N 1
ATOM 4143 C CA . ASN B 1 164 ? -7.043 -22.438 -17.562 1 93.5 164 ASN B CA 1
ATOM 4144 C C . ASN B 1 164 ? -7.254 -21.453 -16.406 1 93.5 164 ASN B C 1
ATOM 4146 O O . ASN B 1 164 ? -7.645 -21.844 -15.312 1 93.5 164 ASN B O 1
ATOM 4150 N N . GLY B 1 165 ? -6.953 -20.141 -16.609 1 91.69 165 GLY B N 1
ATOM 4151 C CA . GLY B 1 165 ? -7.215 -19.125 -15.625 1 91.69 165 GLY B CA 1
ATOM 4152 C C . GLY B 1 165 ? -6.215 -19.125 -14.477 1 91.69 165 GLY B C 1
ATOM 4153 O O . GLY B 1 165 ? -5.164 -19.766 -14.57 1 91.69 165 GLY B O 1
ATOM 4154 N N . SER B 1 166 ? -6.578 -18.391 -13.43 1 94.06 166 SER B N 1
ATOM 4155 C CA . SER B 1 166 ? -5.684 -18.25 -12.281 1 94.06 166 SER B CA 1
ATOM 4156 C C . SER B 1 166 ? -5.977 -19.297 -11.219 1 94.06 166 SER B C 1
ATOM 4158 O O . SER B 1 166 ? -7.074 -19.859 -11.18 1 94.06 166 SER B O 1
ATOM 4160 N N . LEU B 1 167 ? -4.969 -19.562 -10.438 1 96.88 167 LEU B N 1
ATOM 4161 C CA . LEU B 1 167 ? -5.145 -20.469 -9.297 1 96.88 167 LEU B CA 1
ATOM 4162 C C . LEU B 1 167 ? -6.23 -19.953 -8.359 1 96.88 167 LEU B C 1
ATOM 4164 O O . LEU B 1 167 ? -6.973 -20.734 -7.773 1 96.88 167 LEU B O 1
ATOM 4168 N N . GLN B 1 168 ? -6.336 -18.641 -8.18 1 94.44 168 GLN B N 1
ATOM 4169 C CA . GLN B 1 168 ? -7.371 -18.031 -7.352 1 94.44 168 GLN B CA 1
ATOM 4170 C C . GLN B 1 168 ? -8.766 -18.438 -7.824 1 94.44 168 GLN B C 1
ATOM 4172 O O . GLN B 1 168 ? -9.609 -18.828 -7.02 1 94.44 168 GLN B O 1
ATOM 4177 N N . GLU B 1 169 ? -8.992 -18.391 -9.094 1 91.5 169 GLU B N 1
ATOM 4178 C CA . GLU B 1 169 ? -10.289 -18.734 -9.664 1 91.5 169 GLU B CA 1
ATOM 4179 C C . GLU B 1 169 ? -10.578 -20.234 -9.5 1 91.5 169 GLU B C 1
ATOM 4181 O O . GLU B 1 169 ? -11.719 -20.625 -9.227 1 91.5 169 GLU B O 1
ATOM 4186 N N . ARG B 1 170 ? -9.539 -21 -9.68 1 93.62 170 ARG B N 1
ATOM 4187 C CA . ARG B 1 170 ? -9.703 -22.453 -9.617 1 93.62 170 ARG B CA 1
ATOM 4188 C C . ARG B 1 170 ? -9.922 -22.922 -8.18 1 93.62 170 ARG B C 1
ATOM 4190 O O . ARG B 1 170 ? -10.664 -23.875 -7.941 1 93.62 170 ARG B O 1
ATOM 4197 N N . LEU B 1 171 ? -9.297 -22.281 -7.273 1 94.56 171 LEU B N 1
ATOM 4198 C CA . LEU B 1 171 ? -9.336 -22.703 -5.879 1 94.56 171 LEU B CA 1
ATOM 4199 C C . LEU B 1 171 ? -10.586 -22.172 -5.188 1 94.56 171 LEU B C 1
ATOM 4201 O O . LEU B 1 171 ? -11.195 -22.859 -4.367 1 94.56 171 LEU B O 1
ATOM 4205 N N . HIS B 1 172 ? -11.016 -20.938 -5.457 1 90.94 172 HIS B N 1
ATOM 4206 C CA . HIS B 1 172 ? -12.039 -20.266 -4.664 1 90.94 172 HIS B CA 1
ATOM 4207 C C . HIS B 1 172 ? -13.328 -20.094 -5.465 1 90.94 172 HIS B C 1
ATOM 4209 O O . HIS B 1 172 ? -14.352 -19.672 -4.914 1 90.94 172 HIS B O 1
ATOM 4215 N N . GLY B 1 173 ? -13.289 -20.406 -6.684 1 87.5 173 GLY B N 1
ATOM 4216 C CA . GLY B 1 173 ? -14.469 -20.281 -7.516 1 87.5 173 GLY B CA 1
ATOM 4217 C C . GLY B 1 173 ? -15.438 -21.438 -7.363 1 87.5 173 GLY B C 1
ATOM 4218 O O . GLY B 1 173 ? -15.234 -22.312 -6.516 1 87.5 173 GLY B O 1
ATOM 4219 N N . ASP B 1 174 ? -16.469 -21.391 -8.148 1 85.56 174 ASP B N 1
ATOM 4220 C CA . ASP B 1 174 ? -17.547 -22.375 -8.062 1 85.56 174 ASP B CA 1
ATOM 4221 C C . ASP B 1 174 ? -17.281 -23.562 -8.984 1 85.56 174 ASP B C 1
ATOM 4223 O O . ASP B 1 174 ? -18.125 -24.469 -9.094 1 85.56 174 ASP B O 1
ATOM 4227 N N . GLY B 1 175 ? -16.203 -23.625 -9.57 1 86.12 175 GLY B N 1
ATOM 4228 C CA . GLY B 1 175 ? -15.906 -24.703 -10.5 1 86.12 175 GLY B CA 1
ATOM 4229 C C . GLY B 1 175 ? -15.5 -26 -9.812 1 86.12 175 GLY B C 1
ATOM 4230 O O . GLY B 1 175 ? -15.797 -26.203 -8.633 1 86.12 175 GLY B O 1
ATOM 4231 N N . GLU B 1 176 ? -14.938 -26.859 -10.641 1 89.62 176 GLU B N 1
ATOM 4232 C CA . GLU B 1 176 ? -14.469 -28.156 -10.141 1 89.62 176 GLU B CA 1
ATOM 4233 C C . GLU B 1 176 ? -13.383 -27.969 -9.086 1 89.62 176 GLU B C 1
ATOM 4235 O O . GLU B 1 176 ? -12.539 -27.078 -9.203 1 89.62 176 GLU B O 1
ATOM 4240 N N . VAL B 1 177 ? -13.5 -28.859 -8.086 1 93 177 VAL B N 1
ATOM 4241 C CA . VAL B 1 177 ? -12.516 -28.844 -7.012 1 93 177 VAL B CA 1
ATOM 4242 C C . VAL B 1 177 ? -11.148 -29.266 -7.547 1 93 177 VAL B C 1
ATOM 4244 O O . VAL B 1 177 ? -11.039 -30.281 -8.25 1 93 177 VAL B O 1
ATOM 4247 N N . LEU B 1 178 ? -10.172 -28.5 -7.344 1 95.75 178 LEU B N 1
ATOM 4248 C CA . LEU B 1 178 ? -8.805 -28.875 -7.707 1 95.75 178 LEU B CA 1
ATOM 4249 C C . LEU B 1 178 ? -8.328 -30.062 -6.875 1 95.75 178 LEU B C 1
ATOM 4251 O O . LEU B 1 178 ? -8.266 -29.969 -5.645 1 95.75 178 LEU B O 1
ATOM 4255 N N . PRO B 1 179 ? -8 -31.172 -7.512 1 95.69 179 PRO B N 1
ATOM 4256 C CA . PRO B 1 179 ? -7.598 -32.375 -6.758 1 95.69 179 PRO B CA 1
ATOM 4257 C C . PRO B 1 179 ? -6.316 -32.156 -5.953 1 95.69 179 PRO B C 1
ATOM 4259 O O . PRO B 1 179 ? -5.484 -31.312 -6.324 1 95.69 179 PRO B O 1
ATOM 4262 N N . TRP B 1 180 ? -6.168 -32.938 -4.926 1 96.62 180 TRP B N 1
ATOM 4263 C CA . TRP B 1 180 ? -5.055 -32.781 -3.992 1 96.62 180 TRP B CA 1
ATOM 4264 C C . TRP B 1 180 ? -3.717 -32.906 -4.719 1 96.62 180 TRP B C 1
ATOM 4266 O O . TRP B 1 180 ? -2.836 -32.062 -4.539 1 96.62 180 TRP B O 1
ATOM 4276 N N . ALA B 1 181 ? -3.58 -33.906 -5.547 1 96.5 181 ALA B N 1
ATOM 4277 C CA . ALA B 1 181 ? -2.32 -34.125 -6.254 1 96.5 181 ALA B CA 1
ATOM 4278 C C . ALA B 1 181 ? -1.951 -32.906 -7.105 1 96.5 181 ALA B C 1
ATOM 4280 O O . ALA B 1 181 ? -0.779 -32.531 -7.188 1 96.5 181 ALA B O 1
ATOM 4281 N N . ARG B 1 182 ? -2.928 -32.312 -7.738 1 96.62 182 ARG B N 1
ATOM 4282 C CA . ARG B 1 182 ? -2.703 -31.125 -8.555 1 96.62 182 ARG B CA 1
ATOM 4283 C C . ARG B 1 182 ? -2.289 -29.938 -7.691 1 96.62 182 ARG B C 1
ATOM 4285 O O . ARG B 1 182 ? -1.422 -29.156 -8.078 1 96.62 182 ARG B O 1
ATOM 4292 N N . ARG B 1 183 ? -2.895 -29.812 -6.531 1 97.88 183 ARG B N 1
ATOM 4293 C CA . ARG B 1 183 ? -2.541 -28.734 -5.602 1 97.88 183 ARG B CA 1
ATOM 4294 C C . ARG B 1 183 ? -1.072 -28.828 -5.195 1 97.88 183 ARG B C 1
ATOM 4296 O O . ARG B 1 183 ? -0.354 -27.828 -5.219 1 97.88 183 ARG B O 1
ATOM 4303 N N . MET B 1 184 ? -0.654 -30.031 -4.879 1 97.81 184 MET B N 1
ATOM 4304 C CA . MET B 1 184 ? 0.733 -30.234 -4.473 1 97.81 184 MET B CA 1
ATOM 4305 C C . MET B 1 184 ? 1.685 -29.984 -5.641 1 97.81 184 MET B C 1
ATOM 4307 O O . MET B 1 184 ? 2.758 -29.406 -5.465 1 97.81 184 MET B O 1
ATOM 4311 N N . ALA B 1 185 ? 1.272 -30.406 -6.789 1 97.56 185 ALA B N 1
ATOM 4312 C CA . ALA B 1 185 ? 2.088 -30.188 -7.98 1 97.56 185 ALA B CA 1
ATOM 4313 C C . ALA B 1 185 ? 2.25 -28.688 -8.258 1 97.56 185 ALA B C 1
ATOM 4315 O O . ALA B 1 185 ? 3.352 -28.219 -8.555 1 97.56 185 ALA B O 1
ATOM 4316 N N . VAL B 1 186 ? 1.174 -27.984 -8.125 1 98.19 186 VAL B N 1
ATOM 4317 C CA . VAL B 1 186 ? 1.191 -26.531 -8.344 1 98.19 186 VAL B CA 1
ATOM 4318 C C . VAL B 1 186 ? 2.115 -25.875 -7.32 1 98.19 186 VAL B C 1
ATOM 4320 O O . VAL B 1 186 ? 2.945 -25.031 -7.68 1 98.19 186 VAL B O 1
ATOM 4323 N N . ALA B 1 187 ? 1.971 -26.266 -6.062 1 98.69 187 ALA B N 1
ATOM 4324 C CA . ALA B 1 187 ? 2.838 -25.719 -5.02 1 98.69 187 ALA B CA 1
ATOM 4325 C C . ALA B 1 187 ? 4.309 -25.938 -5.359 1 98.69 187 ALA B C 1
ATOM 4327 O O . ALA B 1 187 ? 5.125 -25.031 -5.246 1 98.69 187 ALA B O 1
ATOM 4328 N N . TYR B 1 188 ? 4.57 -27.125 -5.781 1 98.56 188 TYR B N 1
ATOM 4329 C CA . TYR B 1 188 ? 5.938 -27.5 -6.129 1 98.56 188 TYR B CA 1
ATOM 4330 C C . TYR B 1 188 ? 6.453 -26.688 -7.301 1 98.56 188 TYR B C 1
ATOM 4332 O O . TYR B 1 188 ? 7.586 -26.203 -7.273 1 98.56 188 TYR B O 1
ATOM 4340 N N . GLN B 1 189 ? 5.711 -26.531 -8.273 1 98.5 189 GLN B N 1
ATOM 4341 C CA . GLN B 1 189 ? 6.078 -25.797 -9.484 1 98.5 189 GLN B CA 1
ATOM 4342 C C . GLN B 1 189 ? 6.293 -24.312 -9.195 1 98.5 189 GLN B C 1
ATOM 4344 O O . GLN B 1 189 ? 7.258 -23.719 -9.68 1 98.5 189 GLN B O 1
ATOM 4349 N N . VAL B 1 190 ? 5.43 -23.688 -8.375 1 98.81 190 VAL B N 1
ATOM 4350 C CA . VAL B 1 190 ? 5.605 -22.297 -7.973 1 98.81 190 VAL B CA 1
ATOM 4351 C C . VAL B 1 190 ? 6.891 -22.156 -7.16 1 98.81 190 VAL B C 1
ATOM 4353 O O . VAL B 1 190 ? 7.641 -21.203 -7.34 1 98.81 190 VAL B O 1
ATOM 4356 N N . ALA B 1 191 ? 7.102 -23.094 -6.266 1 98.88 191 ALA B N 1
ATOM 4357 C CA . ALA B 1 191 ? 8.336 -23.078 -5.484 1 98.88 191 ALA B CA 1
ATOM 4358 C C . ALA B 1 191 ? 9.562 -23.125 -6.391 1 98.88 191 ALA B C 1
ATOM 4360 O O . ALA B 1 191 ? 10.539 -22.406 -6.152 1 98.88 191 ALA B O 1
ATOM 4361 N N . GLN B 1 192 ? 9.492 -23.938 -7.414 1 98.62 192 GLN B N 1
ATOM 4362 C CA . GLN B 1 192 ? 10.594 -24.031 -8.367 1 98.62 192 GLN B CA 1
ATOM 4363 C C . GLN B 1 192 ? 10.812 -22.688 -9.078 1 98.62 192 GLN B C 1
ATOM 4365 O O . GLN B 1 192 ? 11.953 -22.281 -9.289 1 98.62 192 GLN B O 1
ATOM 4370 N N . ALA B 1 193 ? 9.781 -22.094 -9.477 1 98.69 193 ALA B N 1
ATOM 4371 C CA . ALA B 1 193 ? 9.883 -20.781 -10.117 1 98.69 193 ALA B CA 1
ATOM 4372 C C . ALA B 1 193 ? 10.555 -19.766 -9.195 1 98.69 193 ALA B C 1
ATOM 4374 O O . ALA B 1 193 ? 11.438 -19.031 -9.617 1 98.69 193 ALA B O 1
ATOM 4375 N N . LEU B 1 194 ? 10.148 -19.75 -7.945 1 98.69 194 LEU B N 1
ATOM 4376 C CA . LEU B 1 194 ? 10.719 -18.812 -6.977 1 98.69 194 LEU B CA 1
ATOM 4377 C C . LEU B 1 194 ? 12.18 -19.141 -6.691 1 98.69 194 LEU B C 1
ATOM 4379 O O . LEU B 1 194 ? 13 -18.25 -6.496 1 98.69 194 LEU B O 1
ATOM 4383 N N . GLU B 1 195 ? 12.461 -20.422 -6.605 1 98.56 195 GLU B N 1
ATOM 4384 C CA . GLU B 1 195 ? 13.852 -20.828 -6.461 1 98.56 195 GLU B CA 1
ATOM 4385 C C . GLU B 1 195 ? 14.703 -20.266 -7.602 1 98.56 195 GLU B C 1
ATOM 4387 O O . GLU B 1 195 ? 15.797 -19.734 -7.367 1 98.56 195 GLU B O 1
ATOM 4392 N N . TYR B 1 196 ? 14.219 -20.422 -8.812 1 97.81 196 TYR B N 1
ATOM 4393 C CA . TYR B 1 196 ? 14.906 -19.891 -9.984 1 97.81 196 TYR B CA 1
ATOM 4394 C C . TYR B 1 196 ? 15.125 -18.391 -9.859 1 97.81 196 TYR B C 1
ATOM 4396 O O . TYR B 1 196 ? 16.219 -17.891 -10.109 1 97.81 196 TYR B O 1
ATOM 4404 N N . LEU B 1 197 ? 14.164 -17.609 -9.453 1 97.31 197 LEU B N 1
ATOM 4405 C CA . LEU B 1 197 ? 14.266 -16.156 -9.305 1 97.31 197 LEU B CA 1
ATOM 4406 C C . LEU B 1 197 ? 15.305 -15.789 -8.25 1 97.31 197 LEU B C 1
ATOM 4408 O O . LEU B 1 197 ? 16.078 -14.844 -8.438 1 97.31 197 LEU B O 1
ATOM 4412 N N . HIS B 1 198 ? 15.297 -16.547 -7.188 1 96.56 198 HIS B N 1
ATOM 4413 C CA . HIS B 1 198 ? 16.109 -16.203 -6.023 1 96.56 198 HIS B CA 1
ATOM 4414 C C . HIS B 1 198 ? 17.547 -16.641 -6.199 1 96.56 198 HIS B C 1
ATOM 4416 O O . HIS B 1 198 ? 18.469 -16.062 -5.617 1 96.56 198 HIS B O 1
ATOM 4422 N N . GLU B 1 199 ? 17.703 -17.719 -7.004 1 94.19 199 GLU B N 1
ATOM 4423 C CA . GLU B 1 199 ? 19.031 -18.328 -7.004 1 94.19 199 GLU B CA 1
ATOM 4424 C C . GLU B 1 199 ? 19.484 -18.656 -8.422 1 94.19 199 GLU B C 1
ATOM 4426 O O . GLU B 1 199 ? 20.688 -18.828 -8.672 1 94.19 199 GLU B O 1
ATOM 4431 N N . GLY B 1 200 ? 18.625 -18.75 -9.305 1 92.56 200 GLY B N 1
ATOM 4432 C CA . GLY B 1 200 ? 18.953 -19.297 -10.609 1 92.56 200 GLY B CA 1
ATOM 4433 C C . GLY B 1 200 ? 19.156 -18.234 -11.672 1 92.56 200 GLY B C 1
ATOM 4434 O O . GLY B 1 200 ? 19.703 -18.516 -12.742 1 92.56 200 GLY B O 1
ATOM 4435 N N . CYS B 1 201 ? 18.688 -17.078 -11.414 1 89.94 201 CYS B N 1
ATOM 4436 C CA . CYS B 1 201 ? 18.859 -16.031 -12.406 1 89.94 201 CYS B CA 1
ATOM 4437 C C . CYS B 1 201 ? 19.797 -14.938 -11.875 1 89.94 201 CYS B C 1
ATOM 4439 O O . CYS B 1 201 ? 20.062 -14.875 -10.672 1 89.94 201 CYS B O 1
ATOM 4441 N N . ASP B 1 202 ? 20.328 -14.195 -12.828 1 88.19 202 ASP B N 1
ATOM 4442 C CA . ASP B 1 202 ? 21.25 -13.102 -12.516 1 88.19 202 ASP B CA 1
ATOM 4443 C C . ASP B 1 202 ? 20.875 -11.836 -13.289 1 88.19 202 ASP B C 1
ATOM 4445 O O . ASP B 1 202 ? 20.922 -11.828 -14.523 1 88.19 202 ASP B O 1
ATOM 4449 N N . PRO B 1 203 ? 20.641 -10.812 -12.609 1 90 203 PRO B N 1
ATOM 4450 C CA . PRO B 1 203 ? 20.547 -10.664 -11.156 1 90 203 PRO B CA 1
ATOM 4451 C C . PRO B 1 203 ? 19.359 -11.422 -10.562 1 90 203 PRO B C 1
ATOM 4453 O O . PRO B 1 203 ? 18.375 -11.703 -11.273 1 90 203 PRO B O 1
ATOM 4456 N N . GLN B 1 204 ? 19.484 -11.75 -9.336 1 93.56 204 GLN B N 1
ATOM 4457 C CA . GLN B 1 204 ? 18.391 -12.383 -8.609 1 93.56 204 GLN B CA 1
ATOM 4458 C C . GLN B 1 204 ? 17.188 -11.453 -8.508 1 93.56 204 GLN B C 1
ATOM 4460 O O . GLN B 1 204 ? 17.344 -10.227 -8.531 1 93.56 204 GLN B O 1
ATOM 4465 N N . VAL B 1 205 ? 16.047 -12.062 -8.422 1 94.44 205 VAL B N 1
ATOM 4466 C CA . VAL B 1 205 ? 14.82 -11.281 -8.484 1 94.44 205 VAL B CA 1
ATOM 4467 C C . VAL B 1 205 ? 13.906 -11.656 -7.32 1 94.44 205 VAL B C 1
ATOM 4469 O O . VAL B 1 205 ? 13.758 -12.836 -6.996 1 94.44 205 VAL B O 1
ATOM 4472 N N . VAL B 1 206 ? 13.43 -10.68 -6.613 1 94.94 206 VAL B N 1
ATOM 4473 C CA . VAL B 1 206 ? 12.297 -10.836 -5.703 1 94.94 206 VAL B CA 1
ATOM 4474 C C . VAL B 1 206 ? 10.992 -10.547 -6.449 1 94.94 206 VAL B C 1
ATOM 4476 O O . VAL B 1 206 ? 10.859 -9.508 -7.098 1 94.94 206 VAL B O 1
ATOM 4479 N N . HIS B 1 207 ? 10.07 -11.477 -6.488 1 95 207 HIS B N 1
ATOM 4480 C CA . HIS B 1 207 ? 8.82 -11.273 -7.215 1 95 207 HIS B CA 1
ATOM 4481 C C . HIS B 1 207 ? 8.016 -10.125 -6.621 1 95 207 HIS B C 1
ATOM 4483 O O . HIS B 1 207 ? 7.578 -9.227 -7.348 1 95 207 HIS B O 1
ATOM 4489 N N . GLY B 1 208 ? 7.789 -10.258 -5.238 1 93.44 208 GLY B N 1
ATOM 4490 C CA . GLY B 1 208 ? 7.211 -9.141 -4.504 1 93.44 208 GLY B CA 1
ATOM 4491 C C . GLY B 1 208 ? 5.695 -9.18 -4.457 1 93.44 208 GLY B C 1
ATOM 4492 O O . GLY B 1 208 ? 5.066 -8.383 -3.762 1 93.44 208 GLY B O 1
ATOM 4493 N N . ASP B 1 209 ? 5.039 -10.188 -5.121 1 93 209 ASP B N 1
ATOM 4494 C CA . ASP B 1 209 ? 3.584 -10.281 -5.102 1 93 209 ASP B CA 1
ATOM 4495 C C . ASP B 1 209 ? 3.117 -11.703 -5.398 1 93 209 ASP B C 1
ATOM 4497 O O . ASP B 1 209 ? 2.266 -11.914 -6.266 1 93 209 ASP B O 1
ATOM 4501 N N . VAL B 1 210 ? 3.65 -12.594 -4.695 1 97.19 210 VAL B N 1
ATOM 4502 C CA . VAL B 1 210 ? 3.262 -14 -4.816 1 97.19 210 VAL B CA 1
ATOM 4503 C C . VAL B 1 210 ? 1.881 -14.203 -4.199 1 97.19 210 VAL B C 1
ATOM 4505 O O . VAL B 1 210 ? 1.679 -13.945 -3.012 1 97.19 210 VAL B O 1
ATOM 4508 N N . LYS B 1 211 ? 0.95 -14.609 -5.02 1 96.62 211 LYS B N 1
ATOM 4509 C CA . LYS B 1 211 ? -0.411 -14.883 -4.57 1 96.62 211 LYS B CA 1
ATOM 4510 C C . LYS B 1 211 ? -1.159 -15.75 -5.574 1 96.62 211 LYS B C 1
ATOM 4512 O O . LYS B 1 211 ? -0.706 -15.938 -6.703 1 96.62 211 LYS B O 1
ATOM 4517 N N . ALA B 1 212 ? -2.281 -16.266 -5.18 1 96.75 212 ALA B N 1
ATOM 4518 C CA . ALA B 1 212 ? -3.033 -17.219 -5.996 1 96.75 212 ALA B CA 1
ATOM 4519 C C . ALA B 1 212 ? -3.488 -16.578 -7.305 1 96.75 212 ALA B C 1
ATOM 4521 O O . ALA B 1 212 ? -3.531 -17.25 -8.344 1 96.75 212 ALA B O 1
ATOM 4522 N N . ALA B 1 213 ? -3.744 -15.258 -7.262 1 93.69 213 ALA B N 1
ATOM 4523 C CA . ALA B 1 213 ? -4.223 -14.555 -8.453 1 93.69 213 ALA B CA 1
ATOM 4524 C C . ALA B 1 213 ? -3.113 -14.406 -9.484 1 93.69 213 ALA B C 1
ATOM 4526 O O . ALA B 1 213 ? -3.387 -14.211 -10.672 1 93.69 213 ALA B O 1
ATOM 4527 N N . ASN B 1 214 ? -1.862 -14.586 -9.062 1 94.44 214 ASN B N 1
ATOM 4528 C CA . ASN B 1 214 ? -0.724 -14.398 -9.953 1 94.44 214 ASN B CA 1
ATOM 4529 C C . ASN B 1 214 ? -0.098 -15.734 -10.344 1 94.44 214 ASN B C 1
ATOM 4531 O O . ASN B 1 214 ? 1.061 -15.781 -10.758 1 94.44 214 ASN B O 1
ATOM 4535 N N . VAL B 1 215 ? -0.831 -16.781 -10.164 1 97.94 215 VAL B N 1
ATOM 4536 C CA . VAL B 1 215 ? -0.472 -18.109 -10.648 1 97.94 215 VAL B CA 1
ATOM 4537 C C . VAL B 1 215 ? -1.509 -18.578 -11.664 1 97.94 215 VAL B C 1
ATOM 4539 O O . VAL B 1 215 ? -2.654 -18.859 -11.305 1 97.94 215 VAL B O 1
ATOM 4542 N N . LEU B 1 216 ? -1.054 -18.688 -12.883 1 97.19 216 LEU B N 1
ATOM 4543 C CA . LEU B 1 216 ? -1.922 -19.188 -13.945 1 97.19 216 LEU B CA 1
ATOM 4544 C C . LEU B 1 216 ? -1.698 -20.672 -14.18 1 97.19 216 LEU B C 1
ATOM 4546 O O . LEU B 1 216 ? -0.662 -21.219 -13.797 1 97.19 216 LEU B O 1
ATOM 4550 N N . LEU B 1 217 ? -2.691 -21.312 -14.742 1 97.25 217 LEU B N 1
ATOM 4551 C CA . LEU B 1 217 ? -2.604 -22.719 -15.07 1 97.25 217 LEU B CA 1
ATOM 4552 C C . LEU B 1 217 ? -2.701 -22.938 -16.578 1 97.25 217 LEU B C 1
ATOM 4554 O O . LEU B 1 217 ? -3.662 -22.5 -17.219 1 97.25 217 LEU B O 1
ATOM 4558 N N . ASP B 1 218 ? -1.714 -23.609 -17.125 1 96.19 218 ASP B N 1
ATOM 4559 C CA . ASP B 1 218 ? -1.693 -23.812 -18.578 1 96.19 218 ASP B CA 1
ATOM 4560 C C . ASP B 1 218 ? -2.564 -24.984 -18.984 1 96.19 218 ASP B C 1
ATOM 4562 O O . ASP B 1 218 ? -3.369 -25.484 -18.188 1 96.19 218 ASP B O 1
ATOM 4566 N N . GLY B 1 219 ? -2.471 -25.406 -20.234 1 94 219 GLY B N 1
ATOM 4567 C CA . GLY B 1 219 ? -3.305 -26.469 -20.797 1 94 219 GLY B CA 1
ATOM 4568 C C . GLY B 1 219 ? -3.152 -27.781 -20.078 1 94 219 GLY B C 1
ATOM 4569 O O . GLY B 1 219 ? -4.082 -28.594 -20.047 1 94 219 GLY B O 1
ATOM 4570 N N . ARG B 1 220 ? -2.047 -28.016 -19.5 1 94.12 220 ARG B N 1
ATOM 4571 C CA . ARG B 1 220 ? -1.777 -29.234 -18.734 1 94.12 220 ARG B CA 1
ATOM 4572 C C . ARG B 1 220 ? -1.984 -29.016 -17.25 1 94.12 220 ARG B C 1
ATOM 4574 O O . ARG B 1 220 ? -1.571 -29.844 -16.422 1 94.12 220 ARG B O 1
ATOM 4581 N N . MET B 1 221 ? -2.473 -27.859 -16.859 1 95.44 221 MET B N 1
ATOM 4582 C CA . MET B 1 221 ? -2.756 -27.469 -15.477 1 95.44 221 MET B CA 1
ATOM 4583 C C . MET B 1 221 ? -1.463 -27.266 -14.695 1 95.44 221 MET B C 1
ATOM 4585 O O . MET B 1 221 ? -1.438 -27.453 -13.477 1 95.44 221 MET B O 1
ATOM 4589 N N . GLU B 1 222 ? -0.44 -26.953 -15.445 1 96.62 222 GLU B N 1
ATOM 4590 C CA . GLU B 1 222 ? 0.821 -26.594 -14.805 1 96.62 222 GLU B CA 1
ATOM 4591 C C . GLU B 1 222 ? 0.857 -25.109 -14.453 1 96.62 222 GLU B C 1
ATOM 4593 O O . GLU B 1 222 ? 0.324 -24.281 -15.195 1 96.62 222 GLU B O 1
ATOM 4598 N N . ALA B 1 223 ? 1.562 -24.828 -13.398 1 98.31 223 ALA B N 1
ATOM 4599 C CA . ALA B 1 223 ? 1.567 -23.469 -12.859 1 98.31 223 ALA B CA 1
ATOM 4600 C C . ALA B 1 223 ? 2.508 -22.562 -13.656 1 98.31 223 ALA B C 1
ATOM 4602 O O . ALA B 1 223 ? 3.598 -22.984 -14.047 1 98.31 223 ALA B O 1
ATOM 4603 N N . LYS B 1 224 ? 2.076 -21.375 -13.922 1 98.31 224 LYS B N 1
ATOM 4604 C CA . LYS B 1 224 ? 2.881 -20.297 -14.484 1 98.31 224 LYS B CA 1
ATOM 4605 C C . LYS B 1 224 ? 2.771 -19.031 -13.648 1 98.31 224 LYS B C 1
ATOM 4607 O O . LYS B 1 224 ? 1.717 -18.391 -13.609 1 98.31 224 LYS B O 1
ATOM 4612 N N . LEU B 1 225 ? 3.836 -18.719 -12.992 1 98.12 225 LEU B N 1
ATOM 4613 C CA . LEU B 1 225 ? 3.887 -17.469 -12.227 1 98.12 225 LEU B CA 1
ATOM 4614 C C . LEU B 1 225 ? 3.867 -16.266 -13.164 1 98.12 225 LEU B C 1
ATOM 4616 O O . LEU B 1 225 ? 4.559 -16.25 -14.188 1 98.12 225 LEU B O 1
ATOM 4620 N N . CYS B 1 226 ? 3.059 -15.219 -12.852 1 94.69 226 CYS B N 1
ATOM 4621 C CA . CYS B 1 226 ? 2.953 -14.031 -13.695 1 94.69 226 CYS B CA 1
ATOM 4622 C C . CYS B 1 226 ? 2.896 -12.766 -12.844 1 94.69 226 CYS B C 1
ATOM 4624 O O . CYS B 1 226 ? 3.033 -12.828 -11.617 1 94.69 226 CYS B O 1
ATOM 4626 N N . ASP B 1 227 ? 2.893 -11.602 -13.469 1 90 227 ASP B N 1
ATOM 4627 C CA . ASP B 1 227 ? 2.775 -10.266 -12.883 1 90 227 ASP B CA 1
ATOM 4628 C C . ASP B 1 227 ? 4.031 -9.906 -12.094 1 90 227 ASP B C 1
ATOM 4630 O O . ASP B 1 227 ? 4.031 -9.945 -10.859 1 90 227 ASP B O 1
ATOM 4634 N N . PHE B 1 228 ? 4.984 -9.438 -12.773 1 91.31 228 PHE B N 1
ATOM 4635 C CA . PHE B 1 228 ? 6.262 -9.039 -12.195 1 91.31 228 PHE B CA 1
ATOM 4636 C C . PHE B 1 228 ? 6.328 -7.531 -12.008 1 91.31 228 PHE B C 1
ATOM 4638 O O . PHE B 1 228 ? 7.41 -6.945 -12.016 1 91.31 228 PHE B O 1
ATOM 4645 N N . GLY B 1 229 ? 5.18 -6.938 -11.93 1 84.31 229 GLY B N 1
ATOM 4646 C CA . GLY B 1 229 ? 5.094 -5.496 -11.75 1 84.31 229 GLY B CA 1
ATOM 4647 C C . GLY B 1 229 ? 5.734 -5.012 -10.461 1 84.31 229 GLY B C 1
ATOM 4648 O O . GLY B 1 229 ? 6.168 -3.861 -10.375 1 84.31 229 GLY B O 1
ATOM 4649 N N . SER B 1 230 ? 5.828 -5.82 -9.453 1 84.69 230 SER B N 1
ATOM 4650 C CA . SER B 1 230 ? 6.387 -5.465 -8.148 1 84.69 230 SER B CA 1
ATOM 4651 C C . SER B 1 230 ? 7.777 -6.066 -7.965 1 84.69 230 SER B C 1
ATOM 4653 O O . SER B 1 230 ? 8.344 -6.004 -6.871 1 84.69 230 SER B O 1
ATOM 4655 N N . ALA B 1 231 ? 8.227 -6.656 -9.008 1 89.69 231 ALA B N 1
ATOM 4656 C CA . ALA B 1 231 ? 9.5 -7.363 -8.898 1 89.69 231 ALA B CA 1
ATOM 4657 C C . ALA B 1 231 ? 10.656 -6.387 -8.703 1 89.69 231 ALA B C 1
ATOM 4659 O O . ALA B 1 231 ? 10.609 -5.25 -9.18 1 89.69 231 ALA B O 1
ATOM 4660 N N . ARG B 1 232 ? 11.578 -6.773 -7.988 1 84.06 232 ARG B N 1
ATOM 4661 C CA . ARG B 1 232 ? 12.812 -6.023 -7.766 1 84.06 232 ARG B CA 1
ATOM 4662 C C . ARG B 1 232 ? 14.039 -6.871 -8.102 1 84.06 232 ARG B C 1
ATOM 4664 O O . ARG B 1 232 ? 14.125 -8.031 -7.711 1 84.06 232 ARG B O 1
ATOM 4671 N N . ALA B 1 233 ? 14.883 -6.227 -8.898 1 83.44 233 ALA B N 1
ATOM 4672 C CA . ALA B 1 233 ? 16.094 -6.934 -9.289 1 83.44 233 ALA B CA 1
ATOM 4673 C C . ALA B 1 233 ? 17.312 -6.422 -8.516 1 83.44 233 ALA B C 1
ATOM 4675 O O . ALA B 1 233 ? 17.375 -5.238 -8.172 1 83.44 233 ALA B O 1
ATOM 4676 N N . GLY B 1 234 ? 18.344 -7.207 -8.422 1 67.44 234 GLY B N 1
ATOM 4677 C CA . GLY B 1 234 ? 19.656 -6.832 -7.926 1 67.44 234 GLY B CA 1
ATOM 4678 C C . GLY B 1 234 ? 19.734 -6.746 -6.414 1 67.44 234 GLY B C 1
ATOM 4679 O O . GLY B 1 234 ? 20.562 -6.02 -5.863 1 67.44 234 GLY B O 1
ATOM 4680 N N . PHE B 1 235 ? 18.656 -7.105 -5.746 1 53.69 235 PHE B N 1
ATOM 4681 C CA . PHE B 1 235 ? 18.766 -7.031 -4.297 1 53.69 235 PHE B CA 1
ATOM 4682 C C . PHE B 1 235 ? 19.906 -7.918 -3.799 1 53.69 235 PHE B C 1
ATOM 4684 O O . PHE B 1 235 ? 19.938 -9.117 -4.098 1 53.69 235 PHE B O 1
ATOM 4691 N N . SER B 1 236 ? 21.125 -7.422 -3.986 1 43 236 SER B N 1
ATOM 4692 C CA . SER B 1 236 ? 21.922 -8.211 -3.057 1 43 236 SER B CA 1
ATOM 4693 C C . SER B 1 236 ? 21.141 -8.523 -1.783 1 43 236 SER B C 1
ATOM 4695 O O . SER B 1 236 ? 20.125 -7.895 -1.504 1 43 236 SER B O 1
ATOM 4697 N N . ALA B 1 237 ? 21.594 -9.531 -1.076 1 37.88 237 ALA B N 1
ATOM 4698 C CA . ALA B 1 237 ? 20.969 -9.953 0.17 1 37.88 237 ALA B CA 1
ATOM 4699 C C . ALA B 1 237 ? 20.359 -8.758 0.91 1 37.88 237 ALA B C 1
ATOM 4701 O O . ALA B 1 237 ? 19.484 -8.93 1.757 1 37.88 237 ALA B O 1
ATOM 4702 N N . ALA B 1 238 ? 21.031 -7.613 0.822 1 37.47 238 ALA B N 1
ATOM 4703 C CA . ALA B 1 238 ? 20.781 -6.574 1.816 1 37.47 238 ALA B CA 1
ATOM 4704 C C . ALA B 1 238 ? 19.594 -5.699 1.411 1 37.47 238 ALA B C 1
ATOM 4706 O O . ALA B 1 238 ? 19.453 -5.328 0.244 1 37.47 238 ALA B O 1
ATOM 4707 N N . VAL B 1 239 ? 18.375 -5.789 2.035 1 46.22 239 VAL B N 1
ATOM 4708 C CA . VAL B 1 239 ? 17.078 -5.117 2.207 1 46.22 239 VAL B CA 1
ATOM 4709 C C . VAL B 1 239 ? 17.266 -3.609 2.039 1 46.22 239 VAL B C 1
ATOM 4711 O O . VAL B 1 239 ? 18.094 -2.998 2.709 1 46.22 239 VAL B O 1
ATOM 4714 N N . ALA B 1 240 ? 17.172 -3.113 0.861 1 48.03 240 ALA B N 1
ATOM 4715 C CA . ALA B 1 240 ? 17.297 -1.659 0.781 1 48.03 240 ALA B CA 1
ATOM 4716 C C . ALA B 1 240 ? 16.266 -0.97 1.681 1 48.03 240 ALA B C 1
ATOM 4718 O O . ALA B 1 240 ? 15.078 -1.261 1.608 1 48.03 240 ALA B O 1
ATOM 4719 N N . PRO B 1 241 ? 16.75 -0.334 2.727 1 51.03 241 PRO B N 1
ATOM 4720 C CA . PRO B 1 241 ? 15.836 0.451 3.553 1 51.03 241 PRO B CA 1
ATOM 4721 C C . PRO B 1 241 ? 15.047 1.483 2.744 1 51.03 241 PRO B C 1
ATOM 4723 O O . PRO B 1 241 ? 15.516 1.932 1.692 1 51.03 241 PRO B O 1
ATOM 4726 N N . PRO B 1 242 ? 13.781 1.606 3.012 1 52.38 242 PRO B N 1
ATOM 4727 C CA . PRO B 1 242 ? 13.062 2.703 2.355 1 52.38 242 PRO B CA 1
ATOM 4728 C C . PRO B 1 242 ? 13.82 4.027 2.418 1 52.38 242 PRO B C 1
ATOM 4730 O O . PRO B 1 242 ? 14.477 4.316 3.422 1 52.38 242 PRO B O 1
ATOM 4733 N N . ARG B 1 243 ? 14.094 4.723 1.371 1 50.28 243 ARG B N 1
ATOM 4734 C CA . ARG B 1 243 ? 14.953 5.898 1.259 1 50.28 243 ARG B CA 1
ATOM 4735 C C . ARG B 1 243 ? 14.328 7.102 1.955 1 50.28 243 ARG B C 1
ATOM 4737 O O . ARG B 1 243 ? 15.031 8.047 2.322 1 50.28 243 ARG B O 1
ATOM 4744 N N . SER B 1 244 ? 13.047 7.121 1.986 1 56.53 244 SER B N 1
ATOM 4745 C CA . SER B 1 244 ? 12.547 8.406 2.469 1 56.53 244 SER B CA 1
ATOM 4746 C C . SER B 1 244 ? 11.422 8.219 3.475 1 56.53 244 SER B C 1
ATOM 4748 O O . SER B 1 244 ? 10.742 7.188 3.471 1 56.53 244 SER B O 1
ATOM 4750 N N . ALA B 1 245 ? 11.453 9.07 4.461 1 53.78 245 ALA B N 1
ATOM 4751 C CA . ALA B 1 245 ? 10.352 9.227 5.414 1 53.78 245 ALA B CA 1
ATOM 4752 C C . ALA B 1 245 ? 9.008 9.258 4.691 1 53.78 245 ALA B C 1
ATOM 4754 O O . ALA B 1 245 ? 7.957 9.094 5.32 1 53.78 245 ALA B O 1
ATOM 4755 N N . ARG B 1 246 ? 9.133 9.203 3.436 1 60.75 246 ARG B N 1
ATOM 4756 C CA . ARG B 1 246 ? 7.934 9.281 2.611 1 60.75 246 ARG B CA 1
ATOM 4757 C C . ARG B 1 246 ? 7.617 7.926 1.98 1 60.75 246 ARG B C 1
ATOM 4759 O O . ARG B 1 246 ? 6.801 7.84 1.061 1 60.75 246 ARG B O 1
ATOM 4766 N N . ALA B 1 247 ? 8.227 7.059 2.557 1 68.75 247 ALA B N 1
ATOM 4767 C CA . ALA B 1 247 ? 8.094 5.738 1.948 1 68.75 247 ALA B CA 1
ATOM 4768 C C . ALA B 1 247 ? 6.68 5.188 2.145 1 68.75 247 ALA B C 1
ATOM 4770 O O . ALA B 1 247 ? 6.078 5.371 3.205 1 68.75 247 ALA B O 1
ATOM 4771 N N . MET B 1 248 ? 6.09 4.684 1.006 1 75.25 248 MET B N 1
ATOM 4772 C CA . MET B 1 248 ? 4.785 4.035 1.014 1 75.25 248 MET B CA 1
ATOM 4773 C C . MET B 1 248 ? 4.934 2.516 0.969 1 75.25 248 MET B C 1
ATOM 4775 O O . MET B 1 248 ? 5.895 1.999 0.395 1 75.25 248 MET B O 1
ATOM 4779 N N . MET B 1 249 ? 4.117 1.893 1.695 1 79.56 249 MET B N 1
ATOM 4780 C CA . MET B 1 249 ? 4.016 0.438 1.623 1 79.56 249 MET B CA 1
ATOM 4781 C C . MET B 1 249 ? 2.771 0.019 0.846 1 79.56 249 MET B C 1
ATOM 4783 O O . MET B 1 249 ? 1.713 0.637 0.978 1 79.56 249 MET B O 1
ATOM 4787 N N . VAL B 1 250 ? 2.988 -0.939 -0.019 1 81.5 250 VAL B N 1
ATOM 4788 C CA . VAL B 1 250 ? 1.89 -1.502 -0.796 1 81.5 250 VAL B CA 1
ATOM 4789 C C . VAL B 1 250 ? 1.934 -3.027 -0.725 1 81.5 250 VAL B C 1
ATOM 4791 O O . VAL B 1 250 ? 3.012 -3.625 -0.76 1 81.5 250 VAL B O 1
ATOM 4794 N N . GLY B 1 251 ? 0.755 -3.664 -0.607 1 86.12 251 GLY B N 1
ATOM 4795 C CA . GLY B 1 251 ? 0.734 -5.117 -0.592 1 86.12 251 GLY B CA 1
ATOM 4796 C C . GLY B 1 251 ? -0.667 -5.695 -0.669 1 86.12 251 GLY B C 1
ATOM 4797 O O . GLY B 1 251 ? -1.647 -4.996 -0.4 1 86.12 251 GLY B O 1
ATOM 4798 N N . SER B 1 252 ? -0.697 -6.961 -1.114 1 88.69 252 SER B N 1
ATOM 4799 C CA . SER B 1 252 ? -1.969 -7.676 -1.17 1 88.69 252 SER B CA 1
ATOM 4800 C C . SER B 1 252 ? -2.385 -8.172 0.21 1 88.69 252 SER B C 1
ATOM 4802 O O . SER B 1 252 ? -1.607 -8.844 0.893 1 88.69 252 SER B O 1
ATOM 4804 N N . LEU B 1 253 ? -3.621 -7.898 0.569 1 87.75 253 LEU B N 1
ATOM 4805 C CA . LEU B 1 253 ? -4.137 -8.289 1.877 1 87.75 253 LEU B CA 1
ATOM 4806 C C . LEU B 1 253 ? -4.059 -9.805 2.062 1 87.75 253 LEU B C 1
ATOM 4808 O O . LEU B 1 253 ? -4.465 -10.562 1.18 1 87.75 253 LEU B O 1
ATOM 4812 N N . GLY B 1 254 ? -3.512 -10.25 3.102 1 91.94 254 GLY B N 1
ATOM 4813 C CA . GLY B 1 254 ? -3.406 -11.656 3.436 1 91.94 254 GLY B CA 1
ATOM 4814 C C . GLY B 1 254 ? -2.055 -12.258 3.084 1 91.94 254 GLY B C 1
ATOM 4815 O O . GLY B 1 254 ? -1.631 -13.242 3.689 1 91.94 254 GLY B O 1
ATOM 4816 N N . TYR B 1 255 ? -1.384 -11.633 2.152 1 95.12 255 TYR B N 1
ATOM 4817 C CA . TYR B 1 255 ? -0.151 -12.234 1.655 1 95.12 255 TYR B CA 1
ATOM 4818 C C . TYR B 1 255 ? 1.068 -11.461 2.145 1 95.12 255 TYR B C 1
ATOM 4820 O O . TYR B 1 255 ? 2.199 -11.945 2.037 1 95.12 255 TYR B O 1
ATOM 4828 N N . VAL B 1 256 ? 0.842 -10.328 2.605 1 91.81 256 VAL B N 1
ATOM 4829 C CA . VAL B 1 256 ? 1.952 -9.422 2.871 1 91.81 256 VAL B CA 1
ATOM 4830 C C . VAL B 1 256 ? 2.768 -9.93 4.055 1 91.81 256 VAL B C 1
ATOM 4832 O O . VAL B 1 256 ? 2.207 -10.328 5.078 1 91.81 256 VAL B O 1
ATOM 4835 N N . ASP B 1 257 ? 4.07 -9.852 3.904 1 93.56 257 ASP B N 1
ATOM 4836 C CA . ASP B 1 257 ? 5.027 -10.172 4.961 1 93.56 257 ASP B CA 1
ATOM 4837 C C . ASP B 1 257 ? 4.941 -9.156 6.102 1 93.56 257 ASP B C 1
ATOM 4839 O O . ASP B 1 257 ? 5.199 -7.969 5.902 1 93.56 257 ASP B O 1
ATOM 4843 N N . PRO B 1 258 ? 4.613 -9.68 7.312 1 90 258 PRO B N 1
ATOM 4844 C CA . PRO B 1 258 ? 4.547 -8.758 8.445 1 90 258 PRO B CA 1
ATOM 4845 C C . PRO B 1 258 ? 5.863 -8.023 8.695 1 90 258 PRO B C 1
ATOM 4847 O O . PRO B 1 258 ? 5.859 -6.871 9.141 1 90 258 PRO B O 1
ATOM 4850 N N . HIS B 1 259 ? 6.961 -8.664 8.445 1 89.5 259 HIS B N 1
ATOM 4851 C CA . HIS B 1 259 ? 8.242 -7.98 8.594 1 89.5 259 HIS B CA 1
ATOM 4852 C C . HIS B 1 259 ? 8.352 -6.809 7.621 1 89.5 259 HIS B C 1
ATOM 4854 O O . HIS B 1 259 ? 8.852 -5.742 7.984 1 89.5 259 HIS B O 1
ATOM 4860 N N . TYR B 1 260 ? 7.957 -6.945 6.418 1 89.12 260 TYR B N 1
ATOM 4861 C CA . TYR B 1 260 ? 7.914 -5.867 5.438 1 89.12 260 TYR B CA 1
ATOM 4862 C C . TYR B 1 260 ? 7.047 -4.715 5.93 1 89.12 260 TYR B C 1
ATOM 4864 O O . TYR B 1 260 ? 7.426 -3.549 5.812 1 89.12 260 TYR B O 1
ATOM 4872 N N . LEU B 1 261 ? 5.906 -5.051 6.488 1 83.69 261 LEU B N 1
ATOM 4873 C CA . LEU B 1 261 ? 4.969 -4.039 6.961 1 83.69 261 LEU B CA 1
ATOM 4874 C C . LEU B 1 261 ? 5.59 -3.201 8.078 1 83.69 261 LEU B C 1
ATOM 4876 O O . LEU B 1 261 ? 5.305 -2.008 8.195 1 83.69 261 LEU B O 1
ATOM 4880 N N . ARG B 1 262 ? 6.395 -3.83 8.828 1 81.25 262 ARG B N 1
ATOM 4881 C CA . ARG B 1 262 ? 6.98 -3.156 9.984 1 81.25 262 ARG B CA 1
ATOM 4882 C C . ARG B 1 262 ? 8.234 -2.387 9.586 1 81.25 262 ARG B C 1
ATOM 4884 O O . ARG B 1 262 ? 8.5 -1.305 10.117 1 81.25 262 ARG B O 1
ATOM 4891 N N . SER B 1 263 ? 8.961 -2.959 8.633 1 81.44 263 SER B N 1
ATOM 4892 C CA . SER B 1 263 ? 10.305 -2.438 8.375 1 81.44 263 SER B CA 1
ATOM 4893 C C . SER B 1 263 ? 10.359 -1.698 7.039 1 81.44 263 SER B C 1
ATOM 4895 O O . SER B 1 263 ? 11.297 -0.939 6.785 1 81.44 263 SER B O 1
ATOM 4897 N N . GLY B 1 264 ? 9.391 -2.064 6.223 1 80.44 264 GLY B N 1
ATOM 4898 C CA . GLY B 1 264 ? 9.438 -1.53 4.871 1 80.44 264 GLY B CA 1
ATOM 4899 C C . GLY B 1 264 ? 10.43 -2.256 3.979 1 80.44 264 GLY B C 1
ATOM 4900 O O . GLY B 1 264 ? 10.562 -1.928 2.797 1 80.44 264 GLY B O 1
ATOM 4901 N N . MET B 1 265 ? 11.031 -3.293 4.52 1 83.38 265 MET B N 1
ATOM 4902 C CA . MET B 1 265 ? 12.078 -3.979 3.768 1 83.38 265 MET B CA 1
ATOM 4903 C C . MET B 1 265 ? 11.523 -5.215 3.07 1 83.38 265 MET B C 1
ATOM 4905 O O . MET B 1 265 ? 10.938 -6.09 3.715 1 83.38 265 MET B O 1
ATOM 4909 N N . VAL B 1 266 ? 11.727 -5.199 1.737 1 87.38 266 VAL B N 1
ATOM 4910 C CA . VAL B 1 266 ? 11.352 -6.367 0.944 1 87.38 266 VAL B CA 1
ATOM 4911 C C . VAL B 1 266 ? 12.578 -7.234 0.682 1 87.38 266 VAL B C 1
ATOM 4913 O O . VAL B 1 266 ? 13.664 -6.719 0.413 1 87.38 266 VAL B O 1
ATOM 4916 N N . SER B 1 267 ? 12.492 -8.547 0.813 1 91.38 267 SER B N 1
ATOM 4917 C CA . SER B 1 267 ? 13.57 -9.492 0.542 1 91.38 267 SER B CA 1
ATOM 4918 C C . SER B 1 267 ? 13.031 -10.789 -0.057 1 91.38 267 SER B C 1
ATOM 4920 O O . SER B 1 267 ? 11.82 -10.945 -0.225 1 91.38 267 SER B O 1
ATOM 4922 N N . LYS B 1 268 ? 13.961 -11.695 -0.383 1 95.62 268 LYS B N 1
ATOM 4923 C CA . LYS B 1 268 ? 13.578 -13.031 -0.838 1 95.62 268 LYS B CA 1
ATOM 4924 C C . LYS B 1 268 ? 12.664 -13.711 0.172 1 95.62 268 LYS B C 1
ATOM 4926 O O . LYS B 1 268 ? 11.781 -14.492 -0.207 1 95.62 268 LYS B O 1
ATOM 4931 N N . LYS B 1 269 ? 12.891 -13.312 1.408 1 96.75 269 LYS B N 1
ATOM 4932 C CA . LYS B 1 269 ? 12.133 -13.961 2.473 1 96.75 269 LYS B CA 1
ATOM 4933 C C . LYS B 1 269 ? 10.695 -13.453 2.51 1 96.75 269 LYS B C 1
ATOM 4935 O O . LYS B 1 269 ? 9.82 -14.094 3.096 1 96.75 269 LYS B O 1
ATOM 4940 N N . SER B 1 270 ? 10.477 -12.281 1.926 1 96.06 270 SER B N 1
ATOM 4941 C CA . SER B 1 270 ? 9.102 -11.828 1.755 1 96.06 270 SER B CA 1
ATOM 4942 C C . SER B 1 270 ? 8.336 -12.727 0.792 1 96.06 270 SER B C 1
ATOM 4944 O O . SER B 1 270 ? 7.168 -13.047 1.024 1 96.06 270 SER B O 1
ATOM 4946 N N . ASP B 1 271 ? 9.031 -13.148 -0.288 1 97.81 271 ASP B N 1
ATOM 4947 C CA . ASP B 1 271 ? 8.445 -14.117 -1.216 1 97.81 271 ASP B CA 1
ATOM 4948 C C . ASP B 1 271 ? 8.148 -15.438 -0.516 1 97.81 271 ASP B C 1
ATOM 4950 O O . ASP B 1 271 ? 7.117 -16.062 -0.764 1 97.81 271 ASP B O 1
ATOM 4954 N N . VAL B 1 272 ? 9.086 -15.789 0.322 1 98.69 272 VAL B N 1
ATOM 4955 C CA . VAL B 1 272 ? 8.938 -17.047 1.051 1 98.69 272 VAL B CA 1
ATOM 4956 C C . VAL B 1 272 ? 7.68 -16.984 1.922 1 98.69 272 VAL B C 1
ATOM 4958 O O . VAL B 1 272 ? 6.906 -17.953 1.969 1 98.69 272 VAL B O 1
ATOM 4961 N N . TYR B 1 273 ? 7.496 -15.883 2.58 1 98.38 273 TYR B N 1
ATOM 4962 C CA . TYR B 1 273 ? 6.301 -15.711 3.398 1 98.38 273 TYR B CA 1
ATOM 4963 C C . TYR B 1 273 ? 5.039 -15.844 2.553 1 98.38 273 TYR B C 1
ATOM 4965 O O . TYR B 1 273 ? 4.133 -16.609 2.891 1 98.38 273 TYR B O 1
ATOM 4973 N N . SER B 1 274 ? 4.992 -15.078 1.487 1 98.19 274 SER B N 1
ATOM 4974 C CA . SER B 1 274 ? 3.816 -15.086 0.62 1 98.19 274 SER B CA 1
ATOM 4975 C C . SER B 1 274 ? 3.549 -16.469 0.061 1 98.19 274 SER B C 1
ATOM 4977 O O . SER B 1 274 ? 2.393 -16.875 -0.081 1 98.19 274 SER B O 1
ATOM 4979 N N . PHE B 1 275 ? 4.59 -17.203 -0.255 1 98.75 275 PHE B N 1
ATOM 4980 C CA . PHE B 1 275 ? 4.441 -18.594 -0.714 1 98.75 275 PHE B CA 1
ATOM 4981 C C . PHE B 1 275 ? 3.814 -19.453 0.37 1 98.75 275 PHE B C 1
ATOM 4983 O O . PHE B 1 275 ? 2.971 -20.312 0.08 1 98.75 275 PHE B O 1
ATOM 4990 N N . GLY B 1 276 ? 4.312 -19.266 1.577 1 98.81 276 GLY B N 1
ATOM 4991 C CA . GLY B 1 276 ? 3.713 -20 2.682 1 98.81 276 GLY B CA 1
ATOM 4992 C C . GLY B 1 276 ? 2.213 -19.797 2.789 1 98.81 276 GLY B C 1
ATOM 4993 O O . GLY B 1 276 ? 1.471 -20.75 3.031 1 98.81 276 GLY B O 1
ATOM 4994 N N . VAL B 1 277 ? 1.781 -18.594 2.609 1 98.31 277 VAL B N 1
ATOM 4995 C CA . VAL B 1 277 ? 0.355 -18.281 2.633 1 98.31 277 VAL B CA 1
ATOM 4996 C C . VAL B 1 277 ? -0.346 -19 1.483 1 98.31 277 VAL B C 1
ATOM 4998 O O . VAL B 1 277 ? -1.409 -19.609 1.672 1 98.31 277 VAL B O 1
ATOM 5001 N N . LEU B 1 278 ? 0.229 -18.953 0.333 1 98.5 278 LEU B N 1
ATOM 5002 C CA . LEU B 1 278 ? -0.31 -19.641 -0.829 1 98.5 278 LEU B CA 1
ATOM 5003 C C . LEU B 1 278 ? -0.459 -21.141 -0.547 1 98.5 278 LEU B C 1
ATOM 5005 O O . LEU B 1 278 ? -1.472 -21.75 -0.906 1 98.5 278 LEU B O 1
ATOM 5009 N N . LEU B 1 279 ? 0.573 -21.672 0.029 1 98.5 279 LEU B N 1
ATOM 5010 C CA . LEU B 1 279 ? 0.546 -23.094 0.371 1 98.5 279 LEU B CA 1
ATOM 5011 C C . LEU B 1 279 ? -0.602 -23.406 1.326 1 98.5 279 LEU B C 1
ATOM 5013 O O . LEU B 1 279 ? -1.286 -24.422 1.176 1 98.5 279 LEU B O 1
ATOM 5017 N N . LEU B 1 280 ? -0.848 -22.562 2.275 1 98 280 LEU B N 1
ATOM 5018 C CA . LEU B 1 280 ? -1.972 -22.734 3.189 1 98 280 LEU B CA 1
ATOM 5019 C C . LEU B 1 280 ? -3.297 -22.672 2.438 1 98 280 LEU B C 1
ATOM 5021 O O . LEU B 1 280 ? -4.23 -23.406 2.756 1 98 280 LEU B O 1
ATOM 5025 N N . GLU B 1 281 ? -3.379 -21.781 1.485 1 97.69 281 GLU B N 1
ATOM 5026 C CA . GLU B 1 281 ? -4.578 -21.719 0.658 1 97.69 281 GLU B CA 1
ATOM 5027 C C . GLU B 1 281 ? -4.812 -23.047 -0.064 1 97.69 281 GLU B C 1
ATOM 5029 O O . GLU B 1 281 ? -5.945 -23.531 -0.137 1 97.69 281 GLU B O 1
ATOM 5034 N N . LEU B 1 282 ? -3.76 -23.578 -0.582 1 97.94 282 LEU B N 1
ATOM 5035 C CA . LEU B 1 282 ? -3.85 -24.844 -1.32 1 97.94 282 LEU B CA 1
ATOM 5036 C C . LEU B 1 282 ? -4.305 -25.969 -0.41 1 97.94 282 LEU B C 1
ATOM 5038 O O . LEU B 1 282 ? -5.039 -26.859 -0.841 1 97.94 282 LEU B O 1
ATOM 5042 N N . VAL B 1 283 ? -3.898 -25.938 0.819 1 97.19 283 VAL B N 1
ATOM 5043 C CA . VAL B 1 283 ? -4.223 -27 1.772 1 97.19 283 VAL B CA 1
ATOM 5044 C C . VAL B 1 283 ? -5.656 -26.828 2.268 1 97.19 283 VAL B C 1
ATOM 5046 O O . VAL B 1 283 ? -6.422 -27.797 2.314 1 97.19 283 VAL B O 1
ATOM 5049 N N . THR B 1 284 ? -6.059 -25.594 2.549 1 96.94 284 THR B N 1
ATOM 5050 C CA . THR B 1 284 ? -7.301 -25.359 3.283 1 96.94 284 THR B CA 1
ATOM 5051 C C . THR B 1 284 ? -8.445 -25.047 2.326 1 96.94 284 THR B C 1
ATOM 5053 O O . THR B 1 284 ? -9.617 -25.172 2.686 1 96.94 284 THR B O 1
ATOM 5056 N N . GLY B 1 285 ? -8.07 -24.516 1.154 1 96.12 285 GLY B N 1
ATOM 5057 C CA . GLY B 1 285 ? -9.102 -24.016 0.252 1 96.12 285 GLY B CA 1
ATOM 5058 C C . GLY B 1 285 ? -9.648 -22.672 0.66 1 96.12 285 GLY B C 1
ATOM 5059 O O . GLY B 1 285 ? -10.523 -22.125 -0.015 1 96.12 285 GLY B O 1
ATOM 5060 N N . ALA B 1 286 ? -9.141 -22.141 1.716 1 94.81 286 ALA B N 1
ATOM 5061 C CA . ALA B 1 286 ? -9.578 -20.828 2.189 1 94.81 286 ALA B CA 1
ATOM 5062 C C . ALA B 1 286 ? -8.781 -19.703 1.521 1 94.81 286 ALA B C 1
ATOM 5064 O O . ALA B 1 286 ? -7.68 -19.938 1.019 1 94.81 286 ALA B O 1
ATOM 5065 N N . GLU B 1 287 ? -9.375 -18.547 1.469 1 93.94 287 GLU B N 1
ATOM 5066 C CA . GLU B 1 287 ? -8.672 -17.391 0.916 1 93.94 287 GLU B CA 1
ATOM 5067 C C . GLU B 1 287 ? -7.648 -16.844 1.905 1 93.94 287 GLU B C 1
ATOM 5069 O O . GLU B 1 287 ? -7.801 -17.016 3.117 1 93.94 287 GLU B O 1
ATOM 5074 N N . ALA B 1 288 ? -6.656 -16.219 1.332 1 94.88 288 ALA B N 1
ATOM 5075 C CA . ALA B 1 288 ? -5.598 -15.633 2.158 1 94.88 288 ALA B CA 1
ATOM 5076 C C . ALA B 1 288 ? -6.172 -14.633 3.152 1 94.88 288 ALA B C 1
ATOM 5078 O O . ALA B 1 288 ? -5.621 -14.438 4.238 1 94.88 288 ALA B O 1
ATOM 5079 N N . PHE B 1 289 ? -7.262 -14.031 2.756 1 91.81 289 PHE B N 1
ATOM 5080 C CA . PHE B 1 289 ? -7.949 -13.07 3.613 1 91.81 289 PHE B CA 1
ATOM 5081 C C . PHE B 1 289 ? -9.461 -13.242 3.518 1 91.81 289 PHE B C 1
ATOM 5083 O O . PHE B 1 289 ? -10.023 -13.195 2.424 1 91.81 289 PHE B O 1
ATOM 5090 N N . ASP B 1 290 ? -10.008 -13.453 4.633 1 88.12 290 ASP B N 1
ATOM 5091 C CA . ASP B 1 290 ? -11.461 -13.516 4.73 1 88.12 290 ASP B CA 1
ATOM 5092 C C . ASP B 1 290 ? -12.047 -12.141 5.023 1 88.12 290 ASP B C 1
ATOM 5094 O O . ASP B 1 290 ? -12.023 -11.68 6.168 1 88.12 290 ASP B O 1
ATOM 5098 N N . ALA B 1 291 ? -12.586 -11.5 4.082 1 77.31 291 ALA B N 1
ATOM 5099 C CA . ALA B 1 291 ? -13.086 -10.141 4.207 1 77.31 291 ALA B CA 1
ATOM 5100 C C . ALA B 1 291 ? -14.273 -10.078 5.168 1 77.31 291 ALA B C 1
ATOM 5102 O O . ALA B 1 291 ? -14.438 -9.094 5.898 1 77.31 291 ALA B O 1
ATOM 5103 N N . GLY B 1 292 ? -15.117 -11.141 5.102 1 78.31 292 GLY B N 1
ATOM 5104 C CA . GLY B 1 292 ? -16.266 -11.18 5.988 1 78.31 292 GLY B CA 1
ATOM 5105 C C . GLY B 1 292 ? -15.883 -11.227 7.457 1 78.31 292 GLY B C 1
ATOM 5106 O O . GLY B 1 292 ? -16.469 -10.523 8.281 1 78.31 292 GLY B O 1
ATOM 5107 N N . ARG B 1 293 ? -14.859 -11.938 7.75 1 81.38 293 ARG B N 1
ATOM 5108 C CA . ARG B 1 293 ? -14.414 -12.109 9.133 1 81.38 293 ARG B CA 1
ATOM 5109 C C . ARG B 1 293 ? -13.266 -11.164 9.461 1 81.38 293 ARG B C 1
ATOM 5111 O O . ARG B 1 293 ? -12.828 -11.078 10.609 1 81.38 293 ARG B O 1
ATOM 5118 N N . GLU B 1 294 ? -12.781 -10.5 8.43 1 80.38 294 GLU B N 1
ATOM 5119 C CA . GLU B 1 294 ? -11.609 -9.641 8.586 1 80.38 294 GLU B CA 1
ATOM 5120 C C . GLU B 1 294 ? -10.453 -10.398 9.219 1 80.38 294 GLU B C 1
ATOM 5122 O O . GLU B 1 294 ? -9.852 -9.93 10.188 1 80.38 294 GLU B O 1
ATOM 5127 N N . LEU B 1 295 ? -10.227 -11.523 8.688 1 87.62 295 LEU B N 1
ATOM 5128 C CA . LEU B 1 295 ? -9.25 -12.414 9.305 1 87.62 295 LEU B CA 1
ATOM 5129 C C . LEU B 1 295 ? -8.289 -12.977 8.266 1 87.62 295 LEU B C 1
ATOM 5131 O O . LEU B 1 295 ? -8.719 -13.461 7.215 1 87.62 295 LEU B O 1
ATOM 5135 N N . ARG B 1 296 ? -7.047 -12.867 8.586 1 91.38 296 ARG B N 1
ATOM 5136 C CA . ARG B 1 296 ? -6.027 -13.477 7.738 1 91.38 296 ARG B CA 1
ATOM 5137 C C . ARG B 1 296 ? -5.988 -14.984 7.934 1 91.38 296 ARG B C 1
ATOM 5139 O O . ARG B 1 296 ? -6.16 -15.484 9.047 1 91.38 296 ARG B O 1
ATOM 5146 N N . LEU B 1 297 ? -5.719 -15.633 6.848 1 94.94 297 LEU B N 1
ATOM 5147 C CA . LEU B 1 297 ? -5.641 -17.078 6.906 1 94.94 297 LEU B CA 1
ATOM 5148 C C . LEU B 1 297 ? -4.586 -17.531 7.906 1 94.94 297 LEU B C 1
ATOM 5150 O O . LEU B 1 297 ? -4.797 -18.5 8.648 1 94.94 297 LEU B O 1
ATOM 5154 N N . THR B 1 298 ? -3.426 -16.859 7.988 1 95.12 298 THR B N 1
ATOM 5155 C CA . THR B 1 298 ? -2.354 -17.219 8.906 1 95.12 298 THR B CA 1
ATOM 5156 C C . THR B 1 298 ? -2.828 -17.109 10.359 1 95.12 298 THR B C 1
ATOM 5158 O O . THR B 1 298 ? -2.438 -17.922 11.203 1 95.12 298 THR B O 1
ATOM 5161 N N . ALA B 1 299 ? -3.635 -16.141 10.594 1 92.06 299 ALA B N 1
ATOM 5162 C CA . ALA B 1 299 ? -4.195 -16 11.938 1 92.06 299 ALA B CA 1
ATOM 5163 C C . ALA B 1 299 ? -5.195 -17.109 12.234 1 92.06 299 ALA B C 1
ATOM 5165 O O . ALA B 1 299 ? -5.184 -17.688 13.328 1 92.06 299 ALA B O 1
ATOM 5166 N N . ALA B 1 300 ? -6.059 -17.406 11.305 1 92.44 300 ALA B N 1
ATOM 5167 C CA . ALA B 1 300 ? -7.051 -18.469 11.461 1 92.44 300 ALA B CA 1
ATOM 5168 C C . ALA B 1 300 ? -6.375 -19.828 11.68 1 92.44 300 ALA B C 1
ATOM 5170 O O . ALA B 1 300 ? -6.891 -20.672 12.414 1 92.44 300 ALA B O 1
ATOM 5171 N N . MET B 1 301 ? -5.211 -19.969 11.094 1 94.56 301 MET B N 1
ATOM 5172 C CA . MET B 1 301 ? -4.5 -21.234 11.125 1 94.56 301 MET B CA 1
ATOM 5173 C C . MET B 1 301 ? -3.535 -21.297 12.305 1 94.56 301 MET B C 1
ATOM 5175 O O . MET B 1 301 ? -2.787 -22.266 12.453 1 94.56 301 MET B O 1
ATOM 5179 N N . GLY B 1 302 ? -3.545 -20.281 13.148 1 92.25 302 GLY B N 1
ATOM 5180 C CA . GLY B 1 302 ? -2.615 -20.188 14.258 1 92.25 302 GLY B CA 1
ATOM 5181 C C . GLY B 1 302 ? -2.471 -21.484 15.031 1 92.25 302 GLY B C 1
ATOM 5182 O O . GLY B 1 302 ? -1.371 -22.031 15.141 1 92.25 302 GLY B O 1
ATOM 5183 N N . PRO B 1 303 ? -3.527 -21.984 15.516 1 88.38 303 PRO B N 1
ATOM 5184 C CA . PRO B 1 303 ? -3.471 -23.234 16.281 1 88.38 303 PRO B CA 1
ATOM 5185 C C . PRO B 1 303 ? -2.887 -24.391 15.484 1 88.38 303 PRO B C 1
ATOM 5187 O O . PRO B 1 303 ? -2.113 -25.188 16.031 1 88.38 303 PRO B O 1
ATOM 5190 N N . VAL B 1 304 ? -3.24 -24.531 14.266 1 89.75 304 VAL B N 1
ATOM 5191 C CA . VAL B 1 304 ? -2.77 -25.594 13.398 1 89.75 304 VAL B CA 1
ATOM 5192 C C . VAL B 1 304 ? -1.277 -25.422 13.125 1 89.75 304 VAL B C 1
ATOM 5194 O O . VAL B 1 304 ? -0.525 -26.406 13.102 1 89.75 304 VAL B O 1
ATOM 5197 N N . LEU B 1 305 ? -0.834 -24.203 12.922 1 91.69 305 LEU B N 1
ATOM 5198 C CA . LEU B 1 305 ? 0.559 -23.906 12.602 1 91.69 305 LEU B CA 1
ATOM 5199 C C . LEU B 1 305 ? 1.461 -24.172 13.805 1 91.69 305 LEU B C 1
ATOM 5201 O O . LEU B 1 305 ? 2.629 -24.531 13.633 1 91.69 305 LEU B O 1
ATOM 5205 N N . ARG B 1 306 ? 0.891 -24.031 14.945 1 87.5 306 ARG B N 1
ATOM 5206 C CA . ARG B 1 306 ? 1.652 -24.281 16.156 1 87.5 306 ARG B CA 1
ATOM 5207 C C . ARG B 1 306 ? 1.737 -25.781 16.453 1 87.5 306 ARG B C 1
ATOM 5209 O O . ARG B 1 306 ? 2.691 -26.25 17.078 1 87.5 306 ARG B O 1
ATOM 5216 N N . ASP B 1 307 ? 0.642 -26.516 15.977 1 85.88 307 ASP B N 1
ATOM 5217 C CA . ASP B 1 307 ? 0.59 -27.953 16.172 1 85.88 307 ASP B CA 1
ATOM 5218 C C . ASP B 1 307 ? 0.065 -28.656 14.922 1 85.88 307 ASP B C 1
ATOM 5220 O O . ASP B 1 307 ? -1.028 -29.234 14.938 1 85.88 307 ASP B O 1
ATOM 5224 N N . PRO B 1 308 ? 0.854 -28.828 13.961 1 79.88 308 PRO B N 1
ATOM 5225 C CA . PRO B 1 308 ? 0.396 -29.438 12.703 1 79.88 308 PRO B CA 1
ATOM 5226 C C . PRO B 1 308 ? 0.08 -30.922 12.852 1 79.88 308 PRO B C 1
ATOM 5228 O O . PRO B 1 308 ? -0.848 -31.422 12.211 1 79.88 308 PRO B O 1
ATOM 5231 N N . GLU B 1 309 ? 0.761 -31.75 13.617 1 77.94 309 GLU B N 1
ATOM 5232 C CA . GLU B 1 309 ? 0.601 -33.188 13.773 1 77.94 309 GLU B CA 1
ATOM 5233 C C . GLU B 1 309 ? -0.825 -33.562 14.18 1 77.94 309 GLU B C 1
ATOM 5235 O O . GLU B 1 309 ? -1.42 -34.469 13.633 1 77.94 309 GLU B O 1
ATOM 5240 N N . GLY B 1 310 ? -1.364 -32.719 14.953 1 74.88 310 GLY B N 1
ATOM 5241 C CA . GLY B 1 310 ? -2.664 -33.094 15.484 1 74.88 310 GLY B CA 1
ATOM 5242 C C . GLY B 1 310 ? -3.818 -32.406 14.797 1 74.88 310 GLY B C 1
ATOM 5243 O O . GLY B 1 310 ? -4.973 -32.812 14.93 1 74.88 310 GLY B O 1
ATOM 5244 N N . ARG B 1 311 ? -3.496 -31.5 13.852 1 85 311 ARG B N 1
ATOM 5245 C CA . ARG B 1 311 ? -4.629 -30.656 13.492 1 85 311 ARG B CA 1
ATOM 5246 C C . ARG B 1 311 ? -4.645 -30.359 11.992 1 85 311 ARG B C 1
ATOM 5248 O O . ARG B 1 311 ? -5.602 -29.781 11.477 1 85 311 ARG B O 1
ATOM 5255 N N . ALA B 1 312 ? -3.625 -30.844 11.281 1 86.25 312 ALA B N 1
ATOM 5256 C CA . ALA B 1 312 ? -3.52 -30.516 9.859 1 86.25 312 ALA B CA 1
ATOM 5257 C C . ALA B 1 312 ? -4.73 -31.031 9.086 1 86.25 312 ALA B C 1
ATOM 5259 O O . ALA B 1 312 ? -5.262 -30.344 8.219 1 86.25 312 ALA B O 1
ATOM 5260 N N . THR B 1 313 ? -5.16 -32.188 9.391 1 87.88 313 THR B N 1
ATOM 5261 C CA . THR B 1 313 ? -6.246 -32.812 8.648 1 87.88 313 THR B CA 1
ATOM 5262 C C . THR B 1 313 ? -7.562 -32.094 8.891 1 87.88 313 THR B C 1
ATOM 5264 O O . THR B 1 313 ? -8.461 -32.094 8.039 1 87.88 313 THR B O 1
ATOM 5267 N N . LYS B 1 314 ? -7.625 -31.406 9.992 1 89 314 LYS B N 1
ATOM 5268 C CA . LYS B 1 314 ? -8.852 -30.672 10.32 1 89 314 LYS B CA 1
ATOM 5269 C C . LYS B 1 314 ? -8.953 -29.391 9.516 1 89 314 LYS B C 1
ATOM 5271 O O . LYS B 1 314 ? -10.039 -28.828 9.367 1 89 314 LYS B O 1
ATOM 5276 N N . ALA B 1 315 ? -7.84 -29 9.016 1 93.69 315 ALA B N 1
ATOM 5277 C CA . ALA B 1 315 ? -7.805 -27.719 8.328 1 93.69 315 ALA B CA 1
ATOM 5278 C C . ALA B 1 315 ? -7.957 -27.891 6.816 1 93.69 315 ALA B C 1
ATOM 5280 O O . ALA B 1 315 ? -8.031 -26.906 6.074 1 93.69 315 ALA B O 1
ATOM 5281 N N . LEU B 1 316 ? -8.086 -29.125 6.41 1 95.62 316 LEU B N 1
ATOM 5282 C CA . LEU B 1 316 ? -8.117 -29.422 4.977 1 95.62 316 LEU B CA 1
ATOM 5283 C C . LEU B 1 316 ? -9.414 -28.922 4.348 1 95.62 316 LEU B C 1
ATOM 5285 O O . LEU B 1 316 ? -10.438 -28.812 5.027 1 95.62 316 LEU B O 1
ATOM 5289 N N . ASP B 1 317 ? -9.305 -28.578 3.135 1 96.19 317 ASP B N 1
ATOM 5290 C CA . ASP B 1 317 ? -10.469 -28.203 2.348 1 96.19 317 ASP B CA 1
ATOM 5291 C C . ASP B 1 317 ? -11.547 -29.281 2.412 1 96.19 317 ASP B C 1
ATOM 5293 O O . ASP B 1 317 ? -11.352 -30.391 1.918 1 96.19 317 ASP B O 1
ATOM 5297 N N . PRO B 1 318 ? -12.664 -28.938 2.945 1 94.31 318 PRO B N 1
ATOM 5298 C CA . PRO B 1 318 ? -13.719 -29.953 3.043 1 94.31 318 PRO B CA 1
ATOM 5299 C C . PRO B 1 318 ? -14.195 -30.438 1.676 1 94.31 318 PRO B C 1
ATOM 5301 O O . PRO B 1 318 ? -14.695 -31.562 1.554 1 94.31 318 PRO B O 1
ATOM 5304 N N . ARG B 1 319 ? -14.031 -29.766 0.643 1 94.88 319 ARG B N 1
ATOM 5305 C CA . ARG B 1 319 ? -14.508 -30.125 -0.691 1 94.88 319 ARG B CA 1
ATOM 5306 C C . ARG B 1 319 ? -13.727 -31.297 -1.266 1 94.88 319 ARG B C 1
ATOM 5308 O O . ARG B 1 319 ? -14.148 -31.906 -2.244 1 94.88 319 ARG B O 1
ATOM 5315 N N . LEU B 1 320 ? -12.609 -31.531 -0.637 1 95.38 320 LEU B N 1
ATOM 5316 C CA . LEU B 1 320 ? -11.789 -32.656 -1.109 1 95.38 320 LEU B CA 1
ATOM 5317 C C . LEU B 1 320 ? -12.438 -33.969 -0.756 1 95.38 320 LEU B C 1
ATOM 5319 O O . LEU B 1 320 ? -12.078 -35.031 -1.323 1 95.38 320 LEU B O 1
ATOM 5323 N N . GLY B 1 321 ? -13.32 -34.031 0.177 1 92.06 321 GLY B N 1
ATOM 5324 C CA . GLY B 1 321 ? -14.094 -35.219 0.508 1 92.06 321 GLY B CA 1
ATOM 5325 C C . GLY B 1 321 ? -13.234 -36.406 0.869 1 92.06 321 GLY B C 1
ATOM 5326 O O . GLY B 1 321 ? -13.516 -37.531 0.456 1 92.06 321 GLY B O 1
ATOM 5327 N N . GLY B 1 322 ? -12.102 -36.156 1.353 1 90.94 322 GLY B N 1
ATOM 5328 C CA . GLY B 1 322 ? -11.242 -37.25 1.764 1 90.94 322 GLY B CA 1
ATOM 5329 C C . GLY B 1 322 ? -10.188 -37.625 0.726 1 90.94 322 GLY B C 1
ATOM 5330 O O . GLY B 1 322 ? -9.312 -38.438 0.979 1 90.94 322 GLY B O 1
ATOM 5331 N N . ASP B 1 323 ? -10.258 -37 -0.388 1 92.31 323 ASP B N 1
ATOM 5332 C CA . ASP B 1 323 ? -9.312 -37.281 -1.461 1 92.31 323 ASP B CA 1
ATOM 5333 C C . ASP B 1 323 ? -8.031 -36.469 -1.29 1 92.31 323 ASP B C 1
ATOM 5335 O O . ASP B 1 323 ? -7.785 -35.531 -2.049 1 92.31 323 ASP B O 1
ATOM 5339 N N . TYR B 1 324 ? -7.312 -36.875 -0.325 1 93.88 324 TYR B N 1
ATOM 5340 C CA . TYR B 1 324 ? -6.023 -36.281 -0.03 1 93.88 324 TYR B CA 1
ATOM 5341 C C . TYR B 1 324 ? -5.102 -37.25 0.679 1 93.88 324 TYR B C 1
ATOM 5343 O O . TYR B 1 324 ? -5.539 -38.344 1.105 1 93.88 324 TYR B O 1
ATOM 5351 N N . ASP B 1 325 ? -3.869 -37 0.645 1 94.06 325 ASP B N 1
ATOM 5352 C CA . ASP B 1 325 ? -2.885 -37.719 1.427 1 94.06 325 ASP B CA 1
ATOM 5353 C C . ASP B 1 325 ? -2.582 -37.031 2.746 1 94.06 325 ASP B C 1
ATOM 5355 O O . ASP B 1 325 ? -2.008 -35.938 2.754 1 94.06 325 ASP B O 1
ATOM 5359 N N . ALA B 1 326 ? -2.92 -37.688 3.85 1 92.19 326 ALA B N 1
ATOM 5360 C CA . ALA B 1 326 ? -2.807 -37.062 5.172 1 92.19 326 ALA B CA 1
ATOM 5361 C C . ALA B 1 326 ? -1.354 -36.75 5.5 1 92.19 326 ALA B C 1
ATOM 5363 O O . ALA B 1 326 ? -1.073 -35.719 6.152 1 92.19 326 ALA B O 1
ATOM 5364 N N . GLY B 1 327 ? -0.478 -37.625 5.164 1 93.19 327 GLY B N 1
ATOM 5365 C CA . GLY B 1 327 ? 0.938 -37.375 5.375 1 93.19 327 GLY B CA 1
ATOM 5366 C C . GLY B 1 327 ? 1.442 -36.156 4.621 1 93.19 327 GLY B C 1
ATOM 5367 O O . GLY B 1 327 ? 2.184 -35.344 5.176 1 93.19 327 GLY B O 1
ATOM 5368 N N . GLU B 1 328 ? 1.023 -36.031 3.387 1 95.12 328 GLU B N 1
ATOM 5369 C CA . GLU B 1 328 ? 1.411 -34.906 2.57 1 95.12 328 GLU B CA 1
ATOM 5370 C C . GLU B 1 328 ? 0.799 -33.594 3.107 1 95.12 328 GLU B C 1
ATOM 5372 O O . GLU B 1 328 ? 1.436 -32.562 3.074 1 95.12 328 GLU B O 1
ATOM 5377 N N . ALA B 1 329 ? -0.394 -33.781 3.539 1 94.38 329 ALA B N 1
ATOM 5378 C CA . ALA B 1 329 ? -1.066 -32.594 4.113 1 94.38 329 ALA B CA 1
ATOM 5379 C C . ALA B 1 329 ? -0.31 -32.094 5.324 1 94.38 329 ALA B C 1
ATOM 5381 O O . ALA B 1 329 ? -0.084 -30.875 5.445 1 94.38 329 ALA B O 1
ATOM 5382 N N . LYS B 1 330 ? 0.049 -32.969 6.168 1 93.81 330 LYS B N 1
ATOM 5383 C CA . LYS B 1 330 ? 0.829 -32.594 7.344 1 93.81 330 LYS B CA 1
ATOM 5384 C C . LYS B 1 330 ? 2.15 -31.953 6.945 1 93.81 330 LYS B C 1
ATOM 5386 O O . LYS B 1 330 ? 2.549 -30.938 7.52 1 93.81 330 LYS B O 1
ATOM 5391 N N . ALA B 1 331 ? 2.773 -32.531 6.023 1 94.62 331 ALA B N 1
ATOM 5392 C CA . ALA B 1 331 ? 4.051 -32 5.547 1 94.62 331 ALA B CA 1
ATOM 5393 C C . ALA B 1 331 ? 3.887 -30.609 4.949 1 94.62 331 ALA B C 1
ATOM 5395 O O . ALA B 1 331 ? 4.715 -29.719 5.18 1 94.62 331 ALA B O 1
ATOM 5396 N N . ALA B 1 332 ? 2.867 -30.422 4.188 1 96.44 332 ALA B N 1
ATOM 5397 C CA . ALA B 1 332 ? 2.602 -29.125 3.574 1 96.44 332 ALA B CA 1
ATOM 5398 C C . ALA B 1 332 ? 2.377 -28.047 4.633 1 96.44 332 ALA B C 1
ATOM 5400 O O . ALA B 1 332 ? 2.885 -26.938 4.512 1 96.44 332 ALA B O 1
ATOM 5401 N N . VAL B 1 333 ? 1.638 -28.375 5.656 1 96.69 333 VAL B N 1
ATOM 5402 C CA . VAL B 1 333 ? 1.371 -27.438 6.742 1 96.69 333 VAL B CA 1
ATOM 5403 C C . VAL B 1 333 ? 2.67 -27.109 7.477 1 96.69 333 VAL B C 1
ATOM 5405 O O . VAL B 1 333 ? 2.904 -25.969 7.859 1 96.69 333 VAL B O 1
ATOM 5408 N N . ASP B 1 334 ? 3.48 -28.094 7.621 1 95.62 334 ASP B N 1
ATOM 5409 C CA . ASP B 1 334 ? 4.773 -27.891 8.266 1 95.62 334 ASP B CA 1
ATOM 5410 C C . ASP B 1 334 ? 5.637 -26.922 7.461 1 95.62 334 ASP B C 1
ATOM 5412 O O . ASP B 1 334 ? 6.273 -26.031 8.023 1 95.62 334 ASP B O 1
ATOM 5416 N N . VAL B 1 335 ? 5.695 -27.156 6.211 1 97.31 335 VAL B N 1
ATOM 5417 C CA . VAL B 1 335 ? 6.457 -26.281 5.336 1 97.31 335 VAL B CA 1
ATOM 5418 C C . VAL B 1 335 ? 5.887 -24.875 5.395 1 97.31 335 VAL B C 1
ATOM 5420 O O . VAL B 1 335 ? 6.629 -23.891 5.531 1 97.31 335 VAL B O 1
ATOM 5423 N N . ALA B 1 336 ? 4.59 -24.766 5.293 1 98 336 ALA B N 1
ATOM 5424 C CA . ALA B 1 336 ? 3.932 -23.469 5.359 1 98 336 ALA B CA 1
ATOM 5425 C C . ALA B 1 336 ? 4.254 -22.75 6.676 1 98 336 ALA B C 1
ATOM 5427 O O . ALA B 1 336 ? 4.52 -21.547 6.691 1 98 336 ALA B O 1
ATOM 5428 N N . SER B 1 337 ? 4.227 -23.484 7.734 1 96.75 337 SER B N 1
ATOM 5429 C CA . SER B 1 337 ? 4.52 -22.922 9.055 1 96.75 337 SER B CA 1
ATOM 5430 C C . SER B 1 337 ? 5.922 -22.328 9.102 1 96.75 337 SER B C 1
ATOM 5432 O O . SER B 1 337 ? 6.121 -21.25 9.672 1 96.75 337 SER B O 1
ATOM 5434 N N . SER B 1 338 ? 6.867 -23.016 8.516 1 97.12 338 SER B N 1
ATOM 5435 C CA . SER B 1 338 ? 8.242 -22.531 8.469 1 97.12 338 SER B CA 1
ATOM 5436 C C . SER B 1 338 ? 8.344 -21.266 7.609 1 97.12 338 SER B C 1
ATOM 5438 O O . SER B 1 338 ? 9.109 -20.359 7.926 1 97.12 338 SER B O 1
ATOM 5440 N N . CYS B 1 339 ? 7.582 -21.188 6.59 1 98.56 339 CYS B N 1
ATOM 5441 C CA . CYS B 1 339 ? 7.629 -20.062 5.652 1 98.56 339 CYS B CA 1
ATOM 5442 C C . CYS B 1 339 ? 7.012 -18.812 6.262 1 98.56 339 CYS B C 1
ATOM 5444 O O . CYS B 1 339 ? 7.48 -17.703 6.016 1 98.56 339 CYS B O 1
ATOM 5446 N N . VAL B 1 340 ? 5.992 -18.969 7.086 1 97.88 340 VAL B N 1
ATOM 5447 C CA . VAL B 1 340 ? 5.23 -17.812 7.547 1 97.88 340 VAL B CA 1
ATOM 5448 C C . VAL B 1 340 ? 5.691 -17.422 8.945 1 97.88 340 VAL B C 1
ATOM 5450 O O . VAL B 1 340 ? 5.004 -16.672 9.648 1 97.88 340 VAL B O 1
ATOM 5453 N N . GLY B 1 341 ? 6.828 -17.953 9.336 1 95.56 341 GLY B N 1
ATOM 5454 C CA . GLY B 1 341 ? 7.379 -17.562 10.617 1 95.56 341 GLY B CA 1
ATOM 5455 C C . GLY B 1 341 ? 7.621 -16.062 10.727 1 95.56 341 GLY B C 1
ATOM 5456 O O . GLY B 1 341 ? 7.93 -15.406 9.727 1 95.56 341 GLY B O 1
ATOM 5457 N N . ASP B 1 342 ? 7.648 -15.508 11.898 1 91.31 342 ASP B N 1
ATOM 5458 C CA . ASP B 1 342 ? 7.742 -14.07 12.141 1 91.31 342 ASP B CA 1
ATOM 5459 C C . ASP B 1 342 ? 9.125 -13.539 11.758 1 91.31 342 ASP B C 1
ATOM 5461 O O . ASP B 1 342 ? 9.242 -12.43 11.25 1 91.31 342 ASP B O 1
ATOM 5465 N N . ASN B 1 343 ? 10.117 -14.305 12.07 1 92.62 343 ASN B N 1
ATOM 5466 C CA . ASN B 1 343 ? 11.492 -13.891 11.797 1 92.62 343 ASN B CA 1
ATOM 5467 C C . ASN B 1 343 ? 11.938 -14.32 10.398 1 92.62 343 ASN B C 1
ATOM 5469 O O . ASN B 1 343 ? 12.133 -15.508 10.141 1 92.62 343 ASN B O 1
ATOM 5473 N N . PRO B 1 344 ? 12.18 -13.422 9.523 1 94.62 344 PRO B N 1
ATOM 5474 C CA . PRO B 1 344 ? 12.57 -13.781 8.156 1 94.62 344 PRO B CA 1
ATOM 5475 C C . PRO B 1 344 ? 13.867 -14.586 8.102 1 94.62 344 PRO B C 1
ATOM 5477 O O . PRO B 1 344 ? 14.039 -15.43 7.223 1 94.62 344 PRO B O 1
ATOM 5480 N N . GLY B 1 345 ? 14.75 -14.32 9.008 1 94.69 345 GLY B N 1
ATOM 5481 C CA . GLY B 1 345 ? 16.031 -15.023 9.031 1 94.69 345 GLY B CA 1
ATOM 5482 C C . GLY B 1 345 ? 15.891 -16.516 9.281 1 94.69 345 GLY B C 1
ATOM 5483 O O . GLY B 1 345 ? 16.781 -17.297 8.922 1 94.69 345 GLY B O 1
ATOM 5484 N N . LEU B 1 346 ? 14.805 -16.938 9.852 1 96.81 346 LEU B N 1
ATOM 5485 C CA . LEU B 1 346 ? 14.586 -18.328 10.195 1 96.81 346 LEU B CA 1
ATOM 5486 C C . LEU B 1 346 ? 13.727 -19.031 9.133 1 96.81 346 LEU B C 1
ATOM 5488 O O . LEU B 1 346 ? 13.539 -20.25 9.18 1 96.81 346 LEU B O 1
ATOM 5492 N N . ARG B 1 347 ? 13.242 -18.328 8.188 1 97.94 347 ARG B N 1
ATOM 5493 C CA . ARG B 1 347 ? 12.484 -18.922 7.094 1 97.94 347 ARG B CA 1
ATOM 5494 C C . ARG B 1 347 ? 13.398 -19.688 6.152 1 97.94 347 ARG B C 1
ATOM 5496 O O . ARG B 1 347 ? 14.555 -19.312 5.957 1 97.94 347 ARG B O 1
ATOM 5503 N N . PRO B 1 348 ? 12.938 -20.734 5.609 1 98.44 348 PRO B N 1
ATOM 5504 C CA . PRO B 1 348 ? 13.758 -21.484 4.66 1 98.44 348 PRO B CA 1
ATOM 5505 C C . PRO B 1 348 ? 14 -20.734 3.355 1 98.44 348 PRO B C 1
ATOM 5507 O O . PRO B 1 348 ? 13.289 -19.766 3.059 1 98.44 348 PRO B O 1
ATOM 5510 N N . SER B 1 349 ? 15.055 -21.094 2.66 1 98.12 349 SER B N 1
ATOM 5511 C CA . SER B 1 349 ? 15.188 -20.656 1.276 1 98.12 349 SER B CA 1
ATOM 5512 C C . SER B 1 349 ? 14.211 -21.375 0.362 1 98.12 349 SER B C 1
ATOM 5514 O O . SER B 1 349 ? 13.68 -22.438 0.728 1 98.12 349 SER B O 1
ATOM 5516 N N . MET B 1 350 ? 13.953 -20.844 -0.797 1 98.38 350 MET B N 1
ATOM 5517 C CA . MET B 1 350 ? 13.055 -21.547 -1.713 1 98.38 350 MET B CA 1
ATOM 5518 C C . MET B 1 350 ? 13.68 -22.844 -2.197 1 98.38 350 MET B C 1
ATOM 5520 O O . MET B 1 350 ? 12.969 -23.812 -2.496 1 98.38 350 MET B O 1
ATOM 5524 N N . ALA B 1 351 ? 15.023 -22.906 -2.252 1 98.31 351 ALA B N 1
ATOM 5525 C CA . ALA B 1 351 ? 15.688 -24.172 -2.547 1 98.31 351 ALA B CA 1
ATOM 5526 C C . ALA B 1 351 ? 15.328 -25.234 -1.511 1 98.31 351 ALA B C 1
ATOM 5528 O O . ALA B 1 351 ? 15.047 -26.391 -1.86 1 98.31 351 ALA B O 1
ATOM 5529 N N . ASP B 1 352 ? 15.336 -24.812 -0.26 1 98.56 352 ASP B N 1
ATOM 5530 C CA . ASP B 1 352 ? 14.938 -25.719 0.813 1 98.56 352 ASP B CA 1
ATOM 5531 C C . ASP B 1 352 ? 13.477 -26.141 0.669 1 98.56 352 ASP B C 1
ATOM 5533 O O . ASP B 1 352 ? 13.141 -27.312 0.871 1 98.56 352 ASP B O 1
ATOM 5537 N N . VAL B 1 353 ? 12.641 -25.25 0.36 1 98.69 353 VAL B N 1
ATOM 5538 C CA . VAL B 1 353 ? 11.219 -25.516 0.206 1 98.69 353 VAL B CA 1
ATOM 5539 C C . VAL B 1 353 ? 10.992 -26.531 -0.914 1 98.69 353 VAL B C 1
ATOM 5541 O O . VAL B 1 353 ? 10.219 -27.469 -0.76 1 98.69 353 VAL B O 1
ATOM 5544 N N . VAL B 1 354 ? 11.656 -26.344 -2.055 1 98.56 354 VAL B N 1
ATOM 5545 C CA . VAL B 1 354 ? 11.555 -27.266 -3.182 1 98.56 354 VAL B CA 1
ATOM 5546 C C . VAL B 1 354 ? 11.961 -28.656 -2.74 1 98.56 354 VAL B C 1
ATOM 5548 O O . VAL B 1 354 ? 11.273 -29.641 -3.041 1 98.56 354 VAL B O 1
ATOM 5551 N N . ARG B 1 355 ? 13.023 -28.734 -2.004 1 98.06 355 ARG B N 1
ATOM 5552 C CA . ARG B 1 355 ? 13.508 -30.031 -1.518 1 98.06 355 ARG B CA 1
ATOM 5553 C C . ARG B 1 355 ? 12.492 -30.672 -0.572 1 98.06 355 ARG B C 1
ATOM 5555 O O . ARG B 1 355 ? 12.203 -31.859 -0.683 1 98.06 355 ARG B O 1
ATOM 5562 N N . MET B 1 356 ? 11.938 -29.891 0.313 1 97.69 356 MET B N 1
ATOM 5563 C CA . MET B 1 356 ? 10.977 -30.406 1.286 1 97.69 356 MET B CA 1
ATOM 5564 C C . MET B 1 356 ? 9.727 -30.922 0.591 1 97.69 356 MET B C 1
ATOM 5566 O O . MET B 1 356 ? 9.227 -32 0.927 1 97.69 356 MET B O 1
ATOM 5570 N N . LEU B 1 357 ? 9.242 -30.203 -0.385 1 96.94 357 LEU B N 1
ATOM 5571 C CA . LEU B 1 357 ? 8.039 -30.609 -1.096 1 96.94 357 LEU B CA 1
ATOM 5572 C C . LEU B 1 357 ? 8.305 -31.844 -1.953 1 96.94 357 LEU B C 1
ATOM 5574 O O . LEU B 1 357 ? 7.477 -32.75 -2.016 1 96.94 357 LEU B O 1
ATOM 5578 N N . ARG B 1 358 ? 9.438 -31.844 -2.607 1 95 358 ARG B N 1
ATOM 5579 C CA . ARG B 1 358 ? 9.82 -33 -3.43 1 95 358 ARG B CA 1
ATOM 5580 C C . ARG B 1 358 ? 9.883 -34.281 -2.598 1 95 358 ARG B C 1
ATOM 5582 O O . ARG B 1 358 ? 9.406 -35.312 -3.031 1 95 358 ARG B O 1
ATOM 5589 N N . ASP B 1 359 ? 10.383 -34.156 -1.429 1 94 359 ASP B N 1
ATOM 5590 C CA . ASP B 1 359 ? 10.586 -35.312 -0.567 1 94 359 ASP B CA 1
ATOM 5591 C C . ASP B 1 359 ? 9.273 -35.75 0.098 1 94 359 ASP B C 1
ATOM 5593 O O . ASP B 1 359 ? 8.992 -36.938 0.22 1 94 359 ASP B O 1
ATOM 5597 N N . LYS B 1 360 ? 8.445 -34.812 0.44 1 91.75 360 LYS B N 1
ATOM 5598 C CA . LYS B 1 360 ? 7.312 -35.094 1.312 1 91.75 360 LYS B CA 1
ATOM 5599 C C . LYS B 1 360 ? 6.02 -35.219 0.509 1 91.75 360 LYS B C 1
ATOM 5601 O O . LYS B 1 360 ? 5.031 -35.781 0.995 1 91.75 360 LYS B O 1
ATOM 5606 N N . ALA B 1 361 ? 6.004 -34.688 -0.665 1 88 361 ALA B N 1
ATOM 5607 C CA . ALA B 1 361 ? 4.805 -34.781 -1.494 1 88 361 ALA B CA 1
ATOM 5608 C C . ALA B 1 361 ? 5.113 -35.469 -2.828 1 88 361 ALA B C 1
ATOM 5610 O O . ALA B 1 361 ? 4.5 -35.156 -3.848 1 88 361 ALA B O 1
ATOM 5611 N N . SER B 1 362 ? 5.996 -36.375 -2.838 1 86.25 362 SER B N 1
ATOM 5612 C CA . SER B 1 362 ? 6.527 -37 -4.047 1 86.25 362 SER B CA 1
ATOM 5613 C C . SER B 1 362 ? 5.449 -37.781 -4.773 1 86.25 362 SER B C 1
ATOM 5615 O O . SER B 1 362 ? 5.395 -37.781 -6.008 1 86.25 362 SER B O 1
ATOM 5617 N N . SER B 1 363 ? 4.629 -38.406 -4.031 1 86.12 363 SER B N 1
ATOM 5618 C CA . SER B 1 363 ? 3.619 -39.25 -4.648 1 86.12 363 SER B CA 1
ATOM 5619 C C . SER B 1 363 ? 2.639 -38.438 -5.484 1 86.12 363 SER B C 1
ATOM 5621 O O . SER B 1 363 ? 2.396 -38.75 -6.652 1 86.12 363 SER B O 1
ATOM 5623 N N . SER B 1 364 ? 2.191 -37.406 -4.945 1 89.19 364 SER B N 1
ATOM 5624 C CA . SER B 1 364 ? 1.228 -36.562 -5.637 1 89.19 364 SER B CA 1
ATOM 5625 C C . SER B 1 364 ? 1.878 -35.812 -6.801 1 89.19 364 SER B C 1
ATOM 5627 O O . SER B 1 364 ? 1.293 -35.719 -7.879 1 89.19 364 SER B O 1
ATOM 5629 N N . ILE B 1 365 ? 3.055 -35.375 -6.625 1 88.81 365 ILE B N 1
ATOM 5630 C CA . ILE B 1 365 ? 3.775 -34.656 -7.66 1 88.81 365 ILE B CA 1
ATOM 5631 C C . ILE B 1 365 ? 4.047 -35.562 -8.844 1 88.81 365 ILE B C 1
ATOM 5633 O O . ILE B 1 365 ? 3.844 -35.188 -10 1 88.81 365 ILE B O 1
ATOM 5637 N N . ALA B 1 366 ? 4.395 -36.75 -8.523 1 84.75 366 ALA B N 1
ATOM 5638 C CA . ALA B 1 366 ? 4.688 -37.75 -9.562 1 84.75 366 ALA B CA 1
ATOM 5639 C C . ALA B 1 366 ? 3.414 -38.156 -10.289 1 84.75 366 ALA B C 1
ATOM 5641 O O . ALA B 1 366 ? 3.438 -38.406 -11.5 1 84.75 366 ALA B O 1
ATOM 5642 N N . ALA B 1 367 ? 2.367 -38.25 -9.562 1 84.31 367 ALA B N 1
ATOM 5643 C CA . ALA B 1 367 ? 1.096 -38.656 -10.148 1 84.31 367 ALA B CA 1
ATOM 5644 C C . ALA B 1 367 ? 0.658 -37.688 -11.25 1 84.31 367 ALA B C 1
ATOM 5646 O O . ALA B 1 367 ? 0.119 -38.094 -12.273 1 84.31 367 ALA B O 1
ATOM 5647 N N . VAL B 1 368 ? 0.913 -36.438 -11.055 1 85.56 368 VAL B N 1
ATOM 5648 C CA . VAL B 1 368 ? 0.506 -35.406 -12 1 85.56 368 VAL B CA 1
ATOM 5649 C C . VAL B 1 368 ? 1.49 -35.344 -13.172 1 85.56 368 VAL B C 1
ATOM 5651 O O . VAL B 1 368 ? 1.088 -35.188 -14.32 1 85.56 368 VAL B O 1
ATOM 5654 N N . ALA B 1 369 ? 2.748 -35.531 -12.867 1 78.94 369 ALA B N 1
ATOM 5655 C CA . ALA B 1 369 ? 3.768 -35.5 -13.914 1 78.94 369 ALA B CA 1
ATOM 5656 C C . ALA B 1 369 ? 3.555 -36.656 -14.906 1 78.94 369 ALA B C 1
ATOM 5658 O O . ALA B 1 369 ? 3.756 -36.469 -16.109 1 78.94 369 ALA B O 1
ATOM 5659 N N . SER B 1 370 ? 3.205 -37.781 -14.422 1 67.94 370 SER B N 1
ATOM 5660 C CA . SER B 1 370 ? 2.967 -38.969 -15.25 1 67.94 370 SER B CA 1
ATOM 5661 C C . SER B 1 370 ? 1.752 -38.781 -16.141 1 67.94 370 SER B C 1
ATOM 5663 O O . SER B 1 370 ? 1.749 -39.219 -17.297 1 67.94 370 SER B O 1
ATOM 5665 N N . LYS B 1 371 ? 0.791 -38.125 -15.75 1 64.88 371 LYS B N 1
ATOM 5666 C CA . LYS B 1 371 ? -0.418 -37.906 -16.531 1 64.88 371 LYS B CA 1
ATOM 5667 C C . LYS B 1 371 ? -0.188 -36.844 -17.609 1 64.88 371 LYS B C 1
ATOM 5669 O O . LYS B 1 371 ? -0.793 -36.906 -18.688 1 64.88 371 LYS B O 1
ATOM 5674 N N . SER B 1 372 ? 0.642 -35.906 -17.281 1 60.38 372 SER B N 1
ATOM 5675 C CA . SER B 1 372 ? 0.955 -34.844 -18.25 1 60.38 372 SER B CA 1
ATOM 5676 C C . SER B 1 372 ? 1.776 -35.406 -19.406 1 60.38 372 SER B C 1
ATOM 5678 O O . SER B 1 372 ? 1.622 -34.969 -20.547 1 60.38 372 SER B O 1
ATOM 5680 N N . ASP B 1 373 ? 2.689 -36.406 -19.203 1 51.09 373 ASP B N 1
ATOM 5681 C CA . ASP B 1 373 ? 3.488 -37.062 -20.234 1 51.09 373 ASP B CA 1
ATOM 5682 C C . ASP B 1 373 ? 2.645 -38.031 -21.047 1 51.09 373 ASP B C 1
ATOM 5684 O O . ASP B 1 373 ? 2.912 -38.281 -22.234 1 51.09 373 ASP B O 1
ATOM 5688 N N . GLY B 1 374 ? 1.689 -38.688 -20.453 1 43.34 374 GLY B N 1
ATOM 5689 C CA . GLY B 1 374 ? 0.879 -39.656 -21.156 1 43.34 374 GLY B CA 1
A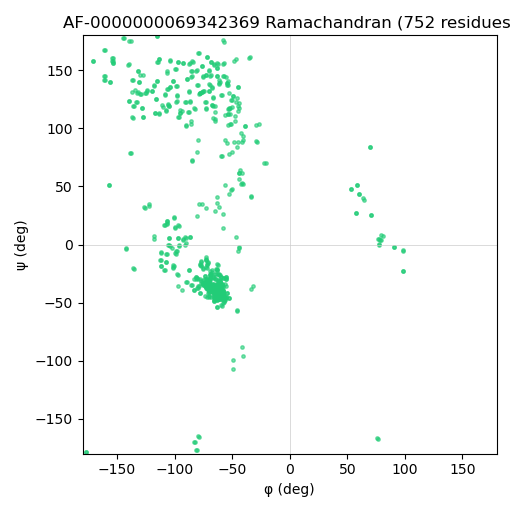TOM 5690 C C . GLY B 1 374 ? -0.035 -39.031 -22.203 1 43.34 374 GLY B C 1
ATOM 5691 O O . GLY B 1 374 ? -0.507 -39.719 -23.109 1 43.34 374 GLY B O 1
ATOM 5692 N N . LYS B 1 375 ? -0.588 -37.906 -22.062 1 43.91 375 LYS B N 1
ATOM 5693 C CA . LYS B 1 375 ? -1.463 -37.344 -23.094 1 43.91 375 LYS B CA 1
ATOM 5694 C C . LYS B 1 375 ? -0.659 -36.875 -24.297 1 43.91 375 LYS B C 1
ATOM 5696 O O . LYS B 1 375 ? -1.227 -36.375 -25.281 1 43.91 375 LYS B O 1
ATOM 5701 N N . SER B 1 376 ? 0.585 -36.812 -24.219 1 35.66 376 SER B N 1
ATOM 5702 C CA . SER B 1 376 ? 1.274 -36.531 -25.469 1 35.66 376 SER B CA 1
ATOM 5703 C C . SER B 1 376 ? 1.099 -37.656 -26.469 1 35.66 376 SER B C 1
ATOM 5705 O O . SER B 1 376 ? 1.425 -37.5 -27.656 1 35.66 376 SER B O 1
ATOM 5707 N N . ASP B 1 377 ? 0.939 -38.906 -26.031 1 31.39 377 ASP B N 1
ATOM 5708 C CA . ASP B 1 377 ? 0.819 -39.938 -27.031 1 31.39 377 ASP B CA 1
ATOM 5709 C C . ASP B 1 377 ? -0.583 -39.969 -27.641 1 31.39 377 ASP B C 1
ATOM 5711 O O . ASP B 1 377 ? -0.909 -40.875 -28.438 1 31.39 377 ASP B O 1
ATOM 5715 N N . LEU B 1 378 ? -1.602 -39.375 -27.016 1 26.34 378 LEU B N 1
ATOM 5716 C CA . LEU B 1 378 ? -2.764 -39.438 -27.906 1 26.34 378 LEU B CA 1
ATOM 5717 C C . LEU B 1 378 ? -2.764 -38.312 -28.906 1 26.34 378 LEU B C 1
ATOM 5719 O O . LEU B 1 378 ? -2.393 -37.188 -28.578 1 26.34 378 LEU B O 1
#

Solvent-accessible surface area (backbone atoms only — not comparable to full-atom values): 41016 Å² total; per-residue (Å²): 122,68,68,65,52,52,55,52,52,52,54,51,49,51,55,49,52,52,50,50,54,50,49,54,50,49,60,61,59,58,67,67,58,74,69,74,87,69,86,81,70,80,85,77,69,89,70,80,72,74,81,74,74,76,70,79,76,61,87,74,74,77,66,76,76,69,77,79,69,72,57,40,81,47,52,64,67,56,54,33,60,34,29,62,63,69,35,77,89,32,53,75,45,78,58,89,62,33,39,28,29,47,25,49,44,97,86,68,44,64,27,32,31,38,37,36,45,42,19,71,58,42,33,48,34,44,52,51,28,48,62,53,49,76,71,62,83,50,91,25,36,61,48,57,51,25,36,28,69,84,45,90,38,38,36,36,42,29,26,58,57,57,78,61,43,29,43,38,53,45,58,66,43,90,62,69,77,72,51,44,37,54,43,50,35,32,50,44,38,47,32,46,39,49,24,36,31,60,68,66,42,86,64,28,36,32,51,68,59,54,43,44,74,32,24,31,18,29,92,80,63,44,37,22,40,48,75,46,64,58,41,44,70,56,63,54,95,66,49,62,54,49,89,43,88,73,30,71,45,76,40,47,54,48,35,55,35,66,56,28,73,62,40,56,36,65,46,66,49,38,40,34,19,8,43,16,41,42,48,47,24,63,51,29,48,47,57,43,38,36,50,91,74,41,38,33,39,69,64,75,38,41,68,34,58,76,38,31,92,83,32,34,78,77,50,38,31,71,84,48,74,75,56,60,56,67,68,36,47,32,44,51,46,48,52,22,37,42,24,56,42,80,52,58,88,72,29,62,52,45,62,52,49,37,50,51,44,53,69,52,36,39,67,34,35,48,56,48,52,54,54,58,61,54,58,68,76,103,122,68,68,67,52,54,54,52,52,52,53,50,49,53,55,49,51,51,51,49,53,51,49,53,50,49,61,59,60,58,65,69,56,75,71,74,85,65,84,80,68,76,86,79,69,89,67,82,75,76,84,73,76,76,72,79,77,63,87,74,72,77,66,76,76,70,78,79,69,72,59,40,82,47,52,65,70,56,54,31,60,34,29,61,64,69,36,77,88,32,54,77,44,78,58,90,62,33,38,27,28,47,25,50,44,97,85,69,44,61,26,32,34,38,38,36,44,42,20,71,60,42,32,49,34,43,52,52,26,49,61,53,50,76,72,60,82,51,91,25,35,62,50,56,51,24,35,28,71,83,45,90,40,38,36,34,41,28,24,59,57,57,76,63,42,28,42,38,53,46,58,66,43,89,63,70,77,72,50,44,37,54,44,50,32,33,51,45,37,48,31,47,38,50,23,36,30,59,67,66,41,85,65,26,36,31,52,67,60,53,41,44,73,33,25,30,18,31,92,78,64,44,36,22,40,49,74,46,64,58,40,44,69,57,62,53,94,67,51,62,53,49,87,44,86,75,32,69,45,74,41,46,54,47,35,58,36,66,55,28,73,62,40,56,34,64,45,65,49,36,39,35,19,8,45,15,40,42,47,46,25,62,50,28,49,48,57,43,37,36,52,92,73,41,38,32,38,71,65,74,37,40,70,34,56,76,37,30,91,83,32,35,77,76,49,39,31,73,85,47,75,76,57,61,55,67,67,36,46,34,45,51,46,49,53,22,38,43,24,56,42,81,52,57,87,74,28,61,54,45,62,53,50,36,51,51,43,53,71,52,35,39,66,33,34,47,56,48,53,54,55,58,60,54,58,68,76,102

Radius of gyration: 31.28 Å; Cα contacts (8 Å, |Δi|>4): 1201; chains: 2; bounding box: 94×86×96 Å

Nearest PDB structures (foldseek):
  5lpw-assembly1_A  TM=9.108E-01  e=9.163E-28  Arabidopsis thaliana
  7xdx-assembly2_B  TM=9.174E-01  e=4.076E-27  Arabidopsis thaliana
  5lpz-assembly1_A  TM=9.070E-01  e=1.627E-27  Arabidopsis thaliana
  5lpb-assembly1_A  TM=9.086E-01  e=1.285E-26  Arabidopsis thaliana
  8ps7-assembly1_A  TM=8.404E-01  e=3.925E-21  Medicago truncatula

Foldseek 3Di:
DPVVVVVVVVVVVVVVVVVVVVVVVVVVVVVPPVPPPPDPDDPDDDCPDDPPPCPDCPPPPCPPPPVLDQAAEDEPVQVCVFQVNVDPVQFPDDDPFWTWGWGQHPVRAIKIKIKGDFDPVSVVLQVVLCVVLSFDDDPQAWHFNYKYDPDDGIIMTITHDADQAFQCCQLQHPDDHDFALLLLLQLLSVLVRLLCQQPVTPQRKAQQADDRNQWGAHPLGHTHGHDSSRMDTDPDQDFPFDPDPPDDDDYDPLQAQPVCVVGVGDGSLSVLQSSLLRLLCSFQSDHCADPVVRDGPCRVCVVCLVPVPVPQVVRGHVSNVPRYDSQLSSLSSPLSSLSNDNDSVRRDHSVVVSVSSCVRVVVSNVVSVVVSVVVVVD/DVVVVVVVVVVVVVVVVVVVVVVVVVVVVVVPPVPPPPDPDDPDDDPPDDPPPCPDCPPPPCPPPPVLDQAAEDEPVQVCVFQVNVDPVQFPDDDPFWTWGWGQHPVRAIKIKIKGDFDPVSVVLVVVLCVVQSFDDDPQAWHFNYKYDPDDGIIMTITHDADQAFQCCQLQHPDDHDFALLLLLQLLSVLVRLLCQQPVTPQRKAQQADDRNQWTQHPLGHTHGHDSSRMDTDPDQDFPFDPDPPDDDDYDPLQAQPVCVVGVTDGSLSVLQSSLLRLLCSFQSDHCADPVVRDGPCRVCVVCLVPVPVCQVVRGHVSNVPRYDSQLSSLSSPLSSLSNDNDSVRRDHSVVVSVSSCVRVVVSNVVSVVVSVVVVVD

Secondary structure (DSSP, 8-state):
-HHHHHHHHHHHHHHHHHHHHHHHHHHHHHS---------------------------------------PEEPPHHHHHHHTTTT-GGGEEEE-SSEEEEEEE-TTS-EEEEEEE-S-HHHHHHHHHHHHHHTT---TTBPPEEEEE--SSS--EEEEE--TT-BHHHHHHSSSPPPPHHHHHHHHHHHHHHHHIIIIISSS-EE-S---GGGEEE-TT--EEE---TT-EE---SS----SSTTPEEEEETTTS-HHHHHH----HHHHHHHHHHHHHHHHH---SEETTTTEEHHHHTHHHHH-HHHHGGGGS-GGGTT-S-HHHHHHHHHHHHHHT-S-GGGSPPHHHHHHHHHHHSHHHHHHHHHHHHHTT--/-HHHHHHHHHHHHHHHHHHHHHHHHHHHHHS---------------------------------------PEEPPHHHHHHHTTTT-GGGEEEE-SSEEEEEEE-TTS-EEEEEEE-S-HHHHHHHHHHHHHHTT---TTBPPEEEEE--SSS--EEEEE--TT-BHHHHHHSSSPPPPHHHHHHHHHHHHHHHHIIIIISSS-EE-S---GGGEEE-TT--EEE---TT-EE---SS----SSTTPEEEEETTTS-HHHHHH----HHHHHHHHHHHHHHHHH---SEETTTTEEHHHHTHHHHH-HHHHGGGGS-GGGTT-S-HHHHHHHHHHHHHHT-S-GGGSPPHHHHHHHHHHHSHHHHHHHHHHHHHTT--

Sequence (756 aa):
MHLSLAISLASAAVVFSIALVSFAYFKMFRRYRIPLCGWCRRSDDLELGPAQARVADGPETVLGKEKSSAARRFGWAEIESVTGKFAPHAVVGEGGSSTVYLACLPDSSLAALKLHRPSERLHRAFRQELDVLLRLRHPHIVRLLGYCDDREEEGVLVFEYVPNGSLQERLHGDGEVLPWARRMAVAYQVAQALEYLHEGCDPQVVHGDVKAANVLLDGRMEAKLCDFGSARAGFSAAVAPPRSARAMMVGSLGYVDPHYLRSGMVSKKSDVYSFGVLLLELVTGAEAFDAGRELRLTAAMGPVLRDPEGRATKALDPRLGGDYDAGEAKAAVDVASSCVGDNPGLRPSMADVVRMLRDKASSSIAAVASKSDGKSDLMHLSLAISLASAAVVFSIALVSFAYFKMFRRYRIPLCGWCRRSDDLELGPAQARVADGPETVLGKEKSSAARRFGWAEIESVTGKFAPHAVVGEGGSSTVYLACLPDSSLAALKLHRPSERLHRAFRQELDVLLRLRHPHIVRLLGYCDDREEEGVLVFEYVPNGSLQERLHGDGEVLPWARRMAVAYQVAQALEYLHEGCDPQVVHGDVKAANVLLDGRMEAKLCDFGSARAGFSAAVAPPRSARAMMVGSLGYVDPHYLRSGMVSKKSDVYSFGVLLLELVTGAEAFDAGRELRLTAAMGPVLRDPEGRATKALDPRLGGDYDAGEAKAAVDVASSCVGDNPGLRPSMADVVRMLRDKASSSIAAVASKSDGKSDL

InterPro domains:
  IPR000719 Protein kinase domain [PF00069] (89-355)
  IPR000719 Protein kinase domain [PS50011] (86-365)
  IPR000719 Protein kinase domain [SM00220] (86-365)
  IPR008271 Serine/threonine-protein kinase, active site [PS00108] (205-217)
  IPR011009 Protein kinase-like domain superfamily [SSF56112] (67-357)
  IPR017441 Protein kinase, ATP binding site [PS00107] (92-114)